Protein 4YE6 (pdb70)

InterPro domains:
  IPR000924 Glutamyl/glutaminyl-tRNA synthetase [PR00987] (267-279)
  IPR000924 Glutamyl/glutaminyl-tRNA synthetase [PR00987] (281-292)
  IPR000924 Glutamyl/glutaminyl-tRNA synthetase [PR00987] (296-309)
  IPR000924 Glutamyl/glutaminyl-tRNA synthetase [PR00987] (436-446)
  IPR001412 Aminoacyl-tRNA synthetase, class I, conserved site [PS00178] (270-281)
  IPR004514 Glutamine-tRNA synthetase [TIGR00440] (264-771)
  IPR007638 Glutaminyl-tRNA synthetase, class Ib, non-specific RNA-binding domain 2 [PF04557] (165-254)
  IPR007639 Glutaminyl-tRNA synthetase, class Ib, non-specific RNA-binding domain, N-terminal [PF04558] (7-162)
  IPR011035 Large ribosomal subunit protein bL25/Gln-tRNA synthetase, anti-codon-binding domain superfamily [SSF50715] (565-771)
  IPR014729 Rossmann-like alpha/beta/alpha sandwich fold [G3DSA:3.40.50.620] (222-568)
  IPR020056 Large ribosomal subunit protein bL25/Gln-tRNA synthetase, N-terminal [G3DSA:2.40.240.10] (569-682)
  IPR020056 Large ribosomal subunit protein bL25/Gln-tRNA synthetase, N-terminal [G3DSA:2.40.240.10] (683-770)
  IPR020058 Glutamyl/glutaminyl-tRNA synthetase, class Ib, catalytic domain [PF00749] (263-562)
  IPR020059 Glutamyl/glutaminyl-tRNA synthetase, class Ib, anti-codon binding domain [PF03950] (565-665)
  IPR042558 Glutaminyl-tRNA synthetase, class Ib, non-specific RNA-binding domain, N-terminal, subdomain 1 [G3DSA:1.10.8.1290] (4-115)
  IPR042559 Glutaminyl-tRNA synthetase, class Ib, non-specific RNA-binding domain, N-terminal, subdomain 2 [G3DSA:1.10.10.2420] (117-185)
  IPR049437 tRNA synthetases class I (E and Q), anti-codon binding domain [PF20974] (677-752)
  IPR050132 Glutamine/Glutamate--tRNA Ligase [PTHR43097] (12-771)

Organism: Homo sapiens (NCBI:txid9606)

Radius of gyration: 33.96 Å; Cα contacts (8 Å, |Δi|>4): 1258; chains: 1; bounding box: 98×57×87 Å

Sequence (709 aa):
HMAALDSSLSLFTSLGLSEQKARETLKNSALSAQLRREAATQAQQTLGSTIDKATGILLYGLASRLRDTRRLSFLVSYIASKKIHTEPQLSAALEYVRSHPLDPIDTVDFERECGVGVIVTPEQIEEAVEAAINRHRPQQLLVERYHFNMGLLMGEARAVLKWADGKMIKNEVDMQVLHLLGPKLETLSLMEQLRGEALKFHKPGENYKTPGYVVTPHTMNNLLKQHLEITGGQVRTRFPPEPNGILHIGHAKAINFNFGYAKANNGICFLRFDDTNPEKEEAKFFTAICDMVAWLGYTPYKVTYASDYFDQLYAWAVELLIRRGLAYVCHQRGTLPSPWRDRPMEEESLLLFEAMRKGKFSEGEATLRMKLVMEDGKMDPVAYRRVKYTPHHRTGDKWCIYPTYDYTHCLCDSIEHITHSLCTKARRSSYFWLCNALDVYCPVQWEYGRLNLHYAVVSKRKILQLVATGAVRDWDDDPRLFTLTALRRRGFPPEAINNFCARVGVTVAQTTMEPHLLEACVRDVLNDTAPRAMAVLESLRVIITNFPADIQVPNFPADETKGFHQVPFAPIVFIERTDFKEEPEPGFKRRHTGYVIELQHVVKGPSGCVESLEVTCRRPKAFIHWVSQPLMCEVRLYERLFQHKNPEDPTEVPGGFLSDLNLASLHVVDAALVDCSVALAKPFDKFQFERLGYFSVDPDSHQGKLVFNRTVTLKED

B-factor: mean 76.74, std 33.5, range [20.89, 165.97]

GO terms:
  GO:0004819 glutamine-tRNA ligase activity (F, IDA)
  GO:0005737 cytoplasm (C, IDA)
  GO:0005829 cytosol (C, IDA)
  GO:0017101 aminoacyl-tRNA synthetase multienzyme complex (C, IDA)
  GO:0006425 glutaminyl-tRNA aminoacylation (P, IDA)
  GO:0004819 glutamine-tRNA ligase activity (F, EXP)
  GO:0007420 brain development (P, IMP)
  GO:0005515 protein binding (F, IPI)
  GO:0004819 glutamine-tRNA ligase activity (F, TAS)
  GO:0005759 mitochondrial matrix (C, TAS)
  GO:0005829 cytosol (C, TAS)
  GO:0006418 tRNA aminoacylation for protein translation (P, TAS)
  GO:0045892 negative regulation of DNA-templated transcription (P, IDA)
  GO:2001234 negative regulation of apoptotic signaling pathway (P, IDA)
  GO:0032873 negative regulation of stress-activated MAPK cascade (P, IDA)
  GO:0004860 protein kinase inhibitor activity (F, IMP)
  GO:0032991 protein-containing complex (C, IMP)
  GO:0019901 protein kinase binding (F, IPI)

CATH classification: 1.10.8.1290 (+1 more: 1.10.10.2420)

Secondary structure (DSSP, 8-state):
-GGGS-HHHHHHHTT--HHHHHHHHH-HHHHHHHHHHHHHHHHTTTSPPPHHHHHHHHHHHHH---GGGHHHHHHHHHTTSS-SHHHHHHHHHHHTT-TTSS--HHHHHHHTTSS----HHHHHHHHHHHHHHHHHHHHHHGGGS-THHHHHHHHTT-TTS-HHHHHHHHHHHHHHHH--------HHHHT-HHHHTPPPTT-GGGSTT----TTHHHHHHHHHHHHTT--EEEE---TT---BHHHHHHHHHHHHHHHHTT-EEEEEE---S-----HHHHHHHHHHHHHTT---SEEEEGGGGHHHHHHHHHHHHHTTSEEEE-----PPPTTTTS-HHHHHHHHHHHHTT-S-TTS-EEEE--B-TTS-BS-EEEEE--SPBTTTBTS-SEEE-HHHHHHHHHHHTT-SEEEEE---HHHHHHHHHHTT---PEEEEE--EEETT----HHHHHHHHHTTSSSSTT-TTS-BHHHHHHTT--HHHHHHHHHHH-SS---EEE-THHHHHHHHHHHHHH--EE-EESSEEE-EESS------EES-TT-GGG-EE-----TT-EEETTT---S--SS-----SS----EEEE---SSS----EEE-----------BSSPEEEEEEEE--SBSSSS-TTTTS--S-TTTTB-TT-EEE--SEEE-TTSSSPPTT-EEEETTTEEEEE-TT--SSS-EEEEEE-S---

Nearest PDB structures (foldseek):
  4ye6-assembly1_A  TM=1.001E+00  e=0.000E+00  Homo sapiens
  4ye9-assembly1_A  TM=9.940E-01  e=0.000E+00  Homo sapiens
  4ye8-assembly1_A  TM=9.908E-01  e=0.000E+00  Homo sapiens
  1gsg-assembly1_P  TM=9.080E-01  e=2.624E-49  Escherichia coli
  4p2b-assembly1_A  TM=8.593E-01  e=2.571E-47  Toxoplasma gondii

Solvent-accessible surface area: 34770 Å² total; per-residue (Å²): 107,17,43,86,66,87,31,37,41,0,0,44,33,0,22,16,66,104,134,89,0,124,90,6,73,174,72,88,80,20,14,66,29,0,61,73,0,1,46,52,0,29,136,104,58,76,55,105,5,76,119,72,3,0,82,15,0,41,10,0,6,46,108,12,103,32,92,138,19,10,64,58,0,2,53,18,1,3,61,79,100,0,102,13,90,19,2,0,44,19,0,23,62,12,9,149,63,64,101,74,62,109,37,86,68,111,61,0,46,79,103,0,1,17,68,73,141,37,51,82,100,81,8,83,116,6,0,90,42,0,7,77,130,27,94,82,84,0,86,125,79,84,53,168,15,89,44,41,70,0,60,40,48,0,77,90,96,12,71,58,1,63,27,81,97,3,89,92,39,1,62,44,29,5,20,55,39,16,23,33,121,137,140,135,72,56,36,71,97,35,5,109,11,101,56,35,175,28,20,97,31,7,48,0,80,133,22,96,56,27,74,82,23,129,84,5,100,90,31,6,127,100,0,67,69,55,0,38,35,22,9,22,0,13,5,24,10,92,22,8,16,14,10,35,1,10,51,0,12,12,0,4,8,2,5,0,4,3,119,10,24,133,18,17,5,10,1,0,0,13,10,12,58,6,59,104,92,55,55,126,5,47,68,14,1,40,75,4,0,63,46,5,49,22,121,30,74,103,67,8,34,0,7,73,35,6,92,71,0,24,49,41,0,29,58,0,1,138,103,40,50,6,4,0,0,41,44,164,123,136,138,93,10,99,76,53,108,45,80,80,111,69,1,27,118,30,1,68,14,0,82,116,33,152,38,62,92,29,63,1,9,0,27,12,57,22,95,42,144,122,46,56,60,1,34,36,0,2,96,2,60,100,64,91,8,106,120,30,28,133,144,21,17,1,3,5,32,108,109,3,0,9,6,0,0,1,4,48,7,24,0,0,4,0,3,25,61,111,75,54,64,61,24,16,7,58,4,0,31,14,11,44,20,7,5,0,10,22,65,32,10,1,79,6,60,6,48,10,19,33,32,49,59,190,65,0,76,87,41,46,81,100,62,39,5,76,53,26,29,1,3,17,5,18,0,0,12,0,0,61,33,34,7,6,20,29,95,0,0,24,68,4,7,7,146,38,22,19,76,56,61,89,31,62,60,35,23,111,49,1,49,49,8,0,21,97,26,3,92,121,59,2,37,5,5,17,8,26,49,99,56,36,59,30,56,31,80,82,59,131,141,100,35,134,24,74,38,44,85,113,83,78,97,53,33,57,36,70,21,27,77,64,45,79,27,25,38,9,52,100,39,78,76,111,93,103,95,117,66,93,49,100,48,67,62,64,31,57,46,59,82,75,56,118,74,76,20,156,94,63,62,81,63,41,37,18,13,40,28,75,134,156,100,61,88,42,28,52,9,12,73,65,42,86,5,47,23,48,23,41,40,57,29,14,58,35,73,51,51,4,50,93,94,87,70,51,78,26,42,81,82,13,57,58,103,70,35,63,56,79,40,102,55,16,17,2,14,62,36,5,61,110,17,55,60,74,60,21,18,49,4,83,72,67,6,12,13,0,1,2,54,66,11,120,138,66,57,16,6,0,0,84,3,11,92,78,81,96,154

Foldseek 3Di:
DLLPDDQLVSLVQLPDDSVVSVVQVVVVQLSVQLSVLLVLLCVVLVDRHHNQLSVLSSVCSVPQPPPLCSSVVSVCSSVVLPRAVLLSVQLSVVCVVPVPPVDDPVVSSVSRCRPPDDDLVLLLVQLVVQCVVCVVVCQVCPVVDDLVSSLVSSCVVPVGDHSVSNVVSSVQVSCVSRFFPPCLDDLLVCLECVNVVHDFQLVLVVDPPFDDDVCANVQSVSLCRRRVRAAEEEDEEALQFFFFLLVLLVLCNGQSNNVSGVHFYEHEYEQLDADDDPPVSNVVVVVLSVQLPGDHPYYHYLVVCVVVLLVLLLVCLVLLFKFKFQDQDPDDTPTSPPDSVVRNVVVVVLFVVVDDWSRIFMWTQDQAPVRDGTDTFKTFAQRAHPPCGRNGRMGGDDLSRVLVVCLVVSHQEYEEADDRQNVSSVSCVSSVTHGHHYDHAAGEAEFLADRPPVVLVVCCVVVLAVHSLDCLHRTSSVLLLLQAHSQLSSVLSSVVHNHDHHDYYFCVSSLVSSLVVCLVAAFAWAFDLQKAWEAEPEDDAWQWAARHDVDSVPDIGTFDDDGGKMDHPVQDDDDDDDDHFQADTWARWHWDDWDAPPHRRGHYTYTYGGDDTDHDYIHDPWDWAKEKEADRQFQGSGHLPVPVDPVDSVVRRDPVGMDIRHTGTITCVCQPAAFSRKHAHPPFGIKTWRNVADSRHTYIHHNHHNDDD

Structure (mmCIF, N/CA/C/O backbone):
data_4YE6
#
_entry.id   4YE6
#
_cell.length_a   333.679
_cell.length_b   57.983
_cell.length_c   86.123
_cell.angle_alpha   90.00
_cell.angle_beta   90.00
_cell.angle_gamma   90.00
#
_symmetry.space_group_name_H-M   'P 21 21 2'
#
loop_
_entity.id
_entity.type
_entity.pdbx_description
1 polymer 'Glutamine--tRNA ligase'
2 water water
#
loop_
_atom_site.group_PDB
_atom_site.id
_atom_site.type_symbol
_atom_site.label_atom_id
_atom_site.label_alt_id
_atom_site.label_comp_id
_atom_site.label_asym_id
_atom_site.label_entity_id
_atom_site.label_seq_id
_atom_site.pdbx_PDB_ins_code
_atom_site.Cartn_x
_atom_site.Cartn_y
_atom_site.Cartn_z
_atom_site.occupancy
_atom_site.B_iso_or_equiv
_atom_site.auth_seq_id
_atom_site.auth_comp_id
_atom_site.auth_asym_id
_atom_site.auth_atom_id
_atom_site.pdbx_PDB_model_num
ATOM 1 N N . HIS A 1 1 ? 99.909 -102.959 -149.627 1.00 94.02 0 HIS A N 1
ATOM 2 C CA . HIS A 1 1 ? 100.077 -101.521 -149.808 1.00 84.07 0 HIS A CA 1
ATOM 3 C C . HIS A 1 1 ? 98.826 -100.769 -149.355 1.00 83.27 0 HIS A C 1
ATOM 4 O O . HIS A 1 1 ? 97.702 -101.121 -149.733 1.00 82.99 0 HIS A O 1
ATOM 6 N N . MET A 1 2 ? 99.017 -99.738 -148.539 1.00 82.66 1 MET A N 1
ATOM 7 C CA . MET A 1 2 ? 97.915 -98.851 -148.207 1.00 75.30 1 MET A CA 1
ATOM 8 C C . MET A 1 2 ? 97.633 -97.989 -149.428 1.00 69.95 1 MET A C 1
ATOM 9 O O . MET A 1 2 ? 96.578 -97.369 -149.535 1.00 70.22 1 MET A O 1
ATOM 14 N N . ALA A 1 3 ? 98.597 -97.948 -150.343 1.00 65.89 2 ALA A N 1
ATOM 15 C CA . ALA A 1 3 ? 98.464 -97.195 -151.583 1.00 69.31 2 ALA A CA 1
ATOM 16 C C . ALA A 1 3 ? 97.384 -97.751 -152.533 1.00 73.31 2 ALA A C 1
ATOM 17 O O . ALA A 1 3 ? 97.096 -97.128 -153.569 1.00 70.50 2 ALA A O 1
ATOM 19 N N . ALA A 1 4 ? 96.803 -98.907 -152.187 1.00 55.01 3 ALA A N 1
ATOM 20 C CA . ALA A 1 4 ? 95.850 -99.589 -153.046 1.00 48.08 3 ALA A CA 1
ATOM 21 C C . ALA A 1 4 ? 94.443 -99.524 -152.462 1.00 52.26 3 ALA A C 1
ATOM 22 O O . ALA A 1 4 ? 93.470 -99.977 -153.074 1.00 53.06 3 ALA A O 1
ATOM 24 N N . LEU A 1 5 ? 94.338 -98.974 -151.263 1.00 47.99 4 LEU A N 1
ATOM 25 C CA . LEU A 1 5 ? 93.041 -98.715 -150.663 1.00 48.66 4 LEU A CA 1
ATOM 26 C C . LEU A 1 5 ? 92.327 -97.528 -151.300 1.00 50.25 4 LEU A C 1
ATOM 27 O O . LEU A 1 5 ? 92.965 -96.596 -151.792 1.00 49.54 4 LEU A O 1
ATOM 32 N N . ASP A 1 6 ? 90.999 -97.561 -151.283 1.00 48.98 5 ASP A N 1
ATOM 33 C CA . ASP A 1 6 ? 90.221 -96.371 -151.614 1.00 48.16 5 ASP A CA 1
ATOM 34 C C . ASP A 1 6 ? 90.504 -95.296 -150.551 1.00 51.18 5 ASP A C 1
ATOM 35 O O . ASP A 1 6 ? 90.828 -95.618 -149.410 1.00 50.20 5 ASP A O 1
ATOM 40 N N . SER A 1 7 ? 90.363 -94.030 -150.917 1.00 48.44 6 SER A N 1
ATOM 41 C CA A SER A 1 7 ? 90.780 -92.947 -150.035 0.81 53.54 6 SER A CA 1
ATOM 42 C CA B SER A 1 7 ? 90.777 -92.933 -150.042 0.19 53.24 6 SER A CA 1
ATOM 43 C C . SER A 1 7 ? 90.071 -92.982 -148.687 1.00 50.01 6 SER A C 1
ATOM 44 O O . SER A 1 7 ? 90.704 -92.795 -147.643 1.00 42.92 6 SER A O 1
ATOM 49 N N . LEU A 1 8 ? 88.771 -93.242 -148.709 1.00 45.76 7 LEU A N 1
ATOM 50 C CA . LEU A 1 8 ? 88.031 -93.395 -147.470 1.00 47.22 7 LEU A CA 1
ATOM 51 C C . LEU A 1 8 ? 88.682 -94.430 -146.533 1.00 51.03 7 LEU A C 1
ATOM 52 O O . LEU A 1 8 ? 88.897 -94.149 -145.354 1.00 55.52 7 LEU A O 1
ATOM 57 N N . SER A 1 9 ? 89.039 -95.599 -147.060 1.00 44.32 8 SER A N 1
ATOM 58 C CA . SER A 1 9 ? 89.643 -96.647 -146.237 1.00 52.17 8 SER A CA 1
ATOM 59 C C . SER A 1 9 ? 91.048 -96.277 -145.801 1.00 53.70 8 SER A C 1
ATOM 60 O O . SER A 1 9 ? 91.395 -96.459 -144.646 1.00 52.06 8 SER A O 1
ATOM 63 N N . LEU A 1 10 ? 91.853 -95.784 -146.737 1.00 50.03 9 LEU A N 1
ATOM 64 C CA . LEU A 1 10 ? 93.194 -95.308 -146.419 1.00 54.08 9 LEU A CA 1
ATOM 65 C C . LEU A 1 10 ? 93.150 -94.297 -145.270 1.00 55.03 9 LEU A C 1
ATOM 66 O O . LEU A 1 10 ? 93.919 -94.408 -144.323 1.00 59.39 9 LEU A O 1
ATOM 71 N N . PHE A 1 11 ? 92.237 -93.333 -145.325 1.00 48.64 10 PHE A N 1
ATOM 72 C CA . PHE A 1 11 ? 92.275 -92.254 -144.328 1.00 61.92 10 PHE A CA 1
ATOM 73 C C . PHE A 1 11 ? 91.846 -92.733 -142.936 1.00 59.96 10 PHE A C 1
ATOM 74 O O . PHE A 1 11 ? 92.391 -92.289 -141.916 1.00 54.26 10 PHE A O 1
ATOM 82 N N . THR A 1 12 ? 90.899 -93.661 -142.886 1.00 56.52 11 THR A N 1
ATOM 83 C CA . THR A 1 12 ? 90.513 -94.208 -141.601 1.00 56.42 11 THR A CA 1
ATOM 84 C C . THR A 1 12 ? 91.645 -95.118 -141.087 1.00 56.45 11 THR A C 1
ATOM 85 O O . THR A 1 12 ? 91.828 -95.249 -139.876 1.00 62.21 11 THR A O 1
ATOM 89 N N . SER A 1 13 ? 92.444 -95.688 -141.991 1.00 47.62 12 SER A N 1
ATOM 90 C CA . SER A 1 13 ? 93.595 -96.510 -141.573 1.00 56.21 12 SER A CA 1
ATOM 91 C C . SER A 1 13 ? 94.725 -95.696 -140.979 1.00 66.16 12 SER A C 1
ATOM 92 O O . SER A 1 13 ? 95.516 -96.212 -140.190 1.00 73.53 12 SER A O 1
ATOM 95 N N . LEU A 1 14 ? 94.834 -94.443 -141.414 1.00 68.43 13 LEU A N 1
ATOM 96 C CA . LEU A 1 14 ? 95.840 -93.535 -140.903 1.00 58.18 13 LEU A CA 1
ATOM 97 C C . LEU A 1 14 ? 95.383 -92.978 -139.568 1.00 67.27 13 LEU A C 1
ATOM 98 O O . LEU A 1 14 ? 96.135 -92.282 -138.893 1.00 66.34 13 LEU A O 1
ATOM 103 N N . GLY A 1 15 ? 94.140 -93.277 -139.196 1.00 54.91 14 GLY A N 1
ATOM 104 C CA . GLY A 1 15 ? 93.638 -92.886 -137.897 1.00 54.91 14 GLY A CA 1
ATOM 105 C C . GLY A 1 15 ? 92.713 -91.688 -137.913 1.00 65.67 14 GLY A C 1
ATOM 106 O O . GLY A 1 15 ? 92.491 -91.060 -136.878 1.00 75.34 14 GLY A O 1
ATOM 107 N N . LEU A 1 16 ? 92.174 -91.341 -139.076 1.00 63.41 15 LEU A N 1
ATOM 108 C CA . LEU A 1 16 ? 91.141 -90.318 -139.087 1.00 61.48 15 LEU A CA 1
ATOM 109 C C . LEU A 1 16 ? 89.835 -91.016 -138.758 1.00 61.79 15 LEU A C 1
ATOM 110 O O . LEU A 1 16 ? 89.670 -92.201 -139.063 1.00 60.98 15 LEU A O 1
ATOM 115 N N . SER A 1 17 ? 88.919 -90.293 -138.122 1.00 63.38 16 SER A N 1
ATOM 116 C CA . SER A 1 17 ? 87.554 -90.771 -137.953 1.00 60.34 16 SER A CA 1
ATOM 117 C C . SER A 1 17 ? 86.852 -90.930 -139.296 1.00 61.25 16 SER A C 1
ATOM 118 O O . SER A 1 17 ? 87.335 -90.450 -140.314 1.00 63.70 16 SER A O 1
ATOM 121 N N . GLU A 1 18 ? 85.696 -91.573 -139.304 1.00 63.94 17 GLU A N 1
ATOM 122 C CA . GLU A 1 18 ? 84.979 -91.723 -140.552 1.00 66.67 17 GLU A CA 1
ATOM 123 C C . GLU A 1 18 ? 84.536 -90.344 -141.029 1.00 65.69 17 GLU A C 1
ATOM 124 O O . GLU A 1 18 ? 84.605 -90.029 -142.210 1.00 67.81 17 GLU A O 1
ATOM 130 N N . GLN A 1 19 ? 84.115 -89.511 -140.093 1.00 66.80 18 GLN A N 1
ATOM 131 C CA . GLN A 1 19 ? 83.623 -88.187 -140.428 1.00 65.71 18 GLN A CA 1
ATOM 132 C C . GLN A 1 19 ? 84.734 -87.297 -140.995 1.00 68.72 18 GLN A C 1
ATOM 133 O O . GLN A 1 19 ? 84.539 -86.624 -142.001 1.00 69.11 18 GLN A O 1
ATOM 139 N N . LYS A 1 20 ? 85.898 -87.293 -140.359 1.00 61.96 19 LYS A N 1
ATOM 140 C CA . LYS A 1 20 ? 87.024 -86.512 -140.856 1.00 62.45 19 LYS A CA 1
ATOM 141 C C . LYS A 1 20 ? 87.516 -87.044 -142.211 1.00 66.37 19 LYS A C 1
ATOM 142 O O . LYS A 1 20 ? 87.931 -86.266 -143.079 1.00 67.50 19 LYS A O 1
ATOM 148 N N . ALA A 1 21 ? 87.458 -88.362 -142.394 1.00 57.48 20 ALA A N 1
ATOM 149 C CA . ALA A 1 21 ? 87.873 -88.970 -143.643 1.00 56.46 20 ALA A CA 1
ATOM 150 C C . ALA A 1 21 ? 86.937 -88.614 -144.811 1.00 61.09 20 ALA A C 1
ATOM 151 O O . ALA A 1 21 ? 87.410 -88.349 -145.922 1.00 57.24 20 ALA A O 1
ATOM 153 N N . ARG A 1 22 ? 85.626 -88.617 -144.589 1.00 49.94 21 ARG A N 1
ATOM 154 C CA . ARG A 1 22 ? 84.716 -88.261 -145.675 1.00 57.97 21 ARG A CA 1
ATOM 155 C C . ARG A 1 22 ? 84.859 -86.798 -146.062 1.00 57.42 21 ARG A C 1
ATOM 156 O O . ARG A 1 22 ? 84.588 -86.446 -147.204 1.00 61.96 21 ARG A O 1
ATOM 164 N N . GLU A 1 23 ? 85.284 -85.953 -145.123 1.00 52.81 22 GLU A N 1
ATOM 165 C CA . GLU A 1 23 ? 85.546 -84.547 -145.423 1.00 57.21 22 GLU A CA 1
ATOM 166 C C . GLU A 1 23 ? 86.809 -84.433 -146.240 1.00 57.88 22 GLU A C 1
ATOM 167 O O . GLU A 1 23 ? 86.836 -83.794 -147.293 1.00 58.89 22 GLU A O 1
ATOM 173 N N . THR A 1 24 ? 87.865 -85.031 -145.708 1.00 53.13 23 THR A N 1
ATOM 174 C CA . THR A 1 24 ? 89.173 -84.986 -146.322 1.00 51.37 23 THR A CA 1
ATOM 175 C C . THR A 1 24 ? 89.122 -85.408 -147.779 1.00 54.34 23 THR A C 1
ATOM 176 O O . THR A 1 24 ? 89.811 -84.879 -148.643 1.00 54.95 23 THR A O 1
ATOM 180 N N . LEU A 1 25 ? 88.262 -86.362 -148.046 1.00 49.45 24 LEU A N 1
ATOM 181 C CA . LEU A 1 25 ? 88.196 -86.957 -149.346 1.00 56.73 24 LEU A CA 1
ATOM 182 C C . LEU A 1 25 ? 87.630 -85.981 -150.401 1.00 51.61 24 LEU A C 1
ATOM 183 O O . LEU A 1 25 ? 87.955 -86.080 -151.572 1.00 45.45 24 LEU A O 1
ATOM 188 N N . LYS A 1 26 ? 86.825 -85.019 -149.974 1.00 44.34 25 LYS A N 1
ATOM 189 C CA . LYS A 1 26 ? 86.278 -84.020 -150.893 1.00 49.42 25 LYS A CA 1
ATOM 190 C C . LYS A 1 26 ? 87.345 -83.048 -151.368 1.00 45.77 25 LYS A C 1
ATOM 191 O O . LYS A 1 26 ? 87.263 -82.487 -152.456 1.00 47.13 25 LYS A O 1
ATOM 197 N N . ASN A 1 27 ? 88.344 -82.866 -150.518 1.00 45.49 26 ASN A N 1
ATOM 198 C CA . ASN A 1 27 ? 89.538 -82.081 -150.792 1.00 40.98 26 ASN A CA 1
ATOM 199 C C . ASN A 1 27 ? 90.534 -82.852 -151.675 1.00 50.20 26 ASN A C 1
ATOM 200 O O . ASN A 1 27 ? 91.374 -83.614 -151.174 1.00 52.52 26 ASN A O 1
ATOM 205 N N . SER A 1 28 ? 90.451 -82.642 -152.985 1.00 52.69 27 SER A N 1
ATOM 206 C CA . SER A 1 28 ? 91.324 -83.347 -153.931 1.00 53.03 27 SER A CA 1
ATOM 207 C C . SER A 1 28 ? 92.806 -83.178 -153.639 1.00 54.26 27 SER A C 1
ATOM 208 O O . SER A 1 28 ? 93.570 -84.140 -153.700 1.00 54.12 27 SER A O 1
ATOM 211 N N . ALA A 1 29 ? 93.231 -81.954 -153.362 1.00 48.91 28 ALA A N 1
ATOM 212 C CA . ALA A 1 29 ? 94.659 -81.732 -153.277 1.00 50.08 28 ALA A CA 1
ATOM 213 C C . ALA A 1 29 ? 95.178 -82.387 -152.018 1.00 50.40 28 ALA A C 1
ATOM 214 O O . ALA A 1 29 ? 96.261 -82.976 -152.024 1.00 55.89 28 ALA A O 1
ATOM 216 N N . LEU A 1 30 ? 94.391 -82.306 -150.951 1.00 45.05 29 LEU A N 1
ATOM 217 C CA . LEU A 1 30 ? 94.765 -82.940 -149.696 1.00 49.66 29 LEU A CA 1
ATOM 218 C C . LEU A 1 30 ? 94.738 -84.458 -149.841 1.00 47.57 29 LEU A C 1
ATOM 219 O O . LEU A 1 30 ? 95.610 -85.134 -149.338 1.00 49.37 29 LEU A O 1
ATOM 224 N N . SER A 1 31 ? 93.757 -84.996 -150.550 1.00 44.05 30 SER A N 1
ATOM 225 C CA . SER A 1 31 ? 93.690 -86.441 -150.694 1.00 49.98 30 SER A CA 1
ATOM 226 C C . SER A 1 31 ? 94.865 -86.966 -151.487 1.00 49.12 30 SER A C 1
ATOM 227 O O . SER A 1 31 ? 95.434 -87.980 -151.137 1.00 46.80 30 SER A O 1
ATOM 230 N N . ALA A 1 32 ? 95.241 -86.274 -152.546 1.00 38.99 31 ALA A N 1
ATOM 231 C CA . ALA A 1 32 ? 96.317 -86.764 -153.367 1.00 46.41 31 ALA A CA 1
ATOM 232 C C . ALA A 1 32 ? 97.610 -86.709 -152.575 1.00 52.12 31 ALA A C 1
ATOM 233 O O . ALA A 1 32 ? 98.407 -87.648 -152.595 1.00 55.42 31 ALA A O 1
ATOM 235 N N . GLN A 1 33 ? 97.792 -85.617 -151.852 1.00 45.25 32 GLN A N 1
ATOM 236 C CA . GLN A 1 33 ? 98.990 -85.422 -151.074 1.00 46.18 32 GLN A CA 1
ATOM 237 C C . GLN A 1 33 ? 99.050 -86.354 -149.870 1.00 48.14 32 GLN A C 1
ATOM 238 O O . GLN A 1 33 ? 100.117 -86.854 -149.529 1.00 45.77 32 GLN A O 1
ATOM 244 N N . LEU A 1 34 ? 97.915 -86.572 -149.212 1.00 47.17 33 LEU A N 1
ATOM 245 C CA . LEU A 1 34 ? 97.887 -87.452 -148.060 1.00 44.67 33 LEU A CA 1
ATOM 246 C C . LEU A 1 34 ? 98.190 -88.860 -148.537 1.00 50.70 33 LEU A C 1
ATOM 247 O O . LEU A 1 34 ? 98.970 -89.569 -147.922 1.00 55.37 33 LEU A O 1
ATOM 252 N N . ARG A 1 35 ? 97.599 -89.238 -149.664 1.00 50.10 34 ARG A N 1
ATOM 253 C CA A ARG A 1 35 ? 97.843 -90.544 -150.247 0.17 50.17 34 ARG A CA 1
ATOM 254 C CA B ARG A 1 35 ? 97.842 -90.546 -150.247 0.83 50.10 34 ARG A CA 1
ATOM 255 C C . ARG A 1 35 ? 99.313 -90.691 -150.622 1.00 55.83 34 ARG A C 1
ATOM 256 O O . ARG A 1 35 ? 99.920 -91.732 -150.388 1.00 56.39 34 ARG A O 1
ATOM 271 N N . GLU A 1 36 ? 99.880 -89.635 -151.195 1.00 53.73 35 GLU A N 1
ATOM 272 C CA . GLU A 1 36 ? 101.289 -89.617 -151.580 1.00 53.13 35 GLU A CA 1
ATOM 273 C C . GLU A 1 36 ? 102.221 -89.777 -150.375 1.00 60.97 35 GLU A C 1
ATOM 274 O O . GLU A 1 36 ? 103.155 -90.575 -150.395 1.00 57.87 35 GLU A O 1
ATOM 280 N N . ALA A 1 37 ? 101.957 -89.000 -149.333 1.00 58.19 36 ALA A N 1
ATOM 281 C CA . ALA A 1 37 ? 102.677 -89.116 -148.082 1.00 58.28 36 ALA A CA 1
ATOM 282 C C . ALA A 1 37 ? 102.661 -90.539 -147.550 1.00 64.58 36 ALA A C 1
ATOM 283 O O . ALA A 1 37 ? 103.691 -91.056 -147.134 1.00 63.16 36 ALA A O 1
ATOM 285 N N . ALA A 1 38 ? 101.484 -91.157 -147.550 1.00 57.73 37 ALA A N 1
ATOM 286 C CA . ALA A 1 38 ? 101.307 -92.472 -146.946 1.00 56.09 37 ALA A CA 1
ATOM 287 C C . ALA A 1 38 ? 102.016 -93.550 -147.766 1.00 63.37 37 ALA A C 1
ATOM 288 O O . ALA A 1 38 ? 102.604 -94.468 -147.220 1.00 72.34 37 ALA A O 1
ATOM 290 N N . THR A 1 39 ? 101.978 -93.408 -149.083 1.00 67.91 38 THR A N 1
ATOM 291 C CA . THR A 1 39 ? 102.694 -94.296 -149.987 1.00 67.08 38 THR A CA 1
ATOM 292 C C . THR A 1 39 ? 104.205 -94.266 -149.720 1.00 75.20 38 THR A C 1
ATOM 293 O O . THR A 1 39 ? 104.818 -95.322 -149.555 1.00 79.43 38 THR A O 1
ATOM 297 N N . GLN A 1 40 ? 104.797 -93.070 -149.663 1.00 68.89 39 GLN A N 1
ATOM 298 C CA . GLN A 1 40 ? 106.219 -92.935 -149.356 1.00 69.03 39 GLN A CA 1
ATOM 299 C C . GLN A 1 40 ? 106.552 -93.440 -147.954 1.00 76.95 39 GLN A C 1
ATOM 300 O O . GLN A 1 40 ? 107.633 -93.989 -147.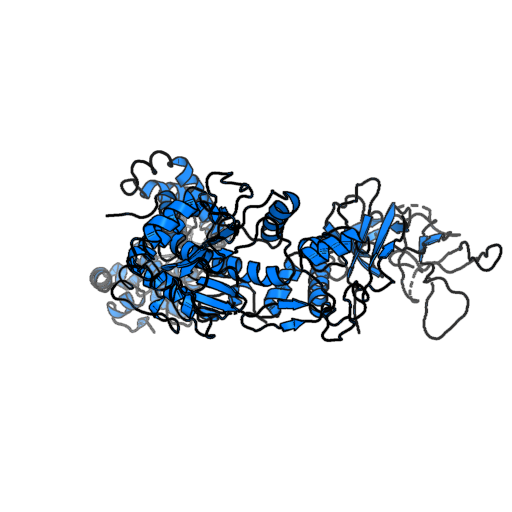740 1.00 80.40 39 GLN A O 1
ATOM 306 N N . ALA A 1 41 ? 105.640 -93.252 -147.001 1.00 67.21 40 ALA A N 1
ATOM 307 C CA . ALA A 1 41 ? 105.920 -93.614 -145.615 1.00 67.23 40 ALA A CA 1
ATOM 308 C C . ALA A 1 41 ? 105.989 -95.118 -145.449 1.00 81.95 40 ALA A C 1
ATOM 309 O O . ALA A 1 41 ? 106.930 -95.625 -144.854 1.00 93.25 40 ALA A O 1
ATOM 311 N N . GLN A 1 42 ? 104.987 -95.817 -145.978 1.00 87.05 41 GLN A N 1
ATOM 312 C CA . GLN A 1 42 ? 104.922 -97.280 -145.964 1.00 89.00 41 GLN A CA 1
ATOM 313 C C . GLN A 1 42 ? 106.088 -97.899 -146.745 1.00 91.02 41 GLN A C 1
ATOM 314 O O . GLN A 1 42 ? 106.511 -99.017 -146.468 1.00 87.85 41 GLN A O 1
ATOM 317 N N . GLN A 1 43 ? 106.606 -97.149 -147.713 1.00 90.67 42 GLN A N 1
ATOM 318 C CA . GLN A 1 43 ? 107.721 -97.589 -148.547 1.00 91.15 42 GLN A CA 1
ATOM 319 C C . GLN A 1 43 ? 109.021 -97.756 -147.760 1.00 99.55 42 GLN A C 1
ATOM 320 O O . GLN A 1 43 ? 109.712 -98.768 -147.878 1.00 108.87 42 GLN A O 1
ATOM 326 N N . THR A 1 44 ? 109.358 -96.744 -146.970 1.00 104.72 43 THR A N 1
ATOM 327 C CA . THR A 1 44 ? 110.588 -96.755 -146.192 1.00 106.69 43 THR A CA 1
ATOM 328 C C . THR A 1 44 ? 110.311 -97.125 -144.734 1.00 101.19 43 THR A C 1
ATOM 329 O O . THR A 1 44 ? 111.127 -96.869 -143.858 1.00 105.59 43 THR A O 1
ATOM 333 N N . LEU A 1 45 ? 109.151 -97.716 -144.476 1.00 98.54 44 LEU A N 1
ATOM 334 C CA . LEU A 1 45 ? 108.863 -98.278 -143.163 1.00 101.92 44 LEU A CA 1
ATOM 335 C C . LEU A 1 45 ? 108.873 -99.794 -143.239 1.00 114.74 44 LEU A C 1
ATOM 336 O O . LEU A 1 45 ? 109.067 -100.467 -142.227 1.00 124.37 44 LEU A O 1
ATOM 341 N N . GLY A 1 46 ? 108.659 -100.318 -144.446 1.00 115.25 45 GLY A N 1
ATOM 342 C CA . GLY A 1 46 ? 108.516 -101.748 -144.663 1.00 113.99 45 GLY A CA 1
ATOM 343 C C . GLY A 1 46 ? 107.413 -102.342 -143.801 1.00 117.28 45 GLY A C 1
ATOM 344 O O . GLY A 1 46 ? 107.488 -103.502 -143.385 1.00 118.84 45 GLY A O 1
ATOM 345 N N . SER A 1 47 ? 106.384 -101.543 -143.532 1.00 110.02 46 SER A N 1
ATOM 346 C CA . SER A 1 47 ? 105.365 -101.926 -142.562 1.00 116.96 46 SER A CA 1
ATOM 347 C C . SER A 1 47 ? 104.005 -101.279 -142.843 1.00 115.96 46 SER A C 1
ATOM 348 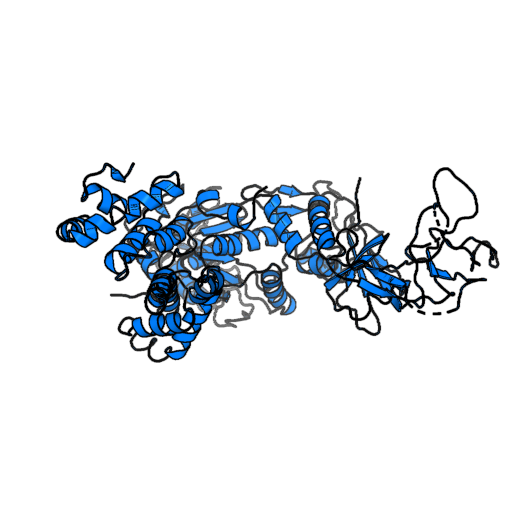O O . SER A 1 47 ? 103.863 -100.474 -143.769 1.00 112.10 46 SER A O 1
ATOM 351 N N . THR A 1 48 ? 103.004 -101.659 -142.054 1.00 112.58 47 THR A N 1
ATOM 352 C CA . THR A 1 48 ? 101.756 -100.918 -142.030 1.00 109.30 47 THR A CA 1
ATOM 353 C C . THR A 1 48 ? 101.963 -99.730 -141.101 1.00 112.05 47 THR A C 1
ATOM 354 O O . THR A 1 48 ? 102.712 -99.808 -140.120 1.00 108.81 47 THR A O 1
ATOM 358 N N . ILE A 1 49 ? 101.309 -98.625 -141.433 1.00 100.42 48 ILE A N 1
ATOM 359 C CA . ILE A 1 49 ? 101.508 -97.367 -140.735 1.00 92.80 48 ILE A CA 1
ATOM 360 C C . ILE A 1 49 ? 100.565 -97.242 -139.549 1.00 88.77 48 ILE A C 1
ATOM 361 O O . ILE A 1 49 ? 99.349 -97.298 -139.700 1.00 102.70 48 ILE A O 1
ATOM 366 N N . ASP A 1 50 ? 101.130 -97.084 -138.363 1.00 81.54 49 ASP A N 1
ATOM 367 C CA . ASP A 1 50 ? 100.321 -97.025 -137.159 1.00 88.81 49 ASP A CA 1
ATOM 368 C C . ASP A 1 50 ? 99.548 -95.723 -137.118 1.00 79.97 49 ASP A C 1
ATOM 369 O O . ASP A 1 50 ? 99.790 -94.825 -137.918 1.00 83.46 49 ASP A O 1
ATOM 374 N N . LYS A 1 51 ? 98.617 -95.629 -136.180 1.00 83.51 50 LYS A N 1
ATOM 375 C CA . LYS A 1 51 ? 97.765 -94.451 -136.045 1.00 82.68 50 LYS A CA 1
ATOM 376 C C . LYS A 1 51 ? 98.529 -93.144 -135.755 1.00 83.13 50 LYS A C 1
ATOM 377 O O . LYS A 1 51 ? 98.248 -92.105 -136.363 1.00 78.12 50 LYS A O 1
ATOM 383 N N . ALA A 1 52 ? 99.482 -93.190 -134.828 1.00 84.58 51 ALA A N 1
ATOM 384 C CA . ALA A 1 52 ? 100.207 -91.983 -134.416 1.00 80.27 51 ALA A CA 1
ATOM 385 C C . ALA A 1 52 ? 101.001 -91.365 -135.560 1.00 73.55 51 ALA A C 1
ATOM 386 O O . ALA A 1 52 ? 101.037 -90.142 -135.707 1.00 67.19 51 ALA A O 1
ATOM 388 N N . THR A 1 53 ? 101.650 -92.213 -136.353 1.00 64.56 52 THR A N 1
ATOM 389 C CA . THR A 1 53 ? 102.397 -91.743 -137.501 1.00 68.90 52 THR A CA 1
ATOM 390 C C . THR A 1 53 ? 101.428 -91.204 -138.548 1.00 75.43 52 THR A C 1
ATOM 391 O O . THR A 1 53 ? 101.708 -90.207 -139.221 1.00 72.02 52 THR A O 1
ATOM 395 N N . GLY A 1 54 ? 100.272 -91.853 -138.649 1.00 77.39 53 GLY A N 1
ATOM 396 C CA . GLY A 1 54 ? 99.229 -91.460 -139.583 1.00 66.33 53 GLY A CA 1
ATOM 397 C C . GLY A 1 54 ? 98.676 -90.076 -139.315 1.00 66.67 53 GLY A C 1
ATOM 398 O O . GLY A 1 54 ? 98.528 -89.280 -140.239 1.00 66.41 53 GLY A O 1
ATOM 399 N N . ILE A 1 55 ? 98.377 -89.775 -138.057 1.00 57.63 54 ILE A N 1
ATOM 400 C CA . ILE A 1 55 ? 97.820 -88.478 -137.730 1.00 51.74 54 ILE A CA 1
ATOM 401 C C . ILE A 1 55 ? 98.814 -87.370 -138.104 1.00 64.12 54 ILE A C 1
ATOM 402 O O . ILE A 1 55 ? 98.417 -86.273 -138.523 1.00 61.69 54 ILE A O 1
ATOM 407 N N . LEU A 1 56 ? 100.105 -87.669 -137.988 1.00 60.81 55 LEU A N 1
ATOM 408 C CA . LEU A 1 56 ? 101.132 -86.672 -138.253 1.00 64.96 55 LEU A CA 1
ATOM 409 C C . LEU A 1 56 ? 101.262 -86.429 -139.744 1.00 63.29 55 LEU A C 1
ATOM 410 O O . LEU A 1 56 ? 101.363 -85.279 -140.186 1.00 56.53 55 LEU A O 1
ATOM 415 N N . LEU A 1 57 ? 101.245 -87.519 -140.511 1.00 59.36 56 LEU A N 1
ATOM 416 C CA . LEU A 1 57 ? 101.197 -87.441 -141.964 1.00 50.66 56 LEU A CA 1
ATOM 417 C C . LEU A 1 57 ? 99.963 -86.656 -142.415 1.00 56.13 56 LEU A C 1
ATOM 418 O O . LEU A 1 57 ? 100.026 -85.930 -143.399 1.00 47.00 56 LEU A O 1
ATOM 423 N N . TYR A 1 58 ? 98.850 -86.802 -141.693 1.00 51.77 57 TYR A N 1
ATOM 424 C CA . TYR A 1 58 ? 97.667 -86.037 -142.015 1.00 55.15 57 TYR A CA 1
ATOM 425 C C . TYR A 1 58 ? 97.995 -84.569 -141.835 1.00 54.75 57 TYR A C 1
ATOM 426 O O . TYR A 1 58 ? 97.724 -83.752 -142.722 1.00 56.29 57 TYR A O 1
ATOM 435 N N . GLY A 1 59 ? 98.563 -84.236 -140.681 1.00 52.72 58 GLY A N 1
ATOM 436 C CA . GLY A 1 59 ? 98.907 -82.861 -140.389 1.00 50.40 58 GLY A CA 1
ATOM 437 C C . GLY A 1 59 ? 99.820 -82.295 -141.458 1.00 54.90 58 GLY A C 1
ATOM 438 O O . GLY A 1 59 ? 99.567 -81.223 -141.999 1.00 60.92 58 GLY A O 1
ATOM 439 N N . LEU A 1 60 ? 100.866 -83.052 -141.774 1.00 55.72 59 LEU A N 1
ATOM 440 C CA . LEU A 1 60 ? 101.807 -82.708 -142.823 1.00 52.93 59 LEU A CA 1
ATOM 441 C C . LEU A 1 60 ? 101.096 -82.437 -144.132 1.00 57.61 59 LEU A C 1
ATOM 442 O O . LEU A 1 60 ? 101.269 -81.380 -144.733 1.00 56.54 59 LEU A O 1
ATOM 447 N N . ALA A 1 61 ? 100.283 -83.390 -144.564 1.00 49.24 60 ALA A N 1
ATOM 448 C CA . ALA A 1 61 ? 99.579 -83.253 -145.827 1.00 53.81 60 ALA A CA 1
ATOM 449 C C . ALA A 1 61 ? 98.686 -82.017 -145.828 1.00 57.59 60 ALA A C 1
ATOM 450 O O . ALA A 1 61 ? 98.599 -81.321 -146.827 1.00 62.95 60 ALA A O 1
ATOM 452 N N . SER A 1 62 ? 98.033 -81.742 -144.707 1.00 52.97 61 SER A N 1
ATOM 453 C CA . SER A 1 62 ? 97.016 -80.711 -144.684 1.00 53.22 61 SER A CA 1
ATOM 454 C C . SER A 1 62 ? 97.599 -79.328 -144.520 1.00 59.27 61 SER A C 1
ATOM 455 O O . SER A 1 62 ? 96.898 -78.350 -144.741 1.00 68.19 61 SER A O 1
ATOM 458 N N . ARG A 1 63 ? 98.876 -79.235 -144.161 1.00 52.61 62 ARG A N 1
ATOM 459 C CA . ARG A 1 63 ? 99.460 -77.923 -143.843 1.00 66.49 62 ARG A CA 1
ATOM 460 C C . ARG A 1 63 ? 100.678 -77.530 -144.656 1.00 63.60 62 ARG A C 1
ATOM 461 O O . ARG A 1 63 ? 100.960 -76.351 -144.798 1.00 74.62 62 ARG A O 1
ATOM 469 N N . LEU A 1 64 ? 101.400 -78.509 -145.183 1.00 62.59 63 LEU A N 1
ATOM 470 C CA . LEU A 1 64 ? 102.568 -78.228 -146.001 1.00 60.98 63 LEU A CA 1
ATOM 471 C C . LEU A 1 64 ? 102.158 -77.461 -147.242 1.00 71.50 63 LEU A C 1
ATOM 472 O O . LEU A 1 64 ? 101.585 -78.026 -148.182 1.00 68.40 63 LEU A O 1
ATOM 477 N N . ARG A 1 65 ? 102.450 -76.167 -147.226 1.00 74.74 64 ARG A N 1
ATOM 478 C CA . ARG A 1 65 ? 102.297 -75.321 -148.400 1.00 85.18 64 ARG A CA 1
ATOM 479 C C . ARG A 1 65 ? 103.320 -75.697 -149.488 1.00 83.58 64 ARG A C 1
ATOM 480 O O . ARG A 1 65 ? 102.953 -75.841 -150.659 1.00 82.38 64 ARG A O 1
ATOM 482 N N . ASP A 1 66 ? 104.584 -75.885 -149.095 1.00 74.45 65 ASP A N 1
ATOM 483 C CA . ASP A 1 66 ? 105.668 -76.126 -150.052 1.00 68.07 65 ASP A CA 1
ATOM 484 C C . ASP A 1 66 ? 105.850 -77.600 -150.439 1.00 71.80 65 ASP A C 1
ATOM 485 O O . ASP A 1 66 ? 106.742 -78.285 -149.921 1.00 73.82 65 ASP A O 1
ATOM 490 N N . THR A 1 67 ? 105.034 -78.069 -151.382 1.00 71.07 66 THR A N 1
ATOM 491 C CA . THR A 1 67 ? 105.054 -79.468 -151.839 1.00 70.06 66 THR A CA 1
ATOM 492 C C . THR A 1 67 ? 106.460 -80.019 -152.083 1.00 70.77 66 THR A C 1
ATOM 493 O O . THR A 1 67 ? 106.709 -81.229 -151.971 1.00 71.54 66 THR A O 1
ATOM 497 N N . ARG A 1 68 ? 107.382 -79.118 -152.395 1.00 72.38 67 ARG A N 1
ATOM 498 C CA . ARG A 1 68 ? 108.724 -79.509 -152.776 1.00 77.66 67 ARG A CA 1
ATOM 499 C C . ARG A 1 68 ? 109.387 -80.366 -151.701 1.00 79.67 67 ARG A C 1
ATOM 500 O O . ARG A 1 68 ? 110.107 -81.322 -152.010 1.00 71.47 67 ARG A O 1
ATOM 508 N N . ARG A 1 69 ? 109.103 -80.043 -150.439 1.00 79.74 68 ARG A N 1
ATOM 509 C CA . ARG A 1 69 ? 109.754 -80.712 -149.313 1.00 76.15 68 ARG A CA 1
ATOM 510 C C . ARG A 1 69 ? 108.985 -81.905 -148.757 1.00 74.44 68 ARG A C 1
ATOM 511 O O . ARG A 1 69 ? 109.280 -82.348 -147.649 1.00 75.06 68 ARG A O 1
ATOM 519 N N . LEU A 1 70 ? 108.011 -82.434 -149.494 1.00 71.62 69 LEU A N 1
ATOM 520 C CA . LEU A 1 70 ? 107.137 -83.434 -148.900 1.00 64.22 69 LEU A CA 1
ATOM 521 C C . LEU A 1 70 ? 107.891 -84.713 -148.584 1.00 68.39 69 LEU A C 1
ATOM 522 O O . LEU A 1 70 ? 107.712 -85.300 -147.521 1.00 69.97 69 LEU A O 1
ATOM 527 N N . SER A 1 71 ? 108.742 -85.150 -149.501 1.00 79.35 70 SER A N 1
ATOM 528 C CA . SER A 1 71 ? 109.452 -86.414 -149.309 1.00 79.19 70 SER A CA 1
ATOM 529 C C . SER A 1 71 ? 110.460 -86.253 -148.186 1.00 72.71 70 SER A C 1
ATOM 530 O O . SER A 1 71 ? 110.731 -87.184 -147.431 1.00 71.12 70 SER A O 1
ATOM 533 N N . PHE A 1 72 ? 110.995 -85.046 -148.074 1.00 72.85 71 PHE A N 1
ATOM 534 C CA . PHE A 1 72 ? 111.853 -84.693 -146.961 1.00 70.31 71 PHE A CA 1
ATOM 535 C C . PHE A 1 72 ? 111.146 -84.883 -145.602 1.00 68.06 71 PHE A C 1
ATOM 536 O O . PHE A 1 72 ? 111.569 -85.711 -144.794 1.00 61.20 71 PHE A O 1
ATOM 544 N N . LEU A 1 73 ? 110.074 -84.129 -145.356 1.00 60.88 72 LEU A N 1
ATOM 545 C CA . LEU A 1 73 ? 109.361 -84.214 -144.078 1.00 56.11 72 LEU A CA 1
ATOM 546 C C . LEU A 1 73 ? 108.764 -85.606 -143.805 1.00 58.77 72 LEU A C 1
ATOM 547 O O . LEU A 1 73 ? 108.666 -86.030 -142.656 1.00 61.64 72 LEU A O 1
ATOM 552 N N . VAL A 1 74 ? 108.384 -86.322 -144.856 1.00 62.07 73 VAL A N 1
ATOM 553 C CA . VAL A 1 74 ? 107.764 -87.627 -144.685 1.00 61.77 73 VAL A CA 1
ATOM 554 C C . VAL A 1 74 ? 108.788 -88.602 -144.129 1.00 65.14 73 VAL A C 1
ATOM 555 O O . VAL A 1 74 ? 108.481 -89.405 -143.245 1.00 63.09 73 VAL A O 1
ATOM 559 N N . SER A 1 75 ? 110.015 -88.510 -144.628 1.00 66.74 74 SER A N 1
ATOM 560 C CA . SER A 1 75 ? 111.092 -89.395 -144.173 1.00 76.71 74 SER A CA 1
ATOM 561 C C . SER A 1 75 ? 111.363 -89.244 -142.682 1.00 73.26 74 SER A C 1
ATOM 562 O O . SER A 1 75 ? 111.707 -90.205 -142.004 1.00 77.19 74 SER A O 1
ATOM 565 N N . TYR A 1 76 ? 111.207 -88.029 -142.183 1.00 67.15 75 TYR A N 1
ATOM 566 C CA . TYR A 1 76 ? 111.406 -87.773 -140.775 1.00 68.78 75 TYR A CA 1
ATOM 567 C C . TYR A 1 76 ? 110.266 -88.320 -139.955 1.00 75.09 75 TYR A C 1
ATOM 568 O O . TYR A 1 76 ? 110.474 -88.830 -138.859 1.00 82.02 75 TYR A O 1
ATOM 577 N N . ILE A 1 77 ? 109.052 -88.193 -140.476 1.00 75.73 76 ILE A N 1
ATOM 578 C CA . ILE A 1 77 ? 107.876 -88.656 -139.756 1.00 75.48 76 ILE A CA 1
ATOM 579 C C . ILE A 1 77 ? 107.877 -90.173 -139.718 1.00 73.16 76 ILE A C 1
ATOM 580 O O . ILE A 1 77 ? 107.450 -90.798 -138.742 1.00 77.11 76 ILE A O 1
ATOM 585 N N . ALA A 1 78 ? 108.398 -90.758 -140.787 1.00 72.45 77 ALA A N 1
ATOM 586 C CA . ALA A 1 78 ? 108.428 -92.201 -140.936 1.00 77.73 77 ALA A CA 1
ATOM 587 C C . ALA A 1 78 ? 109.432 -92.799 -139.964 1.00 91.75 77 ALA A C 1
ATOM 588 O O . ALA A 1 78 ? 109.087 -93.662 -139.146 1.00 96.88 77 ALA A O 1
ATOM 590 N N . SER A 1 79 ? 110.671 -92.315 -140.040 1.00 87.63 78 SER A N 1
ATOM 591 C CA . SER A 1 79 ? 111.733 -92.746 -139.133 1.00 86.06 78 SER A CA 1
ATOM 592 C C . SER A 1 79 ? 111.523 -92.205 -137.714 1.00 77.69 78 SER A C 1
ATOM 593 O O . SER A 1 79 ? 112.436 -92.208 -136.897 1.00 95.01 78 SER A O 1
ATOM 596 N N . LYS A 1 80 ? 110.316 -91.725 -137.441 1.00 80.42 79 LYS A N 1
ATOM 597 C CA . LYS A 1 80 ? 109.888 -91.330 -136.101 1.00 83.96 79 LYS A CA 1
ATOM 598 C C . LYS A 1 80 ? 110.744 -90.231 -135.441 1.00 83.91 79 LYS A C 1
ATOM 599 O O . LYS A 1 80 ? 110.545 -89.919 -134.267 1.00 83.37 79 LYS A O 1
ATOM 603 N N . LYS A 1 81 ? 111.665 -89.633 -136.202 1.00 77.60 80 LYS A N 1
ATOM 604 C CA . LYS A 1 81 ? 112.467 -88.505 -135.730 1.00 68.73 80 LYS A CA 1
ATOM 605 C C . LYS A 1 81 ? 111.592 -87.285 -135.445 1.00 76.00 80 LYS A C 1
ATOM 606 O O . LYS A 1 81 ? 111.766 -86.608 -134.433 1.00 79.06 80 LYS A O 1
ATOM 612 N N . ILE A 1 82 ? 110.653 -87.005 -136.343 1.00 76.38 81 ILE A N 1
ATOM 613 C CA . ILE A 1 82 ? 109.530 -86.134 -136.018 1.00 73.57 81 ILE A CA 1
ATOM 614 C C . ILE A 1 82 ? 108.347 -87.052 -135.671 1.00 75.49 81 ILE A C 1
ATOM 615 O O . ILE A 1 82 ? 107.811 -87.766 -136.521 1.00 79.67 81 ILE A O 1
ATOM 620 N N . HIS A 1 83 ? 107.997 -87.089 -134.387 1.00 76.88 82 HIS A N 1
ATOM 621 C CA . HIS A 1 83 ? 106.915 -87.966 -133.854 1.00 76.13 82 HIS A CA 1
ATOM 622 C C . HIS A 1 83 ? 106.078 -87.194 -132.844 1.00 64.25 82 HIS A C 1
ATOM 623 O O . HIS A 1 83 ? 105.418 -87.782 -131.990 1.00 81.49 82 HIS A O 1
ATOM 630 N N . THR A 1 84 ? 106.095 -85.876 -132.945 1.00 63.41 83 THR A N 1
ATOM 631 C CA . THR A 1 84 ? 105.406 -85.057 -131.975 1.00 70.19 83 THR A CA 1
ATOM 632 C C . THR A 1 84 ? 104.783 -83.889 -132.694 1.00 77.98 83 THR A C 1
ATOM 633 O O . THR A 1 84 ? 105.322 -83.403 -133.690 1.00 75.38 83 THR A O 1
ATOM 637 N N . GLU A 1 85 ? 103.655 -83.417 -132.192 1.00 75.70 84 GLU A N 1
ATOM 638 C CA . GLU A 1 85 ? 102.976 -82.350 -132.890 1.00 72.05 84 GLU A CA 1
ATOM 639 C C . GLU A 1 85 ? 103.813 -81.079 -132.968 1.00 72.63 84 GLU A C 1
ATOM 640 O O . GLU A 1 85 ? 103.917 -80.481 -134.034 1.00 81.92 84 GLU A O 1
ATOM 646 N N . PRO A 1 86 ? 104.426 -80.652 -131.857 1.00 83.09 85 PRO A N 1
ATOM 647 C CA . PRO A 1 86 ? 105.203 -79.411 -132.007 1.00 84.08 85 PRO A CA 1
ATOM 648 C C . PRO A 1 86 ? 106.496 -79.596 -132.810 1.00 67.94 85 PRO A C 1
ATOM 649 O O . PRO A 1 86 ? 107.009 -78.622 -133.346 1.00 70.67 85 PRO A O 1
ATOM 653 N N . GLN A 1 87 ? 107.009 -80.820 -132.891 1.00 70.79 86 GLN A N 1
ATOM 654 C CA . GLN A 1 87 ? 108.086 -81.128 -133.829 1.00 66.22 86 GLN A CA 1
ATOM 655 C C . GLN A 1 87 ? 107.651 -80.900 -135.291 1.00 73.40 86 GLN A C 1
ATOM 656 O O . GLN A 1 87 ? 108.350 -80.228 -136.049 1.00 69.99 86 GLN A O 1
ATOM 662 N N . LEU A 1 88 ? 106.497 -81.449 -135.678 1.00 72.53 87 LEU A N 1
ATOM 663 C CA . LEU A 1 88 ? 105.943 -81.217 -137.008 1.00 64.52 87 LEU A CA 1
ATOM 664 C C . LEU A 1 88 ? 105.645 -79.750 -137.218 1.00 66.21 87 LEU A C 1
ATOM 665 O O . LEU A 1 88 ? 105.774 -79.219 -138.317 1.00 71.44 87 LEU A O 1
ATOM 670 N N . SER A 1 89 ? 105.229 -79.090 -136.154 1.00 70.92 88 SER A N 1
ATOM 671 C CA . SER A 1 89 ? 104.854 -77.693 -136.255 1.00 71.47 88 SER A CA 1
ATOM 672 C C . SER A 1 89 ? 106.092 -76.831 -136.472 1.00 72.61 88 SER A C 1
ATOM 673 O O . SER A 1 89 ? 106.032 -75.794 -137.126 1.00 71.08 88 SER A O 1
ATOM 676 N N . ALA A 1 90 ? 107.218 -77.287 -135.927 1.00 76.31 89 ALA A N 1
ATOM 677 C CA . ALA A 1 90 ? 108.490 -76.571 -136.020 1.00 75.05 89 ALA A CA 1
ATOM 678 C C . ALA A 1 90 ? 109.194 -76.857 -137.343 1.00 76.80 89 ALA A C 1
ATOM 679 O O . ALA A 1 90 ? 109.876 -75.995 -137.896 1.00 74.50 89 ALA A O 1
ATOM 681 N N . ALA A 1 91 ? 109.024 -78.079 -137.841 1.00 72.27 90 ALA A N 1
ATOM 682 C CA . ALA A 1 91 ? 109.563 -78.456 -139.136 1.00 63.13 90 ALA A CA 1
ATOM 683 C C . ALA A 1 91 ? 108.837 -77.721 -140.239 1.00 70.97 90 ALA A C 1
ATOM 684 O O . ALA A 1 91 ? 109.420 -77.421 -141.270 1.00 81.92 90 ALA A O 1
ATOM 686 N N . LEU A 1 92 ? 107.563 -77.421 -140.022 1.00 69.87 91 LEU A N 1
ATOM 687 C CA . LEU A 1 92 ? 106.797 -76.706 -141.025 1.00 69.46 91 LEU A CA 1
ATOM 688 C C . LEU A 1 92 ? 107.170 -75.238 -140.990 1.00 75.50 91 LEU A C 1
ATOM 689 O O . LEU A 1 92 ? 107.250 -74.580 -142.028 1.00 76.56 91 LEU A O 1
ATOM 694 N N . GLU A 1 93 ? 107.389 -74.728 -139.784 1.00 87.44 92 GLU A N 1
ATOM 695 C CA . GLU A 1 93 ? 107.891 -73.373 -139.615 1.00 93.62 92 GLU A CA 1
ATOM 696 C C . GLU A 1 93 ? 109.245 -73.248 -140.302 1.00 90.27 92 GLU A C 1
ATOM 697 O O . GLU A 1 93 ? 109.545 -72.219 -140.890 1.00 93.01 92 GLU A O 1
ATOM 700 N N . TYR A 1 94 ? 110.042 -74.314 -140.243 1.00 83.78 93 TYR A N 1
ATOM 701 C CA . TYR A 1 94 ? 111.392 -74.308 -140.793 1.00 76.88 93 TYR A CA 1
ATOM 702 C C . TYR A 1 94 ? 111.386 -74.406 -142.311 1.00 85.99 93 TYR A C 1
ATOM 703 O O . TYR A 1 94 ? 112.291 -73.898 -142.955 1.00 91.19 93 TYR A O 1
ATOM 712 N N . VAL A 1 95 ? 110.367 -75.044 -142.883 1.00 89.39 94 VAL A N 1
ATOM 713 C CA . VAL A 1 95 ? 110.318 -75.302 -144.328 1.00 87.96 94 VAL A CA 1
ATOM 714 C C . VAL A 1 95 ? 109.876 -74.044 -145.081 1.00 91.90 94 VAL A C 1
ATOM 715 O O . VAL A 1 95 ? 110.465 -73.662 -146.104 1.00 92.29 94 VAL A O 1
ATOM 719 N N . ARG A 1 96 ? 108.823 -73.410 -144.572 1.00 85.44 95 ARG A N 1
ATOM 720 C CA . ARG A 1 96 ? 108.618 -71.994 -144.831 1.00 95.89 95 ARG A CA 1
ATOM 721 C C . ARG A 1 96 ? 109.862 -71.349 -144.227 1.00 103.78 95 ARG A C 1
ATOM 722 O O . ARG A 1 96 ? 110.443 -71.910 -143.303 1.00 107.43 95 ARG A O 1
ATOM 730 N N . SER A 1 97 ? 110.350 -70.276 -144.807 1.00 99.20 96 SER A N 1
ATOM 731 C CA . SER A 1 97 ? 111.536 -69.666 -144.257 1.00 95.82 96 SER A CA 1
ATOM 732 C C . SER A 1 97 ? 112.794 -70.483 -144.501 1.00 98.23 96 SER A C 1
ATOM 733 O O . SER A 1 97 ? 113.771 -70.302 -143.808 1.00 107.13 96 SER A O 1
ATOM 736 N N . HIS A 1 98 ? 112.749 -71.426 -145.424 1.00 95.33 97 HIS A N 1
ATOM 737 C CA . HIS A 1 98 ? 113.962 -72.059 -145.905 1.00 93.11 97 HIS A CA 1
ATOM 738 C C . HIS A 1 98 ? 113.786 -72.622 -147.291 1.00 98.66 97 HIS A C 1
ATOM 739 O O . HIS A 1 98 ? 113.754 -73.831 -147.495 1.00 96.47 97 HIS A O 1
ATOM 746 N N . PRO A 1 99 ? 113.706 -71.667 -148.283 1.00 103.31 98 PRO A N 1
ATOM 747 C CA . PRO A 1 99 ? 113.410 -72.202 -149.609 1.00 97.70 98 PRO A CA 1
ATOM 748 C C . PRO A 1 99 ? 114.652 -72.715 -150.276 1.00 96.52 98 PRO A C 1
ATOM 749 O O . PRO A 1 99 ? 114.594 -73.132 -151.409 1.00 105.91 98 PRO A O 1
ATOM 753 N N . LEU A 1 100 ? 115.763 -72.721 -149.569 1.00 97.49 99 LEU A N 1
ATOM 754 C CA . LEU A 1 100 ? 117.052 -72.954 -150.194 1.00 107.34 99 LEU A CA 1
ATOM 755 C C . LEU A 1 100 ? 117.160 -74.268 -150.934 1.00 104.77 99 LEU A C 1
ATOM 756 O O . LEU A 1 100 ? 117.701 -74.314 -152.012 1.00 116.06 99 LEU A O 1
ATOM 758 N N . ASP A 1 101 ? 116.663 -75.339 -150.363 1.00 108.52 100 ASP A N 1
ATOM 759 C CA . ASP A 1 101 ? 116.484 -76.594 -151.086 1.00 113.95 100 ASP A CA 1
ATOM 760 C C . ASP A 1 101 ? 117.717 -77.459 -151.189 1.00 116.70 100 ASP A C 1
ATOM 761 O O . ASP A 1 101 ? 117.662 -78.560 -151.717 1.00 113.37 100 ASP A O 1
ATOM 763 N N . PRO A 1 102 ? 118.875 -76.930 -150.653 1.00 110.64 101 PRO A N 1
ATOM 764 C CA . PRO A 1 102 ? 119.727 -77.894 -149.986 1.00 109.51 101 PRO A CA 1
ATOM 765 C C . PRO A 1 102 ? 119.624 -77.502 -148.525 1.00 108.94 101 PRO A C 1
ATOM 766 O O . PRO A 1 102 ? 120.107 -76.451 -148.163 1.00 113.26 101 PRO A O 1
ATOM 770 N N . ILE A 1 103 ? 119.015 -78.323 -147.687 1.00 108.83 102 ILE A N 1
ATOM 771 C CA . ILE A 1 103 ? 118.666 -77.878 -146.345 1.00 96.56 102 ILE A CA 1
ATOM 772 C C . ILE A 1 103 ? 119.592 -78.514 -145.347 1.00 88.77 102 ILE A C 1
ATOM 773 O O . ILE A 1 103 ? 119.905 -79.683 -145.449 1.00 77.91 102 ILE A O 1
ATOM 775 N N . ASP A 1 104 ? 120.049 -77.733 -144.390 1.00 76.07 103 ASP A N 1
ATOM 776 C CA . ASP A 1 104 ? 121.065 -78.222 -143.490 1.00 91.22 103 ASP A CA 1
ATOM 777 C C . ASP A 1 104 ? 120.431 -79.099 -142.438 1.00 80.06 103 ASP A C 1
ATOM 778 O O . ASP A 1 104 ? 119.687 -78.644 -141.605 1.00 77.95 103 ASP A O 1
ATOM 783 N N . THR A 1 105 ? 120.798 -80.363 -142.464 1.00 82.38 104 THR A N 1
ATOM 784 C CA . THR A 1 105 ? 120.175 -81.380 -141.666 1.00 79.15 104 THR A CA 1
ATOM 785 C C . THR A 1 105 ? 120.356 -81.029 -140.218 1.00 88.60 104 THR A C 1
ATOM 786 O O . THR A 1 105 ? 119.453 -81.154 -139.416 1.00 87.75 104 THR A O 1
ATOM 790 N N . VAL A 1 106 ? 121.540 -80.584 -139.887 1.00 90.08 105 VAL A N 1
ATOM 791 C CA . VAL A 1 106 ? 121.840 -80.259 -138.501 1.00 87.96 105 VAL A CA 1
ATOM 792 C C . VAL A 1 106 ? 121.064 -79.039 -138.022 1.00 84.71 105 VAL A C 1
ATOM 793 O O . VAL A 1 106 ? 120.517 -79.059 -136.920 1.00 86.90 105 VAL A O 1
ATOM 797 N N . ASP A 1 107 ? 121.007 -77.990 -138.841 1.00 76.72 106 ASP A N 1
ATOM 798 C CA . ASP A 1 107 ? 120.257 -76.799 -138.461 1.00 78.85 106 ASP A CA 1
ATOM 799 C C . ASP A 1 107 ? 118.807 -77.174 -138.205 1.00 91.28 106 ASP A C 1
ATOM 800 O O . ASP A 1 107 ? 118.269 -76.905 -137.131 1.00 91.47 106 ASP A O 1
ATOM 805 N N . PHE A 1 108 ? 118.197 -77.817 -139.200 1.00 88.21 107 PHE A N 1
ATOM 806 C CA . PHE A 1 108 ? 116.800 -78.256 -139.161 1.00 81.67 107 PHE A CA 1
ATOM 807 C C . PHE A 1 108 ? 116.483 -79.141 -137.952 1.00 79.09 107 PHE A C 1
ATOM 808 O O . PHE A 1 108 ? 115.553 -78.860 -137.202 1.00 70.58 107 PHE A O 1
ATOM 816 N N . GLU A 1 109 ? 117.265 -80.200 -137.767 1.00 71.28 108 GLU A N 1
ATOM 817 C CA . GLU A 1 109 ? 117.044 -81.135 -136.673 1.00 71.78 108 GLU A CA 1
ATOM 818 C C . GLU A 1 109 ? 117.063 -80.457 -135.301 1.00 84.44 108 GLU A C 1
ATOM 819 O O . GLU A 1 109 ? 116.233 -80.764 -134.437 1.00 83.45 108 GLU A O 1
ATOM 825 N N . ARG A 1 110 ? 118.011 -79.547 -135.092 1.00 87.17 109 ARG A N 1
ATOM 826 C CA . ARG A 1 110 ? 118.115 -78.870 -133.806 1.00 83.94 109 ARG A CA 1
ATOM 827 C C . ARG A 1 110 ? 116.939 -77.910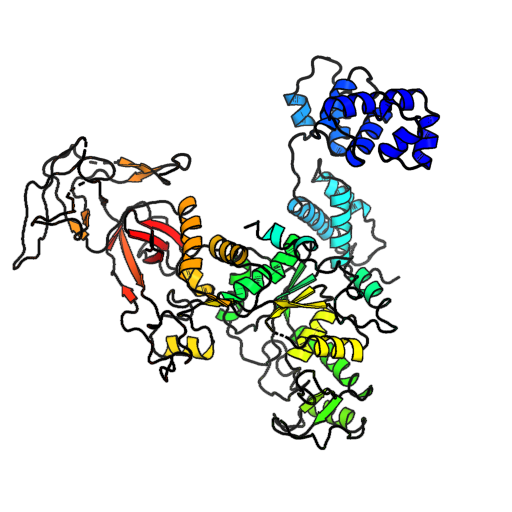 -133.652 1.00 80.50 109 ARG A C 1
ATOM 828 O O . ARG A 1 110 ? 116.355 -77.776 -132.576 1.00 83.35 109 ARG A O 1
ATOM 830 N N . GLU A 1 111 ? 116.575 -77.269 -134.751 1.00 73.54 110 GLU A N 1
ATOM 831 C CA . GLU A 1 111 ? 115.509 -76.286 -134.743 1.00 79.04 110 GLU A CA 1
ATOM 832 C C . GLU A 1 111 ? 114.133 -76.937 -134.583 1.00 79.68 110 GLU A C 1
ATOM 833 O O . GLU A 1 111 ? 113.128 -76.253 -134.400 1.00 75.93 110 GLU A O 1
ATOM 839 N N . CYS A 1 112 ? 114.089 -78.261 -134.651 1.00 73.42 111 CYS A N 1
ATOM 840 C CA . CYS A 1 112 ? 112.817 -78.972 -134.597 1.00 83.16 111 CYS A CA 1
ATOM 841 C C . CYS A 1 112 ? 112.756 -79.978 -133.483 1.00 77.40 111 CYS A C 1
ATOM 842 O O . CYS A 1 112 ? 111.896 -80.843 -133.492 1.00 79.50 111 CYS A O 1
ATOM 845 N N . GLY A 1 113 ? 113.679 -79.867 -132.538 1.00 72.71 112 GLY A N 1
ATOM 846 C CA . GLY A 1 113 ? 113.698 -80.717 -131.366 1.00 62.57 112 GLY A CA 1
ATOM 847 C C . GLY A 1 113 ? 113.831 -82.187 -131.682 1.00 66.86 112 GLY A C 1
ATOM 848 O O . GLY A 1 113 ? 113.344 -83.036 -130.937 1.00 71.34 112 GLY A O 1
ATOM 849 N N . VAL A 1 114 ? 114.508 -82.499 -132.774 1.00 72.11 113 VAL A N 1
ATOM 850 C CA . VAL A 1 114 ? 114.465 -83.857 -133.290 1.00 75.00 113 VAL A CA 1
ATOM 851 C C . VAL A 1 114 ? 114.895 -84.909 -132.268 1.00 70.99 113 VAL A C 1
ATOM 852 O O . VAL A 1 114 ? 114.185 -85.892 -132.068 1.00 89.84 113 VAL A O 1
ATOM 856 N N . GLY A 1 115 ? 116.011 -84.716 -131.587 1.00 67.59 114 GLY A N 1
ATOM 857 C CA . GLY A 1 115 ? 116.432 -85.746 -130.646 1.00 71.45 114 GLY A CA 1
ATOM 858 C C . GLY A 1 115 ? 115.871 -85.600 -129.235 1.00 73.47 114 GLY A C 1
ATOM 859 O O . GLY A 1 115 ? 115.966 -86.522 -128.423 1.00 74.25 114 GLY A O 1
ATOM 860 N N . VAL A 1 116 ? 115.281 -84.439 -128.955 1.00 67.92 115 VAL A N 1
ATOM 861 C CA . VAL A 1 116 ? 114.882 -84.049 -127.606 1.00 66.24 115 VAL A CA 1
ATOM 862 C C . VAL A 1 116 ? 113.912 -85.000 -126.923 1.00 74.25 115 VAL A C 1
ATOM 863 O O . VAL A 1 116 ? 112.854 -85.325 -127.465 1.00 75.49 115 VAL A O 1
ATOM 867 N N . ILE A 1 117 ? 114.276 -85.442 -125.725 1.00 75.65 116 ILE A N 1
ATOM 868 C CA . ILE A 1 117 ? 113.350 -86.208 -124.903 1.00 80.08 116 ILE A CA 1
ATOM 869 C C . ILE A 1 117 ? 112.841 -85.336 -123.752 1.00 80.02 116 ILE A C 1
ATOM 870 O O . ILE A 1 117 ? 113.612 -84.604 -123.113 1.00 71.65 116 ILE A O 1
ATOM 875 N N . VAL A 1 118 ? 111.527 -85.374 -123.536 1.00 79.42 117 VAL A N 1
ATOM 876 C CA . VAL A 1 118 ? 110.919 -84.717 -122.390 1.00 68.75 117 VAL A CA 1
ATOM 877 C C . VAL A 1 118 ? 110.426 -85.784 -121.427 1.00 68.09 117 VAL A C 1
ATOM 878 O O . VAL A 1 118 ? 109.611 -86.636 -121.779 1.00 71.26 117 VAL A O 1
ATOM 882 N N . THR A 1 119 ? 110.953 -85.742 -120.213 1.00 63.57 118 THR A N 1
ATOM 883 C CA . THR A 1 119 ? 110.613 -86.716 -119.189 1.00 66.87 118 THR A CA 1
ATOM 884 C C . THR A 1 119 ? 109.333 -86.353 -118.451 1.00 63.13 118 THR A C 1
ATOM 885 O O . THR A 1 119 ? 108.958 -85.182 -118.384 1.00 65.25 118 THR A O 1
ATOM 889 N N . PRO A 1 120 ? 108.658 -87.368 -117.897 1.00 60.71 119 PRO A N 1
ATOM 890 C CA . PRO A 1 120 ? 107.506 -87.145 -117.023 1.00 59.36 119 PRO A CA 1
ATOM 891 C C . PRO A 1 120 ? 107.821 -86.153 -115.902 1.00 69.65 119 PRO A C 1
ATOM 892 O O . PRO A 1 120 ? 107.013 -85.248 -115.684 1.00 71.56 119 PRO A O 1
ATOM 896 N N . GLU A 1 121 ? 108.969 -86.301 -115.237 1.00 60.38 120 GLU A N 1
ATOM 897 C CA . GLU A 1 121 ? 109.355 -85.409 -114.146 1.00 59.18 120 GLU A CA 1
ATOM 898 C C . GLU A 1 121 ? 109.321 -83.970 -114.606 1.00 61.48 120 GLU A C 1
ATOM 899 O O . GLU A 1 121 ? 108.833 -83.088 -113.888 1.00 68.25 120 GLU A O 1
ATOM 905 N N . GLN A 1 122 ? 109.829 -83.730 -115.811 1.00 57.05 121 GLN A N 1
ATOM 906 C CA . GLN A 1 122 ? 109.809 -82.389 -116.371 1.00 60.19 121 GLN A CA 1
ATOM 907 C C . GLN A 1 122 ? 108.391 -81.846 -116.517 1.00 61.04 121 GLN A C 1
ATOM 908 O O . GLN A 1 122 ? 108.140 -80.667 -116.240 1.00 62.30 121 GLN A O 1
ATOM 914 N N . ILE A 1 123 ? 107.465 -82.702 -116.949 1.00 61.28 122 ILE A N 1
ATOM 915 C CA . ILE A 1 123 ? 106.100 -82.253 -117.193 1.00 62.88 122 ILE A CA 1
ATOM 916 C C . ILE A 1 123 ? 105.432 -82.038 -115.849 1.00 57.39 122 ILE A C 1
ATOM 917 O O . ILE A 1 123 ? 104.775 -81.024 -115.609 1.00 52.83 122 ILE A O 1
ATOM 922 N N . GLU A 1 124 ? 105.654 -83.004 -114.973 1.00 58.50 123 GLU A N 1
ATOM 923 C CA . GLU A 1 124 ? 105.280 -82.919 -113.575 1.00 58.01 123 GLU A CA 1
ATOM 924 C C . GLU A 1 124 ? 105.673 -81.577 -112.960 1.00 60.45 123 GLU A C 1
ATOM 925 O O . GLU A 1 124 ? 104.849 -80.886 -112.356 1.00 62.30 123 GLU A O 1
ATOM 931 N N . GLU A 1 125 ? 106.928 -81.188 -113.145 1.00 62.68 124 GLU A N 1
ATOM 932 C CA . GLU A 1 125 ? 107.405 -79.945 -112.552 1.00 60.96 124 GLU A CA 1
ATOM 933 C C . GLU A 1 125 ? 106.842 -78.694 -113.229 1.00 61.92 124 GLU A C 1
ATOM 934 O O . GLU A 1 125 ? 106.471 -77.735 -112.544 1.00 64.93 124 GLU A O 1
ATOM 940 N N . ALA A 1 126 ? 106.747 -78.689 -114.556 1.00 59.59 125 ALA A N 1
ATOM 941 C CA . ALA A 1 126 ? 106.118 -77.548 -115.231 1.00 57.58 125 ALA A CA 1
ATOM 942 C C . ALA A 1 126 ? 104.661 -77.394 -114.795 1.00 56.30 125 ALA A C 1
ATOM 943 O O . ALA A 1 126 ? 104.178 -76.288 -114.574 1.00 60.18 125 ALA A O 1
ATOM 945 N N . VAL A 1 127 ? 103.962 -78.511 -114.662 1.00 58.04 126 VAL A N 1
ATOM 946 C CA . VAL A 1 127 ? 102.567 -78.453 -114.276 1.00 58.03 126 VAL A CA 1
ATOM 947 C C . VAL A 1 127 ? 102.429 -77.986 -112.823 1.00 57.85 126 VAL A C 1
ATOM 948 O O . VAL A 1 127 ? 101.653 -77.069 -112.523 1.00 53.01 126 VAL A O 1
ATOM 952 N N . GLU A 1 128 ? 103.202 -78.597 -111.933 1.00 56.16 127 GLU A N 1
ATOM 953 C CA . GLU A 1 128 ? 103.228 -78.178 -110.534 1.00 60.71 127 GLU A CA 1
ATOM 954 C C . GLU A 1 128 ? 103.509 -76.687 -110.417 1.00 60.86 127 GLU A C 1
ATOM 955 O O . GLU A 1 128 ? 102.871 -75.977 -109.644 1.00 64.87 127 GLU A O 1
ATOM 961 N N . ALA A 1 129 ? 104.452 -76.212 -111.216 1.00 60.30 128 ALA A N 1
ATOM 962 C CA . ALA A 1 129 ? 104.797 -74.803 -111.201 1.00 62.90 128 ALA A CA 1
ATOM 963 C C . ALA A 1 129 ? 103.582 -73.958 -111.542 1.00 59.48 128 ALA A C 1
ATOM 964 O O . ALA A 1 129 ? 103.287 -72.998 -110.842 1.00 68.97 128 ALA A O 1
ATOM 966 N N . ALA A 1 130 ? 102.862 -74.326 -112.594 1.00 55.29 129 ALA A N 1
ATOM 967 C CA . ALA A 1 130 ? 101.677 -73.565 -113.000 1.00 58.23 129 ALA A CA 1
ATOM 968 C C . ALA A 1 130 ? 100.573 -73.615 -111.949 1.00 60.96 129 ALA A C 1
ATOM 969 O O . ALA A 1 130 ? 99.850 -72.639 -111.769 1.00 63.84 129 ALA A O 1
ATOM 971 N N . ILE A 1 131 ? 100.434 -74.752 -111.263 1.00 55.45 130 ILE A N 1
ATOM 972 C CA . ILE A 1 131 ? 99.374 -74.903 -110.275 1.00 58.08 130 ILE A CA 1
ATOM 973 C C . ILE A 1 131 ? 99.629 -73.982 -109.096 1.00 56.67 130 ILE A C 1
ATOM 974 O O . ILE A 1 131 ? 98.755 -73.202 -108.713 1.00 51.50 130 ILE A O 1
ATOM 979 N N . ASN A 1 132 ? 100.834 -74.050 -108.544 1.00 51.10 131 ASN A N 1
ATOM 980 C CA . ASN A 1 132 ? 101.235 -73.098 -107.511 1.00 60.27 131 ASN A CA 1
ATOM 981 C C . ASN A 1 132 ? 100.985 -71.669 -107.919 1.00 56.41 131 ASN A C 1
ATOM 982 O O . ASN A 1 132 ? 100.488 -70.879 -107.136 1.00 69.61 131 ASN A O 1
ATOM 987 N N . ARG A 1 133 ? 101.271 -71.359 -109.168 1.00 62.16 132 ARG A N 1
ATOM 988 C CA . ARG A 1 133 ? 101.069 -70.014 -109.687 1.00 67.05 132 ARG A CA 1
ATOM 989 C C . ARG A 1 133 ? 99.616 -69.565 -109.574 1.00 64.55 132 ARG A C 1
ATOM 990 O O . ARG A 1 133 ? 99.342 -68.363 -109.500 1.00 62.76 132 ARG A O 1
ATOM 998 N N . HIS A 1 134 ? 98.691 -70.526 -109.557 1.00 54.92 133 HIS A N 1
ATOM 999 C CA . HIS A 1 134 ? 97.260 -70.200 -109.578 1.00 53.76 133 HIS A CA 1
ATOM 1000 C C . HIS A 1 134 ? 96.465 -70.780 -108.404 1.00 53.46 133 HIS A C 1
ATOM 1001 O O . HIS A 1 134 ? 95.220 -70.733 -108.382 1.00 55.37 133 HIS A O 1
ATOM 1008 N N . ARG A 1 135 ? 97.188 -71.322 -107.436 1.00 52.41 134 ARG A N 1
ATOM 1009 C CA . ARG A 1 135 ? 96.572 -72.140 -106.409 1.00 52.63 134 ARG A CA 1
ATOM 1010 C C . ARG A 1 135 ? 95.376 -71.451 -105.722 1.00 51.54 134 ARG A C 1
ATOM 1011 O O . ARG A 1 135 ? 94.280 -72.016 -105.713 1.00 51.16 134 ARG A O 1
ATOM 1019 N N . PRO A 1 136 ? 95.555 -70.225 -105.195 1.00 52.48 135 PRO A N 1
ATOM 1020 C CA . PRO A 1 136 ? 94.382 -69.564 -104.602 1.00 40.97 135 PRO A CA 1
ATOM 1021 C C . PRO A 1 136 ? 93.164 -69.535 -105.481 1.00 48.77 135 PRO A C 1
ATOM 1022 O O . PRO A 1 136 ? 92.063 -69.765 -104.980 1.00 62.25 135 PRO A O 1
ATOM 1026 N N . GLN A 1 137 ? 93.331 -69.254 -106.768 1.00 52.85 136 GLN A N 1
ATOM 1027 C CA A GLN A 1 137 ? 92.186 -69.127 -107.663 0.42 51.87 136 GLN A CA 1
ATOM 1028 C CA B GLN A 1 137 ? 92.173 -69.119 -107.653 0.58 51.85 136 GLN A CA 1
ATOM 1029 C C . GLN A 1 137 ? 91.653 -70.514 -108.024 1.00 54.55 136 GLN A C 1
ATOM 1030 O O . GLN A 1 137 ? 90.443 -70.706 -108.233 1.00 46.77 136 GLN A O 1
ATOM 1041 N N . LEU A 1 138 ? 92.566 -71.486 -108.086 1.00 46.80 137 LEU A N 1
ATOM 1042 C CA . LEU A 1 138 ? 92.173 -72.868 -108.327 1.00 50.45 137 LEU A CA 1
ATOM 1043 C C . LEU A 1 138 ? 91.280 -73.371 -107.190 1.00 48.60 137 LEU A C 1
ATOM 1044 O O . LEU A 1 138 ? 90.194 -73.877 -107.434 1.00 47.19 137 LEU A O 1
ATOM 1049 N N . LEU A 1 139 ? 91.720 -73.175 -105.953 1.00 47.11 138 LEU A N 1
ATOM 1050 C CA . LEU A 1 139 ? 90.984 -73.657 -104.788 1.00 48.63 138 LEU A CA 1
ATOM 1051 C C . LEU A 1 139 ? 89.578 -73.080 -104.681 1.00 50.50 138 LEU A C 1
ATOM 1052 O O . LEU A 1 139 ? 88.661 -73.760 -104.214 1.00 45.86 138 LEU A O 1
ATOM 1057 N N . VAL A 1 140 ? 89.390 -71.842 -105.135 1.00 46.56 139 VAL A N 1
ATOM 1058 C CA . VAL A 1 140 ? 88.071 -71.217 -105.026 1.00 50.93 139 VAL A CA 1
ATOM 1059 C C . VAL A 1 140 ? 87.172 -71.553 -106.218 1.00 45.74 139 VAL A C 1
ATOM 1060 O O . VAL A 1 140 ? 86.005 -71.913 -106.051 1.00 52.70 139 VAL A O 1
ATOM 1064 N N . GLU A 1 141 ? 87.720 -71.434 -107.421 1.00 46.18 140 GLU A N 1
ATOM 1065 C CA . GLU A 1 141 ? 86.949 -71.677 -108.638 1.00 52.84 140 GLU A CA 1
ATOM 1066 C C . GLU A 1 141 ? 86.752 -73.171 -108.883 1.00 60.54 140 GLU A C 1
ATOM 1067 O O . GLU A 1 141 ? 85.793 -73.580 -109.546 1.00 55.64 140 GLU A O 1
ATOM 1073 N N . ARG A 1 142 ? 87.663 -73.972 -108.321 1.00 53.18 141 ARG A N 1
ATOM 1074 C CA . ARG A 1 142 ? 87.585 -75.422 -108.391 1.00 53.12 141 ARG A CA 1
ATOM 1075 C C . ARG A 1 142 ? 87.466 -75.780 -109.868 1.00 58.20 141 ARG A C 1
ATOM 1076 O O . ARG A 1 142 ? 88.263 -75.303 -110.667 1.00 58.52 141 ARG A O 1
ATOM 1084 N N . TYR A 1 143 ? 86.474 -76.571 -110.260 1.00 55.25 142 TYR A N 1
ATOM 1085 C CA . TYR A 1 143 ? 86.457 -77.036 -111.644 1.00 56.61 142 TYR A CA 1
ATOM 1086 C C . TYR A 1 143 ? 85.903 -75.993 -112.610 1.00 59.17 142 TYR A C 1
ATOM 1087 O O . TYR A 1 143 ? 85.700 -76.276 -113.781 1.00 65.15 142 TYR A O 1
ATOM 1096 N N . HIS A 1 144 ? 85.704 -74.769 -112.131 1.00 66.69 143 HIS A N 1
ATOM 1097 C CA . HIS A 1 144 ? 85.265 -73.686 -113.003 1.00 55.27 143 HIS A CA 1
ATOM 1098 C C . HIS A 1 144 ? 86.464 -72.916 -113.541 1.00 58.44 143 HIS A C 1
ATOM 1099 O O . HIS A 1 144 ? 86.368 -72.175 -114.518 1.00 70.02 143 HIS A O 1
ATOM 1106 N N . PHE A 1 145 ? 87.604 -73.122 -112.904 1.00 59.14 144 PHE A N 1
ATOM 1107 C CA . PHE A 1 145 ? 88.854 -72.495 -113.308 1.00 57.87 144 PHE A CA 1
ATOM 1108 C C . PHE A 1 145 ? 89.198 -72.858 -114.742 1.00 63.20 144 PHE A C 1
ATOM 1109 O O . PHE A 1 145 ? 88.891 -73.953 -115.227 1.00 62.84 144 PHE A O 1
ATOM 1117 N N . ASN A 1 146 ? 89.831 -71.918 -115.421 1.00 68.52 145 ASN A N 1
ATOM 1118 C CA . ASN A 1 146 ? 90.286 -72.141 -116.778 1.00 70.67 145 ASN A CA 1
ATOM 1119 C C . ASN A 1 146 ? 91.507 -73.060 -116.778 1.00 60.03 145 ASN A C 1
ATOM 1120 O O . ASN A 1 146 ? 92.624 -72.616 -116.525 1.00 56.33 145 ASN A O 1
ATOM 1125 N N . MET A 1 147 ? 91.303 -74.337 -117.084 1.00 60.95 146 MET A N 1
ATOM 1126 C CA . MET A 1 147 ? 92.424 -75.276 -117.060 1.00 47.90 146 MET A CA 1
ATOM 1127 C C . MET A 1 147 ? 93.357 -74.992 -118.225 1.00 62.11 146 MET A C 1
ATOM 1128 O O . MET A 1 147 ? 94.505 -75.439 -118.238 1.00 61.49 146 MET A O 1
ATOM 1133 N N . GLY A 1 148 ? 92.868 -74.212 -119.186 1.00 53.94 147 GLY A N 1
ATOM 1134 C CA . GLY A 1 148 ? 93.708 -73.738 -120.263 1.00 51.26 147 GLY A CA 1
ATOM 1135 C C . GLY A 1 148 ? 94.978 -73.045 -119.788 1.00 60.36 147 GLY A C 1
ATOM 1136 O O . GLY A 1 148 ? 96.055 -73.261 -120.350 1.00 58.27 147 GLY A O 1
ATOM 1137 N N . LEU A 1 149 ? 94.873 -72.215 -118.755 1.00 54.01 148 LEU A N 1
ATOM 1138 C CA . LEU A 1 149 ? 96.055 -71.502 -118.308 1.00 53.97 148 LEU A CA 1
ATOM 1139 C C . LEU A 1 149 ? 97.138 -72.480 -117.888 1.00 62.95 148 LEU A C 1
ATOM 1140 O O . LEU A 1 149 ? 98.318 -72.188 -118.044 1.00 60.89 148 LEU A O 1
ATOM 1145 N N . LEU A 1 150 ? 96.753 -73.650 -117.371 1.00 53.50 149 LEU A N 1
ATOM 1146 C CA . LEU A 1 150 ? 97.770 -74.519 -116.807 1.00 47.85 149 LEU A CA 1
ATOM 1147 C C . LEU A 1 150 ? 98.468 -75.193 -117.954 1.00 55.22 149 LEU A C 1
ATOM 1148 O O . LEU A 1 150 ? 99.691 -75.307 -117.962 1.00 52.52 149 LEU A O 1
ATOM 1153 N N . MET A 1 151 ? 97.700 -75.612 -118.954 1.00 61.77 150 MET A N 1
ATOM 1154 C CA . MET A 1 151 ? 98.320 -76.274 -120.085 1.00 61.45 150 MET A CA 1
ATOM 1155 C C . MET A 1 151 ? 99.148 -75.268 -120.850 1.00 60.05 150 MET A C 1
ATOM 1156 O O . MET A 1 151 ? 100.293 -75.550 -121.205 1.00 61.06 150 MET A O 1
ATOM 1161 N N . GLY A 1 152 ? 98.585 -74.076 -121.018 1.00 51.89 151 GLY A N 1
ATOM 1162 C CA . GLY A 1 152 ? 99.301 -72.948 -121.565 1.00 54.32 151 GLY A CA 1
ATOM 1163 C C . GLY A 1 152 ? 100.672 -72.762 -120.960 1.00 64.17 151 GLY A C 1
ATOM 1164 O O . GLY A 1 152 ? 101.681 -72.887 -121.653 1.00 69.16 151 GLY A O 1
ATOM 1165 N N . GLU A 1 153 ? 100.717 -72.480 -119.663 1.00 65.13 152 GLU A N 1
ATOM 1166 C CA . GLU A 1 153 ? 101.979 -72.179 -119.008 1.00 52.09 152 GLU A CA 1
ATOM 1167 C C . GLU A 1 153 ? 102.876 -73.393 -119.040 1.00 64.74 152 GLU A C 1
ATOM 1168 O O . GLU A 1 153 ? 104.098 -73.270 -119.104 1.00 66.35 152 GLU A O 1
ATOM 1174 N N . ALA A 1 154 ? 102.277 -74.576 -119.024 1.00 60.44 153 ALA A N 1
ATOM 1175 C CA . ALA A 1 154 ? 103.076 -75.793 -119.091 1.00 67.65 153 ALA A CA 1
ATOM 1176 C C . ALA A 1 154 ? 103.715 -75.931 -120.475 1.00 71.09 153 ALA A C 1
ATOM 1177 O O . ALA A 1 154 ? 104.913 -76.240 -120.599 1.00 64.32 153 ALA A O 1
ATOM 1179 N N . ARG A 1 155 ? 102.901 -75.700 -121.507 1.00 63.13 154 ARG A N 1
ATOM 1180 C CA . ARG A 1 155 ? 103.374 -75.718 -122.889 1.00 69.23 154 ARG A CA 1
ATOM 1181 C C . ARG A 1 155 ? 104.575 -74.785 -123.069 1.00 66.35 154 ARG A C 1
ATOM 1182 O O . ARG A 1 155 ? 105.612 -75.190 -123.581 1.00 73.45 154 ARG A O 1
ATOM 1190 N N . ALA A 1 156 ? 104.435 -73.551 -122.604 1.00 60.78 155 ALA A N 1
ATOM 1191 C CA . ALA A 1 156 ? 105.478 -72.540 -122.712 1.00 69.55 155 ALA A CA 1
ATOM 1192 C C . ALA A 1 156 ? 106.793 -72.898 -122.025 1.00 70.71 155 ALA A C 1
ATOM 1193 O O . ALA A 1 156 ? 107.777 -72.187 -122.173 1.00 88.23 155 ALA A O 1
ATOM 1195 N N . VAL A 1 157 ? 106.826 -73.985 -121.272 1.00 68.25 156 VAL A N 1
ATOM 1196 C CA . VAL A 1 157 ? 108.055 -74.361 -120.586 1.00 71.02 156 VAL A CA 1
ATOM 1197 C C . VAL A 1 157 ? 108.651 -75.564 -121.291 1.00 75.90 156 VAL A C 1
ATOM 1198 O O . VAL A 1 157 ? 109.870 -75.761 -121.330 1.00 79.25 156 VAL A O 1
ATOM 1202 N N . LEU A 1 158 ? 107.758 -76.370 -121.847 1.00 73.31 157 LEU A N 1
ATOM 1203 C CA . LEU A 1 158 ? 108.127 -77.589 -122.544 1.00 75.61 157 LEU A CA 1
ATOM 1204 C C . LEU A 1 158 ? 107.700 -77.446 -124.001 1.00 77.13 157 LEU A C 1
ATOM 1205 O O . LEU A 1 158 ? 106.560 -77.759 -124.360 1.00 82.10 157 LEU A O 1
ATOM 1210 N N . LYS A 1 159 ? 108.607 -76.938 -124.829 1.00 81.15 158 LYS A N 1
ATOM 1211 C CA . LYS A 1 159 ? 108.299 -76.644 -126.222 1.00 77.18 158 LYS A CA 1
ATOM 1212 C C . LYS A 1 159 ? 107.944 -77.920 -126.980 1.00 75.94 158 LYS A C 1
ATOM 1213 O O . LYS A 1 159 ? 107.006 -77.929 -127.773 1.00 76.62 158 LYS A O 1
ATOM 1216 N N . TRP A 1 160 ? 108.676 -78.996 -126.694 1.00 69.93 159 TRP A N 1
ATOM 1217 C CA . TRP A 1 160 ? 108.596 -80.239 -127.456 1.00 70.82 159 TRP A CA 1
ATOM 1218 C C . TRP A 1 160 ? 107.849 -81.352 -126.755 1.00 71.31 159 TRP A C 1
ATOM 1219 O O . TRP A 1 160 ? 107.953 -82.509 -127.159 1.00 71.77 159 TRP A O 1
ATOM 1230 N N . ALA A 1 161 ? 107.118 -81.030 -125.699 1.00 66.18 160 ALA A N 1
ATOM 1231 C CA . ALA A 1 161 ? 106.374 -82.075 -125.013 1.00 64.64 160 ALA A CA 1
ATOM 1232 C C . ALA A 1 161 ? 105.122 -82.426 -125.786 1.00 61.46 160 ALA A C 1
ATOM 1233 O O . ALA A 1 161 ? 104.513 -81.576 -126.428 1.00 61.92 160 ALA A O 1
ATOM 1235 N N . ASP A 1 162 ? 104.750 -83.691 -125.718 1.00 62.07 161 ASP A N 1
ATOM 1236 C CA . ASP A 1 162 ? 103.458 -84.137 -126.204 1.00 64.88 161 ASP A CA 1
ATOM 1237 C C . ASP A 1 162 ? 102.310 -83.469 -125.418 1.00 65.54 161 ASP A C 1
ATOM 1238 O O . ASP A 1 162 ? 102.254 -83.551 -124.189 1.00 63.22 161 ASP A O 1
ATOM 1243 N N . GLY A 1 163 ? 101.397 -82.809 -126.127 1.00 64.12 162 GLY A N 1
ATOM 1244 C CA . GLY A 1 163 ? 100.269 -82.138 -125.497 1.00 52.26 162 GLY A CA 1
ATOM 1245 C C . GLY A 1 163 ? 99.368 -82.994 -124.614 1.00 60.11 162 GLY A C 1
ATOM 1246 O O . GLY A 1 163 ? 98.831 -82.506 -123.616 1.00 62.96 162 GLY A O 1
ATOM 1247 N N A LYS A 1 164 ? 99.199 -84.264 -124.968 0.55 60.57 163 LYS A N 1
ATOM 1248 N N B LYS A 1 164 ? 99.197 -84.263 -124.970 0.45 60.59 163 LYS A N 1
ATOM 1249 C CA . LYS A 1 164 ? 98.332 -85.150 -124.199 1.00 61.71 163 LYS A CA 1
ATOM 1250 C C A LYS A 1 164 ? 98.969 -85.520 -122.865 0.55 61.87 163 LYS A C 1
ATOM 1251 C C B LYS A 1 164 ? 98.969 -85.519 -122.865 0.45 61.86 163 LYS A C 1
ATOM 1252 O O A LYS A 1 164 ? 98.278 -85.709 -121.869 0.55 59.19 163 LYS A O 1
ATOM 1253 O O B LYS A 1 164 ? 98.277 -85.703 -121.868 0.45 59.21 163 LYS A O 1
ATOM 1256 N N . MET A 1 165 ? 100.291 -85.632 -122.851 1.00 65.71 164 MET A N 1
ATOM 1257 C CA . MET A 1 165 ? 101.016 -85.887 -121.610 1.00 64.01 164 MET A CA 1
ATOM 1258 C C . MET A 1 165 ? 100.887 -84.688 -120.672 1.00 54.53 164 MET A C 1
ATOM 1259 O O . MET A 1 165 ? 100.785 -84.852 -119.465 1.00 57.15 164 MET A O 1
ATOM 1264 N N . ILE A 1 166 ? 100.891 -83.487 -121.236 1.00 44.68 165 ILE A N 1
ATOM 1265 C CA . ILE A 1 166 ? 100.683 -82.300 -120.430 1.00 55.12 165 ILE A CA 1
ATOM 1266 C C . ILE A 1 166 ? 99.267 -82.305 -119.894 1.00 55.81 165 ILE A C 1
ATOM 1267 O O . ILE A 1 166 ? 99.056 -82.104 -118.699 1.00 55.53 165 ILE A O 1
ATOM 1272 N N . LYS A 1 167 ? 98.300 -82.541 -120.777 1.00 55.12 166 LYS A N 1
ATOM 1273 C CA . LYS A 1 167 ? 96.890 -82.548 -120.398 1.00 55.41 166 LYS A CA 1
ATOM 1274 C C . LYS A 1 167 ? 96.631 -83.566 -119.299 1.00 55.54 166 LYS A C 1
ATOM 1275 O O . LYS A 1 167 ? 95.947 -83.290 -118.312 1.00 55.17 166 LYS A O 1
ATOM 1281 N N . ASN A 1 168 ? 97.199 -84.748 -119.461 1.00 58.32 167 ASN A N 1
ATOM 1282 C CA . ASN A 1 168 ? 97.019 -85.781 -118.456 1.00 63.92 167 ASN A CA 1
ATOM 1283 C C . ASN A 1 168 ? 97.629 -85.367 -117.123 1.00 57.69 167 ASN A C 1
ATOM 1284 O O . ASN A 1 168 ? 97.015 -85.555 -116.080 1.00 58.80 167 ASN A O 1
ATOM 1289 N N . GLU A 1 169 ? 98.809 -84.761 -117.150 1.00 55.11 168 GLU A N 1
ATOM 1290 C CA . GLU A 1 169 ? 99.429 -84.368 -115.900 1.00 49.75 168 GLU A CA 1
ATOM 1291 C C . GLU A 1 169 ? 98.626 -83.269 -115.215 1.00 49.05 168 GLU A C 1
ATOM 1292 O O . GLU A 1 169 ? 98.402 -83.333 -114.012 1.00 52.53 168 GLU A O 1
ATOM 1298 N N . VAL A 1 170 ? 98.176 -82.278 -115.979 1.00 49.60 169 VAL A N 1
ATOM 1299 C CA . VAL A 1 170 ? 97.317 -81.240 -115.439 1.00 47.75 169 VAL A CA 1
ATOM 1300 C C . VAL A 1 170 ? 96.043 -81.823 -114.819 1.00 52.32 169 VAL A C 1
ATOM 1301 O O . VAL A 1 170 ? 95.710 -81.511 -113.673 1.00 50.85 169 VAL A O 1
ATOM 1305 N N . ASP A 1 171 ? 95.336 -82.659 -115.573 1.00 47.48 170 ASP A N 1
ATOM 1306 C CA . ASP A 1 171 ? 94.145 -83.332 -115.061 1.00 50.02 170 ASP A CA 1
ATOM 1307 C C . ASP A 1 171 ? 94.385 -84.001 -113.710 1.00 55.30 170 ASP A C 1
ATOM 1308 O O . ASP A 1 171 ? 93.606 -83.820 -112.776 1.00 51.33 170 ASP A O 1
ATOM 1313 N N . MET A 1 172 ? 95.484 -84.745 -113.609 1.00 49.22 171 MET A N 1
ATOM 1314 C CA . MET A 1 172 ? 95.798 -85.482 -112.404 1.00 51.48 171 MET A CA 1
ATOM 1315 C C . MET A 1 172 ? 96.214 -84.569 -111.256 1.00 50.70 171 MET A C 1
ATOM 1316 O O . MET A 1 172 ? 95.738 -84.722 -110.137 1.00 52.49 171 MET A O 1
ATOM 1321 N N . GLN A 1 173 ? 97.100 -83.620 -111.511 1.00 45.89 172 GLN A N 1
ATOM 1322 C CA . GLN A 1 173 ? 97.509 -82.747 -110.419 1.00 53.26 172 GLN A CA 1
ATOM 1323 C C . GLN A 1 173 ? 96.338 -81.869 -109.977 1.00 49.28 172 GLN A C 1
ATOM 1324 O O . GLN A 1 173 ? 96.248 -81.514 -108.808 1.00 53.47 172 GLN A O 1
ATOM 1330 N N . VAL A 1 174 ? 95.427 -81.543 -110.883 1.00 43.96 173 VAL A N 1
ATOM 1331 C CA . VAL A 1 174 ? 94.295 -80.719 -110.487 1.00 46.26 173 VAL A CA 1
ATOM 1332 C C . VAL A 1 174 ? 93.371 -81.555 -109.600 1.00 50.37 173 VAL A C 1
ATOM 1333 O O . VAL A 1 174 ? 92.871 -81.069 -108.580 1.00 47.96 173 VAL A O 1
ATOM 1337 N N . LEU A 1 175 ? 93.191 -82.817 -109.966 1.00 50.03 174 LEU A N 1
ATOM 1338 C CA . LEU A 1 175 ? 92.435 -83.756 -109.145 1.00 58.18 174 LEU A CA 1
ATOM 1339 C C . LEU A 1 175 ? 92.995 -83.867 -107.729 1.00 51.57 174 LEU A C 1
ATOM 1340 O O . LEU A 1 175 ? 92.259 -83.783 -106.750 1.00 60.07 174 LEU A O 1
ATOM 1345 N N . HIS A 1 176 ? 94.298 -84.028 -107.603 1.00 49.63 175 HIS A N 1
ATOM 1346 C CA . HIS A 1 176 ? 94.866 -84.176 -106.267 1.00 60.68 175 HIS A CA 1
ATOM 1347 C C . HIS A 1 176 ? 94.709 -82.917 -105.430 1.00 55.84 175 HIS A C 1
ATOM 1348 O O . HIS A 1 176 ? 94.685 -82.981 -104.193 1.00 62.46 175 HIS A O 1
ATOM 1355 N N . LEU A 1 177 ? 94.616 -81.774 -106.099 1.00 59.03 176 LEU A N 1
ATOM 1356 C CA . LEU A 1 177 ? 94.523 -80.497 -105.398 1.00 53.86 176 LEU A CA 1
ATOM 1357 C C . LEU A 1 177 ? 93.103 -80.223 -104.974 1.00 49.06 176 LEU A C 1
ATOM 1358 O O . LEU A 1 177 ? 92.847 -79.863 -103.832 1.00 55.71 176 LEU A O 1
ATOM 1363 N N . LEU A 1 178 ? 92.187 -80.429 -105.912 1.00 52.15 177 LEU A N 1
ATOM 1364 C CA . LEU A 1 178 ? 90.780 -80.100 -105.744 1.00 48.20 177 LEU A CA 1
ATOM 1365 C C . LEU A 1 178 ? 89.945 -81.158 -105.066 1.00 56.11 177 LEU A C 1
ATOM 1366 O O . LEU A 1 178 ? 88.826 -80.884 -104.620 1.00 51.57 177 LEU A O 1
ATOM 1371 N N . GLY A 1 179 ? 90.449 -82.387 -105.049 1.00 52.87 178 GLY A N 1
ATOM 1372 C CA . GLY A 1 179 ? 89.578 -83.509 -104.782 1.00 46.03 178 GLY A CA 1
ATOM 1373 C C . GLY A 1 179 ? 88.544 -83.659 -105.893 1.00 59.56 178 GLY A C 1
ATOM 1374 O O . GLY A 1 179 ? 88.571 -82.947 -106.901 1.00 54.47 178 GLY A O 1
ATOM 1375 N N . PRO A 1 180 ? 87.599 -84.583 -105.700 1.00 58.80 179 PRO A N 1
ATOM 1376 C CA . PRO A 1 180 ? 86.607 -85.001 -106.699 1.00 51.35 179 PRO A CA 1
ATOM 1377 C C . PRO A 1 180 ? 85.811 -83.835 -107.266 1.00 61.32 179 PRO A C 1
ATOM 1378 O O . PRO A 1 180 ? 85.479 -82.919 -106.503 1.00 60.09 179 PRO A O 1
ATOM 1382 N N . LYS A 1 181 ? 85.480 -83.878 -108.555 1.00 52.60 180 LYS A N 1
ATOM 1383 C CA . LYS A 1 181 ? 84.409 -83.043 -109.057 1.00 54.96 180 LYS A CA 1
ATOM 1384 C C . LYS A 1 181 ? 83.141 -83.763 -108.602 1.00 69.35 180 LYS A C 1
ATOM 1385 O O . LYS A 1 181 ? 82.707 -84.735 -109.230 1.00 87.60 180 LYS A O 1
ATOM 1391 N N . LEU A 1 182 ? 82.551 -83.293 -107.511 1.00 75.01 181 LEU A N 1
ATOM 1392 C CA . LEU A 1 182 ? 81.264 -83.812 -107.067 1.00 79.39 181 LEU A CA 1
ATOM 1393 C C . LEU A 1 182 ? 80.182 -82.992 -107.756 1.00 92.54 181 LEU A C 1
ATOM 1394 O O . LEU A 1 182 ? 79.871 -81.877 -107.329 1.00 88.16 181 LEU A O 1
ATOM 1399 N N . GLU A 1 183 ? 79.625 -83.542 -108.833 1.00 97.34 182 GLU A N 1
ATOM 1400 C CA . GLU A 1 183 ? 78.626 -82.832 -109.628 1.00 106.82 182 GLU A CA 1
ATOM 1401 C C . GLU A 1 183 ? 77.209 -83.116 -109.127 1.00 111.73 182 GLU A C 1
ATOM 1402 O O . GLU A 1 183 ? 76.689 -82.411 -108.255 1.00 101.21 182 GLU A O 1
ATOM 1404 N N . THR A 1 218 ? 117.202 -112.487 -115.526 1.00 126.48 217 THR A N 1
ATOM 1405 C CA . THR A 1 218 ? 116.037 -111.860 -114.909 1.00 130.43 217 THR A CA 1
ATOM 1406 C C . THR A 1 218 ? 115.788 -110.482 -115.527 1.00 127.66 217 THR A C 1
ATOM 1407 O O . THR A 1 218 ? 116.699 -109.875 -116.095 1.00 129.18 217 THR A O 1
ATOM 1411 N N . LEU A 1 219 ? 114.552 -109.997 -115.423 1.00 120.66 218 LEU A N 1
ATOM 1412 C CA . LEU A 1 219 ? 114.167 -108.738 -116.059 1.00 117.25 218 LEU A CA 1
ATOM 1413 C C . LEU A 1 219 ? 114.181 -107.580 -115.057 1.00 112.38 218 LEU A C 1
ATOM 1414 O O . LEU A 1 219 ? 114.198 -107.802 -113.843 1.00 108.67 218 LEU A O 1
ATOM 1417 N N . SER A 1 220 ? 114.182 -106.353 -115.578 1.00 103.77 219 SER A N 1
ATOM 1418 C CA . SER A 1 220 ? 114.247 -105.132 -114.769 1.00 101.75 219 SER A CA 1
ATOM 1419 C C . SER A 1 220 ? 113.190 -105.064 -113.670 1.00 101.21 219 SER A C 1
ATOM 1420 O O . SER A 1 220 ? 112.071 -105.555 -113.844 1.00 102.04 219 SER A O 1
ATOM 1423 N N . LEU A 1 221 ? 113.541 -104.444 -112.546 1.00 96.87 220 LEU A N 1
ATOM 1424 C CA . LEU A 1 221 ? 112.624 -104.344 -111.411 1.00 99.25 220 LEU A CA 1
ATOM 1425 C C . LEU A 1 221 ? 111.325 -103.640 -111.800 1.00 94.03 220 LEU A C 1
ATOM 1426 O O . LEU A 1 221 ? 110.246 -103.993 -111.315 1.00 91.08 220 LEU A O 1
ATOM 1431 N N . MET A 1 222 ? 111.443 -102.666 -112.697 1.00 87.67 221 MET A N 1
ATOM 1432 C CA . MET A 1 222 ? 110.313 -101.860 -113.140 1.00 81.39 221 MET A CA 1
ATOM 1433 C C . MET A 1 222 ? 109.498 -102.487 -114.253 1.00 87.15 221 MET A C 1
ATOM 1434 O O . MET A 1 222 ? 108.367 -102.079 -114.499 1.00 88.80 221 MET A O 1
ATOM 1439 N N . GLU A 1 223 ? 110.076 -103.455 -114.949 1.00 96.57 222 GLU A N 1
ATOM 1440 C CA . GLU A 1 223 ? 109.353 -104.148 -116.005 1.00 92.39 222 GLU A CA 1
ATOM 1441 C C . GLU A 1 223 ? 108.631 -105.295 -115.355 1.00 86.01 222 GLU A C 1
ATOM 1442 O O . GLU A 1 223 ? 107.564 -105.722 -115.795 1.00 78.71 222 GLU A O 1
ATOM 1448 N N . GLN A 1 224 ? 109.251 -105.774 -114.285 1.00 83.62 223 GLN A N 1
ATOM 1449 C CA . GLN A 1 224 ? 108.733 -106.852 -113.468 1.00 85.23 223 GLN A CA 1
ATOM 1450 C C . GLN A 1 224 ? 107.465 -106.415 -112.714 1.00 82.86 223 GLN A C 1
ATOM 1451 O O . GLN A 1 224 ? 106.597 -107.237 -112.403 1.00 79.49 223 GLN A O 1
ATOM 1457 N N . LEU A 1 225 ? 107.363 -105.118 -112.427 1.00 78.96 224 LEU A N 1
ATOM 1458 C CA . LEU A 1 225 ? 106.246 -104.587 -111.653 1.00 70.54 224 LEU A CA 1
ATOM 1459 C C . LEU A 1 225 ? 105.204 -103.927 -112.533 1.00 72.61 224 LEU A C 1
ATOM 1460 O O . LEU A 1 225 ? 104.345 -103.197 -112.046 1.00 72.26 224 LEU A O 1
ATOM 1465 N N . ARG A 1 226 ? 105.278 -104.170 -113.832 1.00 76.35 225 ARG A N 1
ATOM 1466 C CA . ARG A 1 226 ? 104.184 -103.763 -114.691 1.00 77.93 225 ARG A CA 1
ATOM 1467 C C . ARG A 1 226 ? 102.946 -104.526 -114.245 1.00 76.74 225 ARG A C 1
ATOM 1468 O O . ARG A 1 226 ? 103.020 -105.709 -113.884 1.00 70.84 225 ARG A O 1
ATOM 1476 N N . GLY A 1 227 ? 101.817 -103.827 -114.235 1.00 76.28 226 GLY A N 1
ATOM 1477 C CA . GLY A 1 227 ? 100.559 -104.423 -113.845 1.00 68.10 226 GLY A CA 1
ATOM 1478 C C . GLY A 1 227 ? 100.253 -105.605 -114.733 1.00 77.40 226 GLY A C 1
ATOM 1479 O O . GLY A 1 227 ? 99.773 -106.632 -114.256 1.00 78.38 226 GLY A O 1
ATOM 1480 N N . GLU A 1 228 ? 100.549 -105.460 -116.024 1.00 81.38 227 GLU A N 1
ATOM 1481 C CA . GLU A 1 228 ? 100.303 -106.517 -117.003 1.00 79.72 227 GLU A CA 1
ATOM 1482 C C . GLU A 1 228 ? 101.209 -107.719 -116.749 1.00 79.03 227 GLU A C 1
ATOM 1483 O O . GLU A 1 228 ? 100.792 -108.867 -116.931 1.00 77.41 227 GLU A O 1
ATOM 1486 N N . ALA A 1 229 ? 102.440 -107.446 -116.315 1.00 75.29 228 ALA A N 1
ATOM 1487 C CA . ALA A 1 229 ? 103.407 -108.495 -115.992 1.00 75.03 228 ALA A CA 1
ATOM 1488 C C . ALA A 1 229 ? 102.939 -109.371 -114.834 1.00 77.61 228 ALA A C 1
ATOM 1489 O O . ALA A 1 229 ? 103.115 -110.591 -114.857 1.00 76.73 228 ALA A O 1
ATOM 1491 N N . LEU A 1 230 ? 102.342 -108.746 -113.822 1.00 76.52 229 LEU A N 1
ATOM 1492 C CA . LEU A 1 230 ? 101.975 -109.453 -112.596 1.00 74.20 229 LEU A CA 1
ATOM 1493 C C . LEU A 1 230 ? 100.562 -110.016 -112.653 1.00 69.03 229 LEU A C 1
ATOM 1494 O O . LEU A 1 230 ? 100.160 -110.794 -111.784 1.00 67.01 229 LEU A O 1
ATOM 1499 N N . LYS A 1 231 ? 99.827 -109.608 -113.686 1.00 67.50 230 LYS A N 1
ATOM 1500 C CA . LYS A 1 231 ? 98.414 -109.945 -113.869 1.00 82.53 230 LYS A CA 1
ATOM 1501 C C . LYS A 1 231 ? 97.525 -109.357 -112.758 1.00 73.56 230 LYS A C 1
ATOM 1502 O O . LYS A 1 231 ? 96.531 -109.964 -112.361 1.00 73.50 230 LYS A O 1
ATOM 1508 N N . PHE A 1 232 ? 97.882 -108.175 -112.265 1.00 66.33 231 PHE A N 1
ATOM 1509 C CA . PHE A 1 232 ? 97.036 -107.456 -111.317 1.00 60.04 231 PHE A CA 1
ATOM 1510 C C . PHE A 1 232 ? 95.930 -106.705 -112.048 1.00 57.56 231 PHE A C 1
ATOM 1511 O O . PHE A 1 232 ? 96.098 -106.321 -113.208 1.00 64.31 231 PHE A O 1
ATOM 1519 N N . HIS A 1 233 ? 94.806 -106.503 -111.365 1.00 53.72 232 HIS A N 1
ATOM 1520 C CA . HIS A 1 233 ? 93.670 -105.756 -111.910 1.00 49.06 232 HIS A CA 1
ATOM 1521 C C . HIS A 1 233 ? 94.009 -104.311 -112.251 1.00 48.05 232 HIS A C 1
ATOM 1522 O O . HIS A 1 233 ? 94.882 -103.687 -111.639 1.00 48.47 232 HIS A O 1
ATOM 1529 N N . LYS A 1 234 ? 93.305 -103.777 -113.234 1.00 49.76 233 LYS A N 1
ATOM 1530 C CA . LYS A 1 234 ? 93.394 -102.356 -113.529 1.00 56.96 233 LYS A CA 1
ATOM 1531 C C . LYS A 1 234 ? 92.588 -101.595 -112.485 1.00 56.04 233 LYS A C 1
ATOM 1532 O O . LYS A 1 234 ? 91.575 -102.118 -111.986 1.00 53.44 233 LYS A O 1
ATOM 1536 N N . PRO A 1 235 ? 93.020 -100.365 -112.149 1.00 50.81 234 PRO A N 1
ATOM 1537 C CA . PRO A 1 235 ? 92.230 -99.530 -111.241 1.00 45.43 234 PRO A CA 1
ATOM 1538 C C . PRO A 1 235 ? 90.748 -99.467 -111.622 1.00 54.68 234 PRO A C 1
ATOM 1539 O O . PRO A 1 235 ? 90.393 -99.293 -112.795 1.00 52.53 234 PRO A O 1
ATOM 1543 N N . GLY A 1 236 ? 89.894 -99.631 -110.617 1.00 48.22 235 GLY A N 1
ATOM 1544 C CA . GLY A 1 236 ? 88.465 -99.631 -110.827 1.00 50.51 235 GLY A CA 1
ATOM 1545 C C . GLY A 1 236 ? 87.855 -100.964 -111.237 1.00 46.95 235 GLY A C 1
ATOM 1546 O O . GLY A 1 236 ? 86.634 -101.074 -111.344 1.00 44.36 235 GLY A O 1
ATOM 1547 N N . GLU A 1 237 ? 88.686 -101.968 -111.489 1.00 41.57 236 GLU A N 1
ATOM 1548 C CA . GLU A 1 237 ? 88.174 -103.272 -111.913 1.00 49.35 236 GLU A CA 1
ATOM 1549 C C . GLU A 1 237 ? 88.411 -104.352 -110.858 1.00 48.47 236 GLU A C 1
ATOM 1550 O O . GLU A 1 237 ? 88.651 -105.511 -111.196 1.00 47.54 236 GLU A O 1
ATOM 1556 N N . ASN A 1 238 ? 88.334 -103.962 -109.588 1.00 44.96 237 ASN A N 1
ATOM 1557 C CA . ASN A 1 238 ? 88.539 -104.868 -108.456 1.00 47.49 237 ASN A CA 1
ATOM 1558 C C . ASN A 1 238 ? 87.707 -106.139 -108.560 1.00 48.65 237 ASN A C 1
ATOM 1559 O O . ASN A 1 238 ? 88.132 -107.211 -108.120 1.00 53.32 237 ASN A O 1
ATOM 1564 N N . TYR A 1 239 ? 86.522 -105.991 -109.148 1.00 39.49 238 TYR A N 1
ATOM 1565 C CA . TYR A 1 239 ? 85.536 -107.043 -109.230 1.00 48.86 238 TYR A CA 1
ATOM 1566 C C . TYR A 1 239 ? 85.975 -108.268 -110.073 1.00 49.74 238 TYR A C 1
ATOM 1567 O O . TYR A 1 239 ? 85.301 -109.302 -110.068 1.00 56.66 238 TYR A O 1
ATOM 1576 N N . LYS A 1 240 ? 87.099 -108.148 -110.773 1.00 50.78 239 LYS A N 1
ATOM 1577 C CA . LYS A 1 240 ? 87.623 -109.225 -111.599 1.00 50.43 239 LYS A CA 1
ATOM 1578 C C . LYS A 1 240 ? 88.562 -110.138 -110.825 1.00 55.06 239 LYS A C 1
ATOM 1579 O O . LYS A 1 240 ? 88.847 -111.258 -111.266 1.00 62.38 239 LYS A O 1
ATOM 1585 N N . THR A 1 241 ? 89.044 -109.667 -109.680 1.00 48.58 240 THR A N 1
ATOM 1586 C CA . THR A 1 241 ? 90.032 -110.418 -108.899 1.00 53.48 240 THR A CA 1
ATOM 1587 C C . THR A 1 241 ? 89.371 -111.564 -108.126 1.00 56.27 240 THR A C 1
ATOM 1588 O O . THR A 1 241 ? 88.155 -111.565 -107.931 1.00 53.38 240 THR A O 1
ATOM 1592 N N . PRO A 1 242 ? 90.166 -112.561 -107.698 1.00 50.92 241 PRO A N 1
ATOM 1593 C CA . PRO A 1 242 ? 89.514 -113.727 -107.105 1.00 51.57 241 PRO A CA 1
ATOM 1594 C C . PRO A 1 242 ? 88.923 -113.485 -105.730 1.00 54.09 241 PRO A C 1
ATOM 1595 O O . PRO A 1 242 ? 89.533 -112.847 -104.869 1.00 56.75 241 PRO A O 1
ATOM 1599 N N . GLY A 1 243 ? 87.727 -114.019 -105.524 1.00 55.00 242 GLY A N 1
ATOM 1600 C CA . GLY A 1 243 ? 87.110 -113.996 -104.216 1.00 46.55 242 GLY A CA 1
ATOM 1601 C C . GLY A 1 243 ? 86.450 -112.674 -103.898 1.00 47.91 242 GLY A C 1
ATOM 1602 O O . GLY A 1 243 ? 85.839 -112.543 -102.838 1.00 56.39 242 GLY A O 1
ATOM 1603 N N . TYR A 1 244 ? 86.604 -111.694 -104.795 1.00 47.59 243 TYR A N 1
ATOM 1604 C CA . TYR A 1 244 ? 85.966 -110.388 -104.638 1.00 47.34 243 TYR A CA 1
ATOM 1605 C C . TYR A 1 244 ? 84.471 -110.600 -104.639 1.00 42.63 243 TYR A C 1
ATOM 1606 O O . TYR A 1 244 ? 83.963 -111.457 -105.339 1.00 45.13 243 TYR A O 1
ATOM 1615 N N . VAL A 1 245 ? 83.772 -109.818 -103.843 1.00 41.54 244 VAL A N 1
ATOM 1616 C CA . VAL A 1 245 ? 82.346 -109.933 -103.740 1.00 39.25 244 VAL A CA 1
ATOM 1617 C C . VAL A 1 245 ? 81.697 -108.722 -104.336 1.00 46.25 244 VAL A C 1
ATOM 1618 O O . VAL A 1 245 ? 82.011 -107.597 -103.963 1.00 49.32 244 VAL A O 1
ATOM 1622 N N . VAL A 1 246 ? 80.795 -108.948 -105.278 1.00 46.73 245 VAL A N 1
ATOM 1623 C CA . VAL A 1 246 ? 80.075 -107.859 -105.904 1.00 40.46 245 VAL A CA 1
ATOM 1624 C C . VAL A 1 246 ? 78.738 -107.685 -105.207 1.00 43.40 245 VAL A C 1
ATOM 1625 O O . VAL A 1 246 ? 77.803 -108.445 -105.427 1.00 45.77 245 VAL A O 1
ATOM 1629 N N . THR A 1 247 ? 78.674 -106.690 -104.334 1.00 43.00 246 THR A N 1
ATOM 1630 C CA . THR A 1 247 ? 77.445 -106.317 -103.615 1.00 44.44 246 THR A CA 1
ATOM 1631 C C . THR A 1 247 ? 76.534 -105.486 -104.498 1.00 41.52 246 THR A C 1
ATOM 1632 O O . THR A 1 247 ? 76.892 -105.139 -105.616 1.00 42.16 246 THR A O 1
ATOM 1636 N N . PRO A 1 248 ? 75.340 -105.163 -104.011 1.00 42.22 247 PRO A N 1
ATOM 1637 C CA . PRO A 1 248 ? 74.578 -104.247 -104.864 1.00 41.39 247 PRO A CA 1
ATOM 1638 C C . PRO A 1 248 ? 75.160 -102.834 -104.936 1.00 44.42 247 PRO A C 1
ATOM 1639 O O . PRO A 1 248 ? 74.669 -102.051 -105.739 1.00 47.22 247 PRO A O 1
ATOM 1643 N N . HIS A 1 249 ? 76.158 -102.493 -104.125 1.00 47.70 248 HIS A N 1
ATOM 1644 C CA . HIS A 1 249 ? 76.740 -101.137 -104.181 1.00 44.87 248 HIS A CA 1
ATOM 1645 C C . HIS A 1 249 ? 78.072 -101.059 -104.884 1.00 45.36 248 HIS A C 1
ATOM 1646 O O . HIS A 1 249 ? 78.550 -99.974 -105.174 1.00 47.18 248 HIS A O 1
ATOM 1653 N N . THR A 1 250 ? 78.651 -102.220 -105.164 1.00 43.74 249 THR A N 1
ATOM 1654 C CA . THR A 1 250 ? 80.031 -102.322 -105.586 1.00 45.21 249 THR A CA 1
ATOM 1655 C C . THR A 1 250 ? 80.353 -101.502 -106.815 1.00 49.37 249 THR A C 1
ATOM 1656 O O . THR A 1 250 ? 81.367 -100.799 -106.865 1.00 50.50 249 THR A O 1
ATOM 1660 N N . MET A 1 251 ? 79.494 -101.591 -107.811 1.00 41.24 250 MET A N 1
ATOM 1661 C CA . MET A 1 251 ? 79.757 -100.863 -109.019 1.00 42.19 250 MET A CA 1
ATOM 1662 C C . MET A 1 251 ? 79.663 -99.347 -108.774 1.00 51.98 250 MET A C 1
ATOM 1663 O O . MET A 1 251 ? 80.489 -98.579 -109.276 1.00 48.44 250 MET A O 1
ATOM 1668 N N . ASN A 1 252 ? 78.698 -98.890 -107.989 1.00 44.33 251 ASN A N 1
ATOM 1669 C CA A ASN A 1 252 ? 78.624 -97.475 -107.689 0.52 51.90 251 ASN A CA 1
ATOM 1670 C CA B ASN A 1 252 ? 78.647 -97.467 -107.723 0.48 52.26 251 ASN A CA 1
ATOM 1671 C C . ASN A 1 252 ? 79.859 -97.066 -106.890 1.00 54.41 251 ASN A C 1
ATOM 1672 O O . ASN A 1 252 ? 80.446 -96.002 -107.121 1.00 47.53 251 ASN A O 1
ATOM 1681 N N . LEU A 1 253 ? 80.247 -97.931 -105.951 1.00 48.68 252 LEU A N 1
ATOM 1682 C CA . LEU A 1 253 ? 81.394 -97.673 -105.099 1.00 44.93 252 LEU A CA 1
ATOM 1683 C C . LEU A 1 253 ? 82.639 -97.499 -105.953 1.00 45.92 252 LEU A C 1
ATOM 1684 O O . LEU A 1 253 ? 83.455 -96.618 -105.674 1.00 45.25 252 LEU A O 1
ATOM 1689 N N . LEU A 1 254 ? 82.765 -98.289 -107.017 1.00 41.11 253 LEU A N 1
ATOM 1690 C CA . LEU A 1 254 ? 83.971 -98.212 -107.847 1.00 47.35 253 LEU A CA 1
ATOM 1691 C C . LEU A 1 254 ? 83.911 -96.972 -108.744 1.00 51.66 253 LEU A C 1
ATOM 1692 O O . LEU A 1 254 ? 84.940 -96.350 -109.082 1.00 46.81 253 LEU A O 1
ATOM 1697 N N . LYS A 1 255 ? 82.694 -96.599 -109.106 1.00 47.05 254 LYS A N 1
ATOM 1698 C CA . LYS A 1 255 ? 82.474 -95.359 -109.821 1.00 43.24 254 LYS A CA 1
ATOM 1699 C C . LYS A 1 255 ? 82.969 -94.161 -108.999 1.00 50.66 254 LYS A C 1
ATOM 1700 O O . LYS A 1 255 ? 83.750 -93.339 -109.486 1.00 51.94 254 LYS A O 1
ATOM 1706 N N . GLN A 1 256 ? 82.533 -94.071 -107.748 1.00 51.95 255 GLN A N 1
ATOM 1707 C CA . GLN A 1 256 ? 83.026 -93.039 -106.852 1.00 50.90 255 GLN A CA 1
ATOM 1708 C C . GLN A 1 256 ? 84.536 -93.132 -106.680 1.00 54.70 255 GLN A C 1
ATOM 1709 O O . GLN A 1 256 ? 85.235 -92.112 -106.674 1.00 48.62 255 GLN A O 1
ATOM 1715 N N . HIS A 1 257 ? 85.031 -94.360 -106.550 1.00 46.00 256 HIS A N 1
ATOM 1716 C CA . HIS A 1 257 ? 86.460 -94.593 -106.416 1.00 47.09 256 HIS A CA 1
ATOM 1717 C C . HIS A 1 257 ? 87.204 -93.948 -107.561 1.00 44.74 256 HIS A C 1
ATOM 1718 O O . HIS A 1 257 ? 88.214 -93.289 -107.344 1.00 52.64 256 HIS A O 1
ATOM 1725 N N . LEU A 1 258 ? 86.703 -94.124 -108.777 1.00 47.28 257 LEU A N 1
ATOM 1726 C CA . LEU A 1 258 ? 87.410 -93.622 -109.948 1.00 46.97 257 LEU A CA 1
ATOM 1727 C C . LEU A 1 258 ? 87.351 -92.090 -110.072 1.00 54.90 257 LEU A C 1
ATOM 1728 O O . LEU A 1 258 ? 88.310 -91.467 -110.560 1.00 60.73 257 LEU A O 1
ATOM 1733 N N . GLU A 1 259 ? 86.251 -91.482 -109.624 1.00 51.50 258 GLU A N 1
ATOM 1734 C CA . GLU A 1 259 ? 86.168 -90.019 -109.573 1.00 52.62 258 GLU A CA 1
ATOM 1735 C C . GLU A 1 259 ? 87.178 -89.434 -108.588 1.00 57.13 258 GLU A C 1
ATOM 1736 O O . GLU A 1 259 ? 87.775 -88.396 -108.841 1.00 66.00 258 GLU A O 1
ATOM 1742 N N . ILE A 1 260 ? 87.380 -90.097 -107.459 1.00 54.77 259 ILE A N 1
ATOM 1743 C CA . ILE A 1 260 ? 88.343 -89.606 -106.484 1.00 52.76 259 ILE A CA 1
ATOM 1744 C C . ILE A 1 260 ? 89.794 -89.767 -106.962 1.00 56.09 259 ILE A C 1
ATOM 1745 O O . ILE A 1 260 ? 90.628 -88.894 -106.706 1.00 53.30 259 ILE A O 1
ATOM 1750 N N . THR A 1 261 ? 90.079 -90.883 -107.645 1.00 48.20 260 THR A N 1
ATOM 1751 C CA . THR A 1 261 ? 91.450 -91.285 -107.955 1.00 49.67 260 THR A CA 1
ATOM 1752 C C . THR A 1 261 ? 91.836 -90.952 -109.382 1.00 51.03 260 THR A C 1
ATOM 1753 O O . THR A 1 261 ? 93.010 -90.867 -109.693 1.00 54.03 260 THR A O 1
ATOM 1757 N N . GLY A 1 262 ? 90.855 -90.808 -110.259 1.00 42.73 261 GLY A N 1
ATOM 1758 C CA . GLY A 1 262 ? 91.148 -90.615 -111.657 1.00 48.59 261 GLY A CA 1
ATOM 1759 C C . GLY A 1 262 ? 91.748 -91.839 -112.312 1.00 55.21 261 GLY A C 1
ATOM 1760 O O . GLY A 1 262 ? 92.471 -91.714 -113.302 1.00 63.83 261 GLY A O 1
ATOM 1761 N N . GLY A 1 263 ? 91.452 -93.019 -111.763 1.00 49.33 262 GLY A N 1
ATOM 1762 C CA . GLY A 1 263 ? 91.915 -94.280 -112.322 1.00 42.24 262 GLY A CA 1
ATOM 1763 C C . GLY A 1 263 ? 93.388 -94.565 -112.076 1.00 52.76 262 GLY A C 1
ATOM 1764 O O . GLY A 1 263 ? 94.014 -95.346 -112.784 1.00 52.30 262 GLY A O 1
ATOM 1765 N N . GLN A 1 264 ? 93.949 -93.914 -111.071 1.00 49.02 263 GLN A N 1
ATOM 1766 C CA . GLN A 1 264 ? 95.367 -94.010 -110.801 1.00 52.41 263 GLN A CA 1
ATOM 1767 C C . GLN A 1 264 ? 95.643 -95.148 -109.838 1.00 50.17 263 GLN A C 1
ATOM 1768 O O . GLN A 1 264 ? 94.836 -95.401 -108.965 1.00 41.35 263 GLN A O 1
ATOM 1774 N N . VAL A 1 265 ? 96.790 -95.810 -109.982 1.00 50.05 264 VAL A N 1
ATOM 1775 C CA . VAL A 1 265 ? 97.184 -96.876 -109.074 1.00 38.79 264 VAL A CA 1
ATOM 1776 C C . VAL A 1 265 ? 97.599 -96.290 -107.745 1.00 44.23 264 VAL A C 1
ATOM 1777 O O . VAL A 1 265 ? 98.410 -95.385 -107.695 1.00 47.97 264 VAL A O 1
ATOM 1781 N N . ARG A 1 266 ? 97.030 -96.796 -106.659 1.00 43.10 265 ARG A N 1
ATOM 1782 C CA . ARG A 1 266 ? 97.386 -96.318 -105.331 1.00 38.72 265 ARG A CA 1
ATOM 1783 C C . ARG A 1 266 ? 97.795 -97.459 -104.409 1.00 46.17 265 ARG A C 1
ATOM 1784 O O . ARG A 1 266 ? 97.055 -98.427 -104.241 1.00 46.73 265 ARG A O 1
ATOM 1792 N N . THR A 1 267 ? 98.974 -97.346 -103.813 1.00 45.77 266 THR A N 1
ATOM 1793 C CA . THR A 1 267 ? 99.445 -98.354 -102.883 1.00 39.50 266 THR A CA 1
ATOM 1794 C C . THR A 1 267 ? 99.885 -97.702 -101.582 1.00 44.65 266 THR A C 1
ATOM 1795 O O . THR A 1 267 ? 99.905 -96.470 -101.455 1.00 43.92 266 THR A O 1
ATOM 1799 N N . ARG A 1 268 ? 100.294 -98.534 -100.638 1.00 40.65 267 ARG A N 1
ATOM 1800 C CA . ARG A 1 268 ? 100.689 -98.079 -99.322 1.00 43.52 267 ARG A CA 1
ATOM 1801 C C . ARG A 1 268 ? 101.818 -98.924 -98.762 1.00 49.43 267 ARG A C 1
ATOM 1802 O O . ARG A 1 268 ? 101.924 -100.109 -99.065 1.00 47.36 267 ARG A O 1
ATOM 1810 N N . PHE A 1 269 ? 102.612 -98.316 -97.891 1.00 45.17 268 PHE A N 1
ATOM 1811 C CA . PHE A 1 269 ? 103.553 -99.025 -97.057 1.00 46.70 268 PHE A CA 1
ATOM 1812 C C . PHE A 1 269 ? 103.244 -98.628 -95.630 1.00 48.17 268 PHE A C 1
ATOM 1813 O O . PHE A 1 269 ? 103.144 -97.436 -95.352 1.00 51.16 268 PHE A O 1
ATOM 1821 N N . PRO A 1 270 ? 103.012 -99.597 -94.740 1.00 49.44 269 PRO A N 1
ATOM 1822 C CA . PRO A 1 270 ? 102.527 -99.221 -93.416 1.00 53.58 269 PRO A CA 1
ATOM 1823 C C . PRO A 1 270 ? 103.373 -99.632 -92.209 1.00 52.51 269 PRO A C 1
ATOM 1824 O O . PRO A 1 270 ? 102.948 -100.448 -91.403 1.00 56.37 269 PRO A O 1
ATOM 1828 N N . PRO A 1 271 ? 104.552 -99.052 -92.044 1.00 54.08 270 PRO A N 1
ATOM 1829 C CA . PRO A 1 271 ? 105.348 -99.499 -90.893 1.00 53.56 270 PRO A CA 1
ATOM 1830 C C . PRO A 1 271 ? 104.958 -98.836 -89.581 1.00 52.98 270 PRO A C 1
ATOM 1831 O O . PRO A 1 271 ? 104.403 -97.736 -89.588 1.00 54.58 270 PRO A O 1
ATOM 1835 N N . GLU A 1 272 ? 105.252 -99.496 -88.464 1.00 54.59 271 GLU A N 1
ATOM 1836 C CA . GLU A 1 272 ? 105.183 -98.841 -87.162 1.00 59.82 271 GLU A CA 1
ATOM 1837 C C . GLU A 1 272 ? 106.186 -97.699 -87.109 1.00 57.32 271 GLU A C 1
ATOM 1838 O O . GLU A 1 272 ? 107.307 -97.855 -87.556 1.00 58.46 271 GLU A O 1
ATOM 1844 N N . PRO A 1 273 ? 105.791 -96.557 -86.545 1.00 57.97 272 PRO A N 1
ATOM 1845 C CA . PRO A 1 273 ? 106.725 -95.422 -86.484 1.00 59.51 272 PRO A CA 1
ATOM 1846 C C . PRO A 1 273 ? 107.894 -95.662 -85.524 1.00 68.65 272 PRO A C 1
ATOM 1847 O O . PRO A 1 273 ? 108.855 -94.900 -85.538 1.00 69.36 272 PRO A O 1
ATOM 1851 N N . ASN A 1 274 ? 107.820 -96.708 -84.708 1.00 67.15 273 ASN A N 1
ATOM 1852 C CA . ASN A 1 274 ? 108.885 -96.984 -83.754 1.00 64.51 273 ASN A CA 1
ATOM 1853 C C . ASN A 1 274 ? 109.559 -98.301 -84.064 1.00 63.57 273 ASN A C 1
ATOM 1854 O O . ASN A 1 274 ? 110.225 -98.882 -83.214 1.00 70.37 273 ASN A O 1
ATOM 1859 N N . GLY A 1 275 ? 109.383 -98.781 -85.284 1.00 55.70 274 GLY A N 1
ATOM 1860 C CA . GLY A 1 275 ? 109.929 -100.068 -85.650 1.00 59.62 274 GLY A CA 1
ATOM 1861 C C . GLY A 1 275 ? 111.299 -99.949 -86.286 1.00 69.95 274 GLY A C 1
ATOM 1862 O O . GLY A 1 275 ? 111.790 -98.841 -86.535 1.00 71.82 274 GLY A O 1
ATOM 1863 N N . ILE A 1 276 ? 111.917 -101.097 -86.550 1.00 65.61 275 ILE A N 1
ATOM 1864 C CA . ILE A 1 276 ? 113.203 -101.133 -87.230 1.00 69.84 275 ILE A CA 1
ATOM 1865 C C . ILE A 1 276 ? 113.086 -101.914 -88.518 1.00 63.92 275 ILE A C 1
ATOM 1866 O O . ILE A 1 276 ? 112.667 -103.062 -88.503 1.00 62.65 275 ILE A O 1
ATOM 1871 N N . LEU A 1 277 ? 113.459 -101.301 -89.633 1.00 63.74 276 LEU A N 1
ATOM 1872 C CA . LEU A 1 277 ? 113.344 -101.984 -90.916 1.00 66.73 276 LEU A CA 1
ATOM 1873 C C . LEU A 1 277 ? 114.508 -102.924 -91.186 1.00 70.34 276 LEU A C 1
ATOM 1874 O O . LEU A 1 277 ? 115.658 -102.610 -90.885 1.00 71.79 276 LEU A O 1
ATOM 1879 N N . HIS A 1 278 ? 114.189 -104.068 -91.776 1.00 71.32 277 HIS A N 1
ATOM 1880 C CA . HIS A 1 278 ? 115.178 -105.057 -92.157 1.00 72.87 277 HIS A CA 1
ATOM 1881 C C . HIS A 1 278 ? 115.039 -105.412 -93.633 1.00 75.68 277 HIS A C 1
ATOM 1882 O O . HIS A 1 278 ? 114.269 -104.785 -94.360 1.00 75.23 277 HIS A O 1
ATOM 1889 N N . ILE A 1 279 ? 115.769 -106.434 -94.067 1.00 74.19 278 ILE A N 1
ATOM 1890 C CA . ILE A 1 279 ? 115.896 -106.717 -95.491 1.00 78.61 278 ILE A CA 1
ATOM 1891 C C . ILE A 1 279 ? 114.561 -107.151 -96.082 1.00 77.48 278 ILE A C 1
ATOM 1892 O O . ILE A 1 279 ? 114.277 -106.862 -97.237 1.00 76.10 278 ILE A O 1
ATOM 1897 N N . GLY A 1 280 ? 113.734 -107.821 -95.284 1.00 74.16 279 GLY A N 1
ATOM 1898 C CA . GLY A 1 280 ? 112.395 -108.176 -95.717 1.00 68.16 279 GLY A CA 1
ATOM 1899 C C . GLY A 1 280 ? 111.590 -106.937 -96.080 1.00 75.55 279 GLY A C 1
ATOM 1900 O O . GLY A 1 280 ? 110.842 -106.923 -97.065 1.00 72.10 279 GLY A O 1
ATOM 1901 N N . HIS A 1 281 ? 111.764 -105.875 -95.297 1.00 74.34 280 HIS A N 1
ATOM 1902 C CA . HIS A 1 281 ? 111.076 -104.628 -95.581 1.00 69.63 280 HIS A CA 1
ATOM 1903 C C . HIS A 1 281 ? 111.510 -104.038 -96.912 1.00 62.95 280 HIS A C 1
ATOM 1904 O O . HIS A 1 281 ? 110.810 -103.211 -97.474 1.00 64.69 280 HIS A O 1
ATOM 1911 N N . ALA A 1 282 ? 112.647 -104.473 -97.433 1.00 63.10 281 ALA A N 1
ATOM 1912 C CA . ALA A 1 282 ? 113.081 -103.975 -98.724 1.00 68.52 281 ALA A CA 1
ATOM 1913 C C . ALA A 1 282 ? 112.219 -104.578 -99.818 1.00 64.27 281 ALA A C 1
ATOM 1914 O O . ALA A 1 282 ? 111.996 -103.948 -100.856 1.00 60.75 281 ALA A O 1
ATOM 1916 N N . LYS A 1 283 ? 111.750 -105.805 -99.606 1.00 57.93 282 LYS A N 1
ATOM 1917 C CA . LYS A 1 283 ? 110.844 -106.393 -100.572 1.00 59.63 282 LYS A CA 1
ATOM 1918 C C . LYS A 1 283 ? 109.517 -105.623 -100.511 1.00 62.90 282 LYS A C 1
ATOM 1919 O O . LYS A 1 283 ? 108.916 -105.308 -101.537 1.00 56.43 282 LYS A O 1
ATOM 1925 N N . ALA A 1 284 ? 109.085 -105.296 -99.299 1.00 61.20 283 ALA A N 1
ATOM 1926 C CA . ALA A 1 284 ? 107.875 -104.506 -99.107 1.00 62.90 283 ALA A CA 1
ATOM 1927 C C . ALA A 1 284 ? 107.991 -103.116 -99.757 1.00 62.37 283 ALA A C 1
ATOM 1928 O O . ALA A 1 284 ? 107.117 -102.701 -100.537 1.00 57.15 283 ALA A O 1
ATOM 1930 N N . ILE A 1 285 ? 109.066 -102.401 -99.443 1.00 57.88 284 ILE A N 1
ATOM 1931 C CA . ILE A 1 285 ? 109.241 -101.060 -99.987 1.00 51.86 284 ILE A CA 1
ATOM 1932 C C . ILE A 1 285 ? 109.270 -101.077 -101.514 1.00 59.29 284 ILE A C 1
ATOM 1933 O O . ILE A 1 285 ? 108.545 -100.313 -102.161 1.00 59.68 284 ILE A O 1
ATOM 1938 N N . ASN A 1 286 ? 110.067 -101.971 -102.089 1.00 53.99 285 ASN A N 1
ATOM 1939 C CA . ASN A 1 286 ? 110.122 -102.092 -103.540 1.00 57.90 285 ASN A CA 1
ATOM 1940 C C . ASN A 1 286 ? 108.807 -102.561 -104.140 1.00 63.16 285 ASN A C 1
ATOM 1941 O O . ASN A 1 286 ? 108.453 -102.160 -105.243 1.00 59.28 285 ASN A O 1
ATOM 1946 N N . PHE A 1 287 ? 108.072 -103.416 -103.441 1.00 52.66 286 PHE A N 1
ATOM 1947 C CA . PHE A 1 287 ? 106.831 -103.874 -104.037 1.00 59.39 286 PHE A CA 1
ATOM 1948 C C . PHE A 1 287 ? 105.785 -102.734 -104.059 1.00 66.64 286 PHE A C 1
ATOM 1949 O O . PHE A 1 287 ? 105.191 -102.449 -105.115 1.00 59.09 286 PHE A O 1
ATOM 1957 N N . ASN A 1 288 ? 105.591 -102.061 -102.923 1.00 46.37 287 ASN A N 1
ATOM 1958 C CA . ASN A 1 288 ? 104.539 -101.061 -102.836 1.00 53.47 287 ASN A CA 1
ATOM 1959 C C . ASN A 1 288 ? 104.891 -99.766 -103.580 1.00 53.42 287 ASN A C 1
ATOM 1960 O O . ASN A 1 288 ? 104.149 -99.331 -104.462 1.00 48.24 287 ASN A O 1
ATOM 1965 N N . PHE A 1 289 ? 106.036 -99.170 -103.271 1.00 54.26 288 PHE A N 1
ATOM 1966 C CA . PHE A 1 289 ? 106.451 -97.984 -104.015 1.00 56.94 288 PHE A CA 1
ATOM 1967 C C . PHE A 1 289 ? 106.803 -98.311 -105.459 1.00 55.72 288 PHE A C 1
ATOM 1968 O O . PHE A 1 289 ? 106.567 -97.512 -106.373 1.00 55.41 288 PHE A O 1
ATOM 1976 N N . GLY A 1 290 ? 107.352 -99.498 -105.669 1.00 51.28 289 GLY A N 1
ATOM 1977 C CA . GLY A 1 290 ? 107.742 -99.889 -107.004 1.00 53.69 289 GLY A CA 1
ATOM 1978 C C . GLY A 1 290 ? 106.550 -100.130 -107.898 1.00 54.41 289 GLY A C 1
ATOM 1979 O O . GLY A 1 290 ? 106.536 -99.674 -109.042 1.00 56.29 289 GLY A O 1
ATOM 1980 N N . TYR A 1 291 ? 105.546 -100.842 -107.393 1.00 52.16 290 TYR A N 1
ATOM 1981 C CA . TYR A 1 291 ? 104.352 -101.062 -108.198 1.00 55.78 290 TYR A CA 1
ATOM 1982 C C . TYR A 1 291 ? 103.698 -99.729 -108.522 1.00 53.49 290 TYR A C 1
ATOM 1983 O O . TYR A 1 291 ? 103.241 -99.513 -109.633 1.00 57.46 290 TYR A O 1
ATOM 1992 N N . ALA A 1 292 ? 103.656 -98.830 -107.551 1.00 55.57 291 ALA A N 1
ATOM 1993 C CA . ALA A 1 292 ? 103.126 -97.505 -107.820 1.00 54.51 291 ALA A CA 1
ATOM 1994 C C . ALA A 1 292 ? 103.936 -96.875 -108.942 1.00 59.96 291 ALA A C 1
ATOM 1995 O O . ALA A 1 292 ? 103.380 -96.438 -109.947 1.00 61.04 291 ALA A O 1
ATOM 1997 N N . LYS A 1 293 ? 105.257 -96.875 -108.777 1.00 58.05 292 LYS A N 1
ATOM 1998 C CA . LYS A 1 293 ? 106.166 -96.223 -109.728 1.00 71.10 292 LYS A CA 1
ATOM 1999 C C . LYS A 1 293 ? 106.092 -96.803 -111.140 1.00 61.97 292 LYS A C 1
ATOM 2000 O O . LYS A 1 293 ? 106.138 -96.076 -112.136 1.00 63.80 292 LYS A O 1
ATOM 2006 N N . ALA A 1 294 ? 105.984 -98.123 -111.210 1.00 61.44 293 ALA A N 1
ATOM 2007 C CA . ALA A 1 294 ? 105.975 -98.833 -112.477 1.00 62.22 293 ALA A CA 1
ATOM 2008 C C . ALA A 1 294 ? 104.653 -98.674 -113.223 1.00 68.57 293 ALA A C 1
ATOM 2009 O O . ALA A 1 294 ? 104.541 -99.072 -114.377 1.00 71.64 293 ALA A O 1
ATOM 2011 N N . ASN A 1 295 ? 103.654 -98.099 -112.560 1.00 61.24 294 ASN A N 1
ATOM 2012 C CA . ASN A 1 295 ? 102.305 -98.081 -113.104 1.00 60.06 294 ASN A CA 1
ATOM 2013 C C . ASN A 1 295 ? 101.665 -96.695 -113.043 1.00 61.04 294 ASN A C 1
ATOM 2014 O O . ASN A 1 295 ? 100.445 -96.567 -113.018 1.00 61.56 294 ASN A O 1
ATOM 2019 N N . ASN A 1 296 ? 102.504 -95.664 -113.030 1.00 65.09 295 ASN A N 1
ATOM 2020 C CA . ASN A 1 296 ? 102.059 -94.269 -112.999 1.00 61.82 295 ASN A CA 1
ATOM 2021 C C . ASN A 1 296 ? 101.199 -93.960 -111.806 1.00 63.91 295 ASN A C 1
ATOM 2022 O O . ASN A 1 296 ? 100.228 -93.219 -111.917 1.00 63.02 295 ASN A O 1
ATOM 2027 N N . GLY A 1 297 ? 101.551 -94.531 -110.666 1.00 57.08 296 GLY A N 1
ATOM 2028 C CA . GLY A 1 297 ? 100.714 -94.402 -109.509 1.00 52.05 296 GLY A CA 1
ATOM 2029 C C . GLY A 1 297 ? 101.411 -93.770 -108.344 1.00 50.47 296 GLY A C 1
ATOM 2030 O O . GLY A 1 297 ? 102.555 -93.348 -108.429 1.00 60.61 296 GLY A O 1
ATOM 2031 N N . ILE A 1 298 ? 100.704 -93.731 -107.231 1.00 49.08 297 ILE A N 1
ATOM 2032 C CA . ILE A 1 298 ? 101.225 -93.153 -106.014 1.00 46.54 297 ILE A CA 1
ATOM 2033 C C . ILE A 1 298 ? 101.189 -94.162 -104.880 1.00 48.13 297 ILE A C 1
ATOM 2034 O O . ILE A 1 298 ? 100.349 -95.091 -104.861 1.00 47.29 297 ILE A O 1
ATOM 2039 N N . CYS A 1 299 ? 102.122 -93.992 -103.952 1.00 41.78 298 CYS A N 1
ATOM 2040 C CA . CYS A 1 299 ? 102.200 -94.840 -102.789 1.00 44.59 298 CYS A CA 1
ATOM 2041 C C . CYS A 1 299 ? 102.219 -94.002 -101.503 1.00 50.93 298 CYS A C 1
ATOM 2042 O O . CYS A 1 299 ? 103.006 -93.068 -101.372 1.00 48.09 298 CYS A O 1
ATOM 2045 N N . PHE A 1 300 ? 101.333 -94.343 -100.569 1.00 46.50 299 PHE A N 1
ATOM 2046 C CA . PHE A 1 300 ? 101.241 -93.678 -99.278 1.00 39.35 299 PHE A CA 1
ATOM 2047 C C . PHE A 1 300 ? 102.193 -94.265 -98.251 1.00 44.65 299 PHE A C 1
ATOM 2048 O O . PHE A 1 300 ? 102.257 -95.469 -98.067 1.00 52.88 299 PHE A O 1
ATOM 2056 N N . LEU A 1 301 ? 102.923 -93.425 -97.550 1.00 47.04 300 LEU A N 1
ATOM 2057 C CA . LEU A 1 301 ? 103.634 -93.907 -96.383 1.00 47.64 300 LEU A CA 1
ATOM 2058 C C . LEU A 1 301 ? 102.710 -93.678 -95.211 1.00 46.02 300 LEU A C 1
ATOM 2059 O O . LEU A 1 301 ? 102.560 -92.546 -94.726 1.00 50.62 300 LEU A O 1
ATOM 2064 N N . ARG A 1 302 ? 102.080 -94.753 -94.772 1.00 45.39 301 ARG A N 1
ATOM 2065 C CA . ARG A 1 302 ? 101.049 -94.682 -93.747 1.00 49.36 301 ARG A CA 1
ATOM 2066 C C . ARG A 1 302 ? 101.562 -95.327 -92.483 1.00 44.02 301 ARG A C 1
ATOM 2067 O O . ARG A 1 302 ? 101.685 -96.532 -92.410 1.00 48.70 301 ARG A O 1
ATOM 2075 N N . PHE A 1 303 ? 101.890 -94.527 -91.490 1.00 46.76 302 PHE A N 1
ATOM 2076 C CA . PHE A 1 303 ? 102.498 -95.081 -90.309 1.00 48.07 302 PHE A CA 1
ATOM 2077 C C . PHE A 1 303 ? 101.436 -95.774 -89.482 1.00 47.10 302 PHE A C 1
ATOM 2078 O O . PHE A 1 303 ? 100.359 -95.223 -89.233 1.00 46.74 302 PHE A O 1
ATOM 2086 N N . ASP A 1 304 ? 101.755 -97.001 -89.092 1.00 40.21 303 ASP A N 1
ATOM 2087 C CA . ASP A 1 304 ? 100.902 -97.780 -88.253 1.00 43.67 303 ASP A CA 1
ATOM 2088 C C . ASP A 1 304 ? 101.057 -97.334 -86.818 1.00 46.24 303 ASP A C 1
ATOM 2089 O O . ASP A 1 304 ? 101.781 -97.954 -86.041 1.00 51.28 303 ASP A O 1
ATOM 2094 N N . ASP A 1 305 ? 100.397 -96.245 -86.453 1.00 41.37 304 ASP A N 1
ATOM 2095 C CA . ASP A 1 305 ? 100.517 -95.785 -85.079 1.00 44.19 304 ASP A CA 1
ATOM 2096 C C . ASP A 1 305 ? 99.236 -96.048 -84.311 1.00 48.38 304 ASP A C 1
ATOM 2097 O O . ASP A 1 305 ? 98.792 -95.217 -83.540 1.00 48.07 304 ASP A O 1
ATOM 2102 N N . THR A 1 306 ? 98.658 -97.225 -84.521 1.00 44.43 305 THR A N 1
ATOM 2103 C CA . THR A 1 306 ? 97.454 -97.634 -83.809 1.00 48.84 305 THR A CA 1
ATOM 2104 C C . THR A 1 306 ? 97.723 -97.874 -82.335 1.00 45.58 305 THR A C 1
ATOM 2105 O O . THR A 1 306 ? 96.810 -97.873 -81.514 1.00 48.89 305 THR A O 1
ATOM 2109 N N . ASN A 1 307 ? 98.973 -98.119 -81.999 1.00 43.50 306 ASN A N 1
ATOM 2110 C CA . ASN A 1 307 ? 99.295 -98.339 -80.604 1.00 53.64 306 ASN A CA 1
ATOM 2111 C C . ASN A 1 307 ? 99.908 -97.114 -79.933 1.00 49.03 306 ASN A C 1
ATOM 2112 O O . ASN A 1 307 ? 100.983 -96.665 -80.320 1.00 49.22 306 ASN A O 1
ATOM 2117 N N . PRO A 1 308 ? 99.229 -96.573 -78.913 1.00 48.99 307 PRO A N 1
ATOM 2118 C CA . PRO A 1 308 ? 99.838 -95.395 -78.277 1.00 44.72 307 PRO A CA 1
ATOM 2119 C C . PRO A 1 308 ? 101.171 -95.767 -77.599 1.00 54.75 307 PRO A C 1
ATOM 2120 O O . PRO A 1 308 ? 101.183 -96.704 -76.784 1.00 59.94 307 PRO A O 1
ATOM 2124 N N . GLU A 1 309 ? 102.258 -95.088 -77.987 1.00 48.47 308 GLU A N 1
ATOM 2125 C CA . GLU A 1 309 ? 103.571 -95.223 -77.339 1.00 54.27 308 GLU A CA 1
ATOM 2126 C C . GLU A 1 309 ? 104.434 -93.971 -77.510 1.00 56.66 308 GLU A C 1
ATOM 2127 O O . GLU A 1 309 ? 104.236 -93.179 -78.449 1.00 56.45 308 GLU A O 1
ATOM 2133 N N . LYS A 1 310 ? 105.386 -93.790 -76.593 1.00 59.72 309 LYS A N 1
ATOM 2134 C CA . LYS A 1 310 ? 106.302 -92.651 -76.666 1.00 62.83 309 LYS A CA 1
ATOM 2135 C C . LYS A 1 310 ? 107.068 -92.662 -77.982 1.00 58.79 309 LYS A C 1
ATOM 2136 O O . LYS A 1 310 ? 107.404 -93.719 -78.515 1.00 66.42 309 LYS A O 1
ATOM 2139 N N . GLU A 1 311 ? 107.327 -91.483 -78.516 1.00 61.14 310 GLU A N 1
ATOM 2140 C CA . GLU A 1 311 ? 108.178 -91.362 -79.692 1.00 73.00 310 GLU A CA 1
ATOM 2141 C C . GLU A 1 311 ? 109.596 -91.897 -79.452 1.00 69.88 310 GLU A C 1
ATOM 2142 O O . GLU A 1 311 ? 110.138 -91.794 -78.354 1.00 69.49 310 GLU A O 1
ATOM 2148 N N . GLU A 1 312 ? 110.166 -92.505 -80.481 1.00 74.23 311 GLU A N 1
ATOM 2149 C CA . GLU A 1 312 ? 111.581 -92.852 -80.519 1.00 66.68 311 GLU A CA 1
ATOM 2150 C C . GLU A 1 312 ? 112.091 -92.302 -81.842 1.00 68.77 311 GLU A C 1
ATOM 2151 O O . GLU A 1 312 ? 112.181 -93.023 -82.842 1.00 71.55 311 GLU A O 1
ATOM 2157 N N . ALA A 1 313 ? 112.398 -91.010 -81.843 1.00 71.35 312 ALA A N 1
ATOM 2158 C CA . ALA A 1 313 ? 112.632 -90.258 -83.071 1.00 61.75 312 ALA A CA 1
ATOM 2159 C C . ALA A 1 313 ? 113.672 -90.884 -84.013 1.00 67.95 312 ALA A C 1
ATOM 2160 O O . ALA A 1 313 ? 113.568 -90.744 -85.239 1.00 70.78 312 ALA A O 1
ATOM 2162 N N . LYS A 1 314 ? 114.656 -91.581 -83.455 1.00 65.10 313 LYS A N 1
ATOM 2163 C CA . LYS A 1 314 ? 115.676 -92.204 -84.283 1.00 66.62 313 LYS A CA 1
ATOM 2164 C C . LYS A 1 314 ? 115.065 -93.239 -85.232 1.00 66.76 313 LYS A C 1
ATOM 2165 O O . LYS A 1 314 ? 115.454 -93.327 -86.397 1.00 67.79 313 LYS A O 1
ATOM 2171 N N . PHE A 1 315 ? 114.095 -94.011 -84.755 1.00 73.91 314 PHE A N 1
ATOM 2172 C CA . PHE A 1 315 ? 113.509 -95.060 -85.592 1.00 69.93 314 PHE A CA 1
ATOM 2173 C C . PHE A 1 315 ? 112.599 -94.482 -86.685 1.00 61.72 314 PHE A C 1
ATOM 2174 O O . PHE A 1 315 ? 112.654 -94.904 -87.847 1.00 59.36 314 PHE A O 1
ATOM 2182 N N . PHE A 1 316 ? 111.798 -93.490 -86.314 1.00 54.22 315 PHE A N 1
ATOM 2183 C CA . PHE A 1 316 ? 110.896 -92.856 -87.250 1.00 57.43 315 PHE A CA 1
ATOM 2184 C C . PHE A 1 316 ? 111.663 -92.305 -88.440 1.00 61.30 315 PHE A C 1
ATOM 2185 O O . PHE A 1 316 ? 111.421 -92.694 -89.582 1.00 62.47 315 PHE A O 1
ATOM 2193 N N . THR A 1 317 ? 112.592 -91.397 -88.161 1.00 64.40 316 THR A N 1
ATOM 2194 C CA . THR A 1 317 ? 113.399 -90.774 -89.199 1.00 61.83 316 THR A CA 1
ATOM 2195 C C . THR A 1 317 ? 114.174 -91.822 -90.009 1.00 63.01 316 THR A C 1
ATOM 2196 O O . THR A 1 317 ? 114.360 -91.678 -91.222 1.00 58.64 316 THR A O 1
ATOM 2200 N N . ALA A 1 318 ? 114.585 -92.896 -89.343 1.00 52.53 317 ALA A N 1
ATOM 2201 C CA . ALA A 1 318 ? 115.290 -93.978 -90.021 1.00 60.16 317 ALA A CA 1
ATOM 2202 C C . ALA A 1 318 ? 114.406 -94.693 -91.057 1.00 65.24 317 ALA A C 1
ATOM 2203 O O . ALA A 1 318 ? 114.882 -95.079 -92.132 1.00 63.80 317 ALA A O 1
ATOM 2205 N N . ILE A 1 319 ? 113.125 -94.876 -90.727 1.00 60.76 318 ILE A N 1
ATOM 2206 C CA . ILE A 1 319 ? 112.173 -95.455 -91.669 1.00 60.20 318 ILE A CA 1
ATOM 2207 C C . ILE A 1 319 ? 112.041 -94.546 -92.872 1.00 57.50 318 ILE A C 1
ATOM 2208 O O . ILE A 1 319 ? 112.175 -94.968 -94.029 1.00 54.06 318 ILE A O 1
ATOM 2213 N N . CYS A 1 320 ? 111.774 -93.284 -92.587 1.00 47.63 319 CYS A N 1
ATOM 2214 C CA . CYS A 1 320 ? 111.670 -92.284 -93.637 1.00 62.14 319 CYS A CA 1
ATOM 2215 C C . CYS A 1 320 ? 112.919 -92.274 -94.502 1.00 64.42 319 CYS A C 1
ATOM 2216 O O . CYS A 1 320 ? 112.814 -92.241 -95.730 1.00 62.78 319 CYS A O 1
ATOM 2219 N N . ASP A 1 321 ? 114.091 -92.325 -93.854 1.00 57.98 320 ASP A N 1
ATOM 2220 C CA . ASP A 1 321 ? 115.368 -92.278 -94.564 1.00 62.30 320 ASP A CA 1
ATOM 2221 C C . ASP A 1 321 ? 115.580 -93.514 -95.418 1.00 62.45 320 ASP A C 1
ATOM 2222 O O . ASP A 1 321 ? 115.978 -93.398 -96.582 1.00 58.91 320 ASP A O 1
ATOM 2227 N N . MET A 1 322 ? 115.326 -94.690 -94.841 1.00 54.85 321 MET A N 1
ATOM 2228 C CA . MET A 1 322 ? 115.500 -95.941 -95.575 1.00 59.66 321 MET A CA 1
ATOM 2229 C C . MET A 1 322 ? 114.654 -95.990 -96.830 1.00 63.68 321 MET A C 1
ATOM 2230 O O . MET A 1 322 ? 115.113 -96.479 -97.860 1.00 71.77 321 MET A O 1
ATOM 2235 N N . VAL A 1 323 ? 113.427 -95.475 -96.747 1.00 64.58 322 VAL A N 1
ATOM 2236 C CA . VAL A 1 323 ? 112.553 -95.393 -97.915 1.00 63.94 322 VAL A CA 1
ATOM 2237 C C . VAL A 1 323 ? 113.182 -94.522 -98.991 1.00 59.79 322 VAL A C 1
ATOM 2238 O O . VAL A 1 323 ? 113.242 -94.903 -100.166 1.00 58.78 322 VAL A O 1
ATOM 2242 N N . ALA A 1 324 ? 113.628 -93.341 -98.576 1.00 58.57 323 ALA A N 1
ATOM 2243 C CA . ALA A 1 324 ? 114.289 -92.406 -99.488 1.00 65.87 323 ALA A CA 1
ATOM 2244 C C . ALA A 1 324 ? 115.590 -93.005 -100.007 1.00 65.01 323 ALA A C 1
ATOM 2245 O O . ALA A 1 324 ? 115.898 -92.894 -101.192 1.00 64.41 323 ALA A O 1
ATOM 2247 N N . TRP A 1 325 ? 116.331 -93.652 -99.109 1.00 67.13 324 TRP A N 1
ATOM 2248 C CA . TRP A 1 325 ? 117.620 -94.246 -99.437 1.00 68.66 324 TRP A CA 1
ATOM 2249 C C . TRP A 1 325 ? 117.515 -95.255 -100.564 1.00 66.79 324 TRP A C 1
ATOM 2250 O O . TRP A 1 325 ? 118.377 -95.287 -101.443 1.00 75.24 324 TRP A O 1
ATOM 2261 N N . LEU A 1 326 ? 116.470 -96.078 -100.553 1.00 61.96 325 LEU A N 1
ATOM 2262 C CA . LEU A 1 326 ? 116.314 -97.069 -101.617 1.00 57.28 325 LEU A CA 1
ATOM 2263 C C . LEU A 1 326 ? 115.728 -96.440 -102.884 1.00 57.98 325 LEU A C 1
ATOM 2264 O O . LEU A 1 326 ? 115.440 -97.137 -103.858 1.00 57.23 325 LEU A O 1
ATOM 2269 N N . GLY A 1 327 ? 115.552 -95.120 -102.863 1.00 61.05 326 GLY A N 1
ATOM 2270 C CA . GLY A 1 327 ? 115.177 -94.369 -104.047 1.00 60.95 326 GLY A CA 1
ATOM 2271 C C . GLY A 1 327 ? 113.702 -94.080 -104.291 1.00 72.81 326 GLY A C 1
ATOM 2272 O O . GLY A 1 327 ? 113.280 -93.939 -105.448 1.00 79.88 326 GLY A O 1
ATOM 2273 N N . TYR A 1 328 ? 112.913 -93.979 -103.223 1.00 66.06 327 TYR A N 1
ATOM 2274 C CA . TYR A 1 328 ? 111.483 -93.746 -103.382 1.00 57.46 327 TYR A CA 1
ATOM 2275 C C . TYR A 1 328 ? 110.990 -92.557 -102.576 1.00 61.47 327 TYR A C 1
ATOM 2276 O O . TYR A 1 328 ? 111.557 -92.199 -101.537 1.00 55.68 327 TYR A O 1
ATOM 2285 N N . THR A 1 329 ? 109.907 -91.967 -103.060 1.00 58.41 328 THR A N 1
ATOM 2286 C CA . THR A 1 329 ? 109.300 -90.827 -102.405 1.00 54.66 328 THR A CA 1
ATOM 2287 C C . THR A 1 329 ? 107.807 -91.045 -102.224 1.00 54.88 328 THR A C 1
ATOM 2288 O O . THR A 1 329 ? 107.076 -91.227 -103.199 1.00 59.27 328 THR A O 1
ATOM 2292 N N . PRO A 1 330 ? 107.357 -91.052 -100.966 1.00 51.80 329 PRO A N 1
ATOM 2293 C CA . PRO A 1 330 ? 105.934 -91.158 -100.627 1.00 56.71 329 PRO A CA 1
ATOM 2294 C C . PRO A 1 330 ? 105.132 -90.064 -101.305 1.00 52.81 329 PRO A C 1
ATOM 2295 O O . PRO A 1 330 ? 105.543 -88.916 -101.248 1.00 56.81 329 PRO A O 1
ATOM 2299 N N . TYR A 1 331 ? 104.021 -90.402 -101.945 1.00 55.00 330 TYR A N 1
ATOM 2300 C CA . TYR A 1 331 ? 103.146 -89.366 -102.458 1.00 51.48 330 TYR A CA 1
ATOM 2301 C C . TYR A 1 331 ? 102.653 -88.498 -101.290 1.00 53.42 330 TYR A C 1
ATOM 2302 O O . TYR A 1 331 ? 102.486 -87.299 -101.432 1.00 48.35 330 TYR A O 1
ATOM 2311 N N . LYS A 1 332 ? 102.445 -89.108 -100.131 1.00 41.61 331 LYS A N 1
ATOM 2312 C CA . LYS A 1 332 ? 101.991 -88.374 -98.966 1.00 50.04 331 LYS A CA 1
ATOM 2313 C C . LYS A 1 332 ? 102.342 -89.183 -97.727 1.00 45.76 331 LYS A C 1
ATOM 2314 O O . LYS A 1 332 ? 102.408 -90.405 -97.788 1.00 48.49 331 LYS A O 1
ATOM 2320 N N . VAL A 1 333 ? 102.591 -88.518 -96.607 1.00 44.59 332 VAL A N 1
ATOM 2321 C CA . VAL A 1 333 ? 102.871 -89.238 -95.370 1.00 41.05 332 VAL A CA 1
ATOM 2322 C C . VAL A 1 333 ? 101.633 -89.135 -94.513 1.00 51.09 332 VAL A C 1
ATOM 2323 O O . VAL A 1 333 ? 101.191 -88.031 -94.198 1.00 54.96 332 VAL A O 1
ATOM 2327 N N . THR A 1 334 ? 101.030 -90.281 -94.193 1.00 44.59 333 THR A N 1
ATOM 2328 C CA . THR A 1 334 ? 99.827 -90.295 -93.374 1.00 47.45 333 THR A CA 1
ATOM 2329 C C . THR A 1 334 ? 100.043 -91.136 -92.124 1.00 52.12 333 THR A C 1
ATOM 2330 O O . THR A 1 334 ? 101.055 -91.824 -91.987 1.00 45.10 333 THR A O 1
ATOM 2334 N N . TYR A 1 335 ? 99.089 -91.084 -91.210 1.00 41.85 334 TYR A N 1
ATOM 2335 C CA . TYR A 1 335 ? 99.170 -91.902 -90.015 1.00 47.06 334 TYR A CA 1
ATOM 2336 C C . TYR A 1 335 ? 97.816 -92.542 -89.803 1.00 44.33 334 TYR A C 1
ATOM 2337 O O . TYR A 1 335 ? 96.796 -91.880 -89.997 1.00 47.83 334 TYR A O 1
ATOM 2346 N N . ALA A 1 336 ? 97.789 -93.800 -89.379 1.00 40.67 335 ALA A N 1
ATOM 2347 C CA . ALA A 1 336 ? 96.513 -94.436 -89.043 1.00 35.16 335 ALA A CA 1
ATOM 2348 C C . ALA A 1 336 ? 95.710 -93.579 -88.057 1.00 42.39 335 ALA A C 1
ATOM 2349 O O . ALA A 1 336 ? 94.477 -93.547 -88.125 1.00 35.94 335 ALA A O 1
ATOM 2351 N N . SER A 1 337 ? 96.415 -92.867 -87.168 1.00 35.71 336 SER A N 1
ATOM 2352 C CA . SER A 1 337 ? 95.749 -92.018 -86.174 1.00 38.84 336 SER A CA 1
ATOM 2353 C C . SER A 1 337 ? 95.009 -90.827 -86.832 1.00 43.12 336 SER A C 1
ATOM 2354 O O . SER A 1 337 ? 94.142 -90.230 -86.222 1.00 43.66 336 SER A O 1
ATOM 2357 N N . ASP A 1 338 ? 95.317 -90.514 -88.088 1.00 40.39 337 ASP A N 1
ATOM 2358 C CA . ASP A 1 338 ? 94.555 -89.487 -88.808 1.00 41.87 337 ASP A CA 1
ATOM 2359 C C . ASP A 1 338 ? 93.112 -89.890 -89.017 1.00 44.26 337 ASP A C 1
ATOM 2360 O O . ASP A 1 338 ? 92.246 -89.036 -89.262 1.00 42.69 337 ASP A O 1
ATOM 2365 N N . TYR A 1 339 ? 92.857 -91.191 -88.931 1.00 35.48 338 TYR A N 1
ATOM 2366 C CA . TYR A 1 339 ? 91.579 -91.715 -89.350 1.00 38.30 338 TYR A CA 1
ATOM 2367 C C . TYR A 1 339 ? 90.775 -92.251 -88.189 1.00 39.49 338 TYR A C 1
ATOM 2368 O O . TYR A 1 339 ? 89.699 -92.840 -88.392 1.00 38.17 338 TYR A O 1
ATOM 2377 N N . PHE A 1 340 ? 91.287 -92.020 -86.979 1.00 34.97 339 PHE A N 1
ATOM 2378 C CA . PHE A 1 340 ? 90.588 -92.426 -85.751 1.00 29.54 339 PHE A CA 1
ATOM 2379 C C . PHE A 1 340 ? 89.122 -92.041 -85.728 1.00 35.65 339 PHE A C 1
ATOM 2380 O O . PHE A 1 340 ? 88.306 -92.854 -85.282 1.00 38.55 339 PHE A O 1
ATOM 2388 N N . ASP A 1 341 ? 88.753 -90.852 -86.221 1.00 30.71 340 ASP A N 1
ATOM 2389 C CA . ASP A 1 341 ? 87.353 -90.442 -86.121 1.00 38.19 340 ASP A CA 1
ATOM 2390 C C . ASP A 1 341 ? 86.467 -91.330 -87.007 1.00 32.57 340 ASP A C 1
ATOM 2391 O O . ASP A 1 341 ? 85.380 -91.759 -86.613 1.00 27.63 340 ASP A O 1
ATOM 2396 N N . GLN A 1 342 ? 86.912 -91.519 -88.239 1.00 28.30 341 GLN A N 1
ATOM 2397 C CA . GLN A 1 342 ? 86.173 -92.273 -89.196 1.00 34.74 341 GLN A CA 1
ATOM 2398 C C . GLN A 1 342 ? 86.172 -93.788 -88.774 1.00 40.43 341 GLN A C 1
ATOM 2399 O O . GLN A 1 342 ? 85.129 -94.438 -88.826 1.00 35.99 341 GLN A O 1
ATOM 2405 N N . LEU A 1 343 ? 87.307 -94.308 -88.293 1.00 32.17 342 LEU A N 1
ATOM 2406 C CA . LEU A 1 343 ? 87.371 -95.703 -87.832 1.00 36.04 342 LEU A CA 1
ATOM 2407 C C . LEU A 1 343 ? 86.359 -95.931 -86.718 1.00 39.47 342 LEU A C 1
ATOM 2408 O O . LEU A 1 343 ? 85.633 -96.927 -86.732 1.00 34.21 342 LEU A O 1
ATOM 2413 N N . TYR A 1 344 ? 86.272 -94.970 -85.797 1.00 31.88 343 TYR A N 1
ATOM 2414 C CA . TYR A 1 344 ? 85.326 -95.065 -84.706 1.00 30.31 343 TYR A CA 1
ATOM 2415 C C . TYR A 1 344 ? 83.891 -95.008 -85.221 1.00 35.28 343 TYR A C 1
ATOM 2416 O O . TYR A 1 344 ? 83.020 -95.759 -84.765 1.00 35.98 343 TYR A O 1
ATOM 2425 N N . ALA A 1 345 ? 83.645 -94.137 -86.187 1.00 30.69 344 ALA A N 1
ATOM 2426 C CA . ALA A 1 345 ? 82.284 -93.931 -86.672 1.00 34.99 344 ALA A CA 1
ATOM 2427 C C . ALA A 1 345 ? 81.826 -95.229 -87.310 1.00 35.44 344 ALA A C 1
ATOM 2428 O O . ALA A 1 345 ? 80.731 -95.724 -87.071 1.00 36.41 344 ALA A O 1
ATOM 2430 N N . TRP A 1 346 ? 82.701 -95.776 -88.137 1.00 36.91 345 TRP A N 1
ATOM 2431 C CA . TRP A 1 346 ? 82.441 -97.055 -88.767 1.00 38.11 345 TRP A CA 1
ATOM 2432 C C . TRP A 1 346 ? 82.230 -98.182 -87.735 1.00 37.61 345 TRP A C 1
ATOM 2433 O O . TRP A 1 346 ? 81.357 -99.035 -87.929 1.00 29.03 345 TRP A O 1
ATOM 2444 N N . ALA A 1 347 ? 82.980 -98.164 -86.632 1.00 33.93 346 ALA A N 1
ATOM 2445 C CA . ALA A 1 347 ? 82.752 -99.174 -85.612 1.00 31.16 346 ALA A CA 1
ATOM 2446 C C . ALA A 1 347 ? 81.328 -99.070 -85.048 1.00 37.16 346 ALA A C 1
ATOM 2447 O O . ALA A 1 347 ? 80.659 -100.090 -84.828 1.00 36.34 346 ALA A O 1
ATOM 2449 N N . VAL A 1 348 ? 80.863 -97.848 -84.819 1.00 35.75 347 VAL A N 1
ATOM 2450 C CA . VAL A 1 348 ? 79.517 -97.631 -84.319 1.00 33.89 347 VAL A CA 1
ATOM 2451 C C . VAL A 1 348 ? 78.535 -98.202 -85.330 1.00 36.26 347 VAL A C 1
ATOM 2452 O O . VAL A 1 348 ? 77.569 -98.865 -84.966 1.00 33.75 347 VAL A O 1
ATOM 2456 N N . GLU A 1 349 ? 78.783 -97.927 -86.604 1.00 33.13 348 GLU A N 1
ATOM 2457 C CA . GLU A 1 349 ? 77.904 -98.428 -87.636 1.00 38.77 348 GLU A CA 1
ATOM 2458 C C . GLU A 1 349 ? 77.910 -100.004 -87.694 1.00 35.49 348 GLU A C 1
ATOM 2459 O O . GLU A 1 349 ? 76.885 -100.611 -88.006 1.00 34.11 348 GLU A O 1
ATOM 2465 N N . LEU A 1 350 ? 79.031 -100.654 -87.372 1.00 31.15 349 LEU A N 1
ATOM 2466 C CA A LEU A 1 350 ? 79.053 -102.117 -87.323 0.31 35.76 349 LEU A CA 1
ATOM 2467 C CA B LEU A 1 350 ? 79.060 -102.122 -87.304 0.69 36.37 349 LEU A CA 1
ATOM 2468 C C . LEU A 1 350 ? 78.093 -102.610 -86.234 1.00 40.94 349 LEU A C 1
ATOM 2469 O O . LEU A 1 350 ? 77.300 -103.542 -86.479 1.00 37.10 349 LEU A O 1
ATOM 2478 N N . ILE A 1 351 ? 78.145 -101.969 -85.054 1.00 32.26 350 ILE A N 1
ATOM 2479 C CA . ILE A 1 351 ? 77.217 -102.291 -83.970 1.00 35.55 350 ILE A CA 1
ATOM 2480 C C . ILE A 1 351 ? 75.792 -102.159 -84.478 1.00 35.25 350 ILE A C 1
ATOM 2481 O O . ILE A 1 351 ? 75.008 -103.076 -84.304 1.00 42.51 350 ILE A O 1
ATOM 2486 N N . ARG A 1 352 ? 75.469 -101.065 -85.165 1.00 35.39 351 ARG A N 1
ATOM 2487 C CA . ARG A 1 352 ? 74.088 -100.808 -85.566 1.00 38.35 351 ARG A CA 1
ATOM 2488 C C . ARG A 1 352 ? 73.604 -101.876 -86.532 1.00 38.32 351 ARG A C 1
ATOM 2489 O O . ARG A 1 352 ? 72.399 -102.133 -86.657 1.00 42.47 351 ARG A O 1
ATOM 2497 N N . ARG A 1 353 ? 74.552 -102.479 -87.231 1.00 37.42 352 ARG A N 1
ATOM 2498 C CA . ARG A 1 353 ? 74.217 -103.490 -88.215 1.00 38.43 352 ARG A CA 1
ATOM 2499 C C . ARG A 1 353 ? 74.265 -104.916 -87.640 1.00 36.90 352 ARG A C 1
ATOM 2500 O O . ARG A 1 353 ? 74.118 -105.884 -88.364 1.00 39.11 352 ARG A O 1
ATOM 2508 N N . GLY A 1 354 ? 74.464 -105.033 -86.335 1.00 38.51 353 GLY A N 1
ATOM 2509 C CA . GLY A 1 354 ? 74.559 -106.321 -85.684 1.00 26.01 353 GLY A CA 1
ATOM 2510 C C . GLY A 1 354 ? 75.852 -107.065 -85.968 1.00 38.59 353 GLY A C 1
ATOM 2511 O O . GLY A 1 354 ? 75.935 -108.274 -85.776 1.00 39.27 353 GLY A O 1
ATOM 2512 N N . LEU A 1 355 ? 76.886 -106.358 -86.408 1.00 37.22 354 LEU A N 1
ATOM 2513 C CA . LEU A 1 355 ? 78.114 -107.036 -86.781 1.00 30.67 354 LEU A CA 1
ATOM 2514 C C . LEU A 1 355 ? 79.249 -106.790 -85.808 1.00 36.25 354 LEU A C 1
ATOM 2515 O O . LEU A 1 355 ? 80.393 -107.199 -86.062 1.00 31.38 354 LEU A O 1
ATOM 2520 N N . ALA A 1 356 ? 78.945 -106.118 -84.695 1.00 32.78 355 ALA A N 1
ATOM 2521 C CA . ALA A 1 356 ? 79.944 -105.963 -83.636 1.00 28.82 355 ALA A CA 1
ATOM 2522 C C . ALA A 1 356 ? 79.254 -105.817 -82.314 1.00 26.33 355 ALA A C 1
ATOM 2523 O O . ALA A 1 356 ? 78.088 -105.452 -82.247 1.00 32.14 355 ALA A O 1
ATOM 2525 N N . TYR A 1 357 ? 79.979 -106.095 -81.248 1.00 27.57 356 TYR A N 1
ATOM 2526 C CA . TYR A 1 357 ? 79.393 -106.086 -79.932 1.00 27.69 356 TYR A CA 1
ATOM 2527 C C . TYR A 1 357 ? 80.508 -105.837 -78.963 1.00 30.84 356 TYR A C 1
ATOM 2528 O O . TYR A 1 357 ? 81.663 -106.095 -79.271 1.00 34.53 356 TYR A O 1
ATOM 2537 N N . VAL A 1 358 ? 80.150 -105.342 -77.787 1.00 32.34 357 VAL A N 1
ATOM 2538 C CA . VAL A 1 358 ? 81.099 -105.127 -76.722 1.00 36.18 357 VAL A CA 1
ATOM 2539 C C . VAL A 1 358 ? 81.210 -106.397 -75.879 1.00 39.04 357 VAL A C 1
ATOM 2540 O O . VAL A 1 358 ? 80.214 -106.896 -75.371 1.00 35.15 357 VAL A O 1
ATOM 2544 N N . CYS A 1 359 ? 82.436 -106.872 -75.707 1.00 34.81 358 CYS A N 1
ATOM 2545 C CA . CYS A 1 359 ? 82.741 -108.106 -75.023 1.00 39.65 358 CYS A CA 1
ATOM 2546 C C . CYS A 1 359 ? 83.559 -107.865 -73.756 1.00 40.48 358 CYS A C 1
ATOM 2547 O O . CYS A 1 359 ? 84.303 -106.899 -73.672 1.00 39.32 358 CYS A O 1
ATOM 2550 N N . HIS A 1 360 ? 83.399 -108.753 -72.777 1.00 38.31 359 HIS A N 1
ATOM 2551 C CA . HIS A 1 360 ? 84.075 -108.639 -71.496 1.00 36.38 359 HIS A CA 1
ATOM 2552 C C . HIS A 1 360 ? 84.988 -109.848 -71.170 1.00 46.12 359 HIS A C 1
ATOM 2553 O O . HIS A 1 360 ? 85.454 -109.994 -70.047 1.00 48.70 359 HIS A O 1
ATOM 2560 N N . GLN A 1 361 ? 85.257 -110.705 -72.149 1.00 43.60 360 GLN A N 1
ATOM 2561 C CA . GLN A 1 361 ? 86.261 -111.750 -71.954 1.00 49.35 360 GLN A CA 1
ATOM 2562 C C . GLN A 1 361 ? 87.670 -111.165 -71.934 1.00 42.90 360 GLN A C 1
ATOM 2563 O O . GLN A 1 361 ? 87.965 -110.210 -72.629 1.00 55.80 360 GLN A O 1
ATOM 2569 N N . ARG A 1 362 ? 88.555 -111.780 -71.164 1.00 65.60 361 ARG A N 1
ATOM 2570 C CA . ARG A 1 362 ? 89.899 -111.245 -70.963 1.00 70.61 361 ARG A CA 1
ATOM 2571 C C . ARG A 1 362 ? 90.917 -111.689 -72.011 1.00 75.53 361 ARG A C 1
ATOM 2572 O O . ARG A 1 362 ? 91.754 -110.891 -72.439 1.00 93.33 361 ARG A O 1
ATOM 2580 N N . GLY A 1 363 ? 90.857 -112.957 -72.413 1.00 81.03 362 GLY A N 1
ATOM 2581 C CA . GLY A 1 363 ? 91.718 -113.469 -73.472 1.00 85.65 362 GLY A CA 1
ATOM 2582 C C . GLY A 1 363 ? 93.202 -113.293 -73.221 1.00 70.81 362 GLY A C 1
ATOM 2583 O O . GLY A 1 363 ? 94.021 -113.880 -73.921 1.00 88.36 362 GLY A O 1
ATOM 2584 N N . THR A 1 371 ? 89.449 -121.157 -78.648 1.00 76.53 370 THR A N 1
ATOM 2585 C CA . THR A 1 371 ? 88.954 -120.015 -77.869 1.00 84.18 370 THR A CA 1
ATOM 2586 C C . THR A 1 371 ? 87.475 -120.166 -77.442 1.00 82.94 370 THR A C 1
ATOM 2587 O O . THR A 1 371 ? 86.639 -120.707 -78.180 1.00 74.31 370 THR A O 1
ATOM 2589 N N . LEU A 1 372 ? 87.170 -119.663 -76.246 1.00 72.39 371 LEU A N 1
ATOM 2590 C CA . LEU A 1 372 ? 85.859 -119.807 -75.612 1.00 62.90 371 LEU A CA 1
ATOM 2591 C C . LEU A 1 372 ? 84.787 -118.903 -76.212 1.00 69.81 371 LEU A C 1
ATOM 2592 O O . LEU A 1 372 ? 85.035 -117.721 -76.412 1.00 65.78 371 LEU A O 1
ATOM 2597 N N . PRO A 1 373 ? 83.585 -119.450 -76.482 1.00 72.30 372 PRO A N 1
ATOM 2598 C CA . PRO A 1 373 ? 82.479 -118.658 -77.049 1.00 65.33 372 PRO A CA 1
ATOM 2599 C C . PRO A 1 373 ? 82.092 -117.496 -76.134 1.00 55.70 372 PRO A C 1
ATOM 2600 O O . PRO A 1 373 ? 81.854 -117.718 -74.948 1.00 55.09 372 PRO A O 1
ATOM 2604 N N . SER A 1 374 ? 82.037 -116.281 -76.669 1.00 49.00 373 SER A N 1
ATOM 2605 C CA . SER A 1 374 ? 81.750 -115.122 -75.835 1.00 43.46 373 SER A CA 1
ATOM 2606 C C . SER A 1 374 ? 80.284 -115.059 -75.442 1.00 44.27 373 SER A C 1
ATOM 2607 O O . SER A 1 374 ? 79.391 -115.044 -76.295 1.00 49.45 373 SER A O 1
ATOM 2610 N N . PRO A 1 375 ? 80.043 -115.013 -74.130 1.00 38.81 374 PRO A N 1
ATOM 2611 C CA . PRO A 1 375 ? 78.732 -114.809 -73.525 1.00 33.84 374 PRO A CA 1
ATOM 2612 C C . PRO A 1 375 ? 78.034 -113.556 -74.087 1.00 47.64 374 PRO A C 1
ATOM 2613 O O . PRO A 1 375 ? 76.793 -113.500 -74.080 1.00 41.63 374 PRO A O 1
ATOM 2617 N N . TRP A 1 376 ? 78.804 -112.569 -74.559 1.00 33.18 375 TRP A N 1
ATOM 2618 C CA . TRP A 1 376 ? 78.203 -111.281 -74.864 1.00 48.06 375 TRP A CA 1
ATOM 2619 C C . TRP A 1 376 ? 77.857 -111.051 -76.334 1.00 47.53 375 TRP A C 1
ATOM 2620 O O . TRP A 1 376 ? 77.240 -110.035 -76.665 1.00 42.38 375 TRP A O 1
ATOM 2631 N N . ARG A 1 377 ? 78.206 -112.002 -77.201 1.00 40.40 376 ARG A N 1
ATOM 2632 C CA . ARG A 1 377 ? 78.183 -111.744 -78.644 1.00 43.60 376 ARG A CA 1
ATOM 2633 C C . ARG A 1 377 ? 76.786 -111.531 -79.199 1.00 39.57 376 ARG A C 1
ATOM 2634 O O . ARG A 1 377 ? 76.620 -111.063 -80.346 1.00 37.61 376 ARG A O 1
ATOM 2642 N N . ASP A 1 378 ? 75.794 -111.891 -78.391 1.00 35.41 377 ASP A N 1
ATOM 2643 C CA . ASP A 1 378 ? 74.389 -111.682 -78.753 1.00 44.96 377 ASP A CA 1
ATOM 2644 C C . ASP A 1 378 ? 73.667 -110.695 -77.828 1.00 43.42 377 ASP A C 1
ATOM 2645 O O . ASP A 1 378 ? 72.441 -110.628 -77.850 1.00 38.92 377 ASP A O 1
ATOM 2650 N N . ARG A 1 379 ? 74.412 -109.946 -77.013 1.00 39.30 378 ARG A N 1
ATOM 2651 C CA . ARG A 1 379 ? 73.807 -108.885 -76.207 1.00 37.12 378 ARG A CA 1
ATOM 2652 C C . ARG A 1 379 ? 73.043 -107.920 -77.098 1.00 40.32 378 ARG A C 1
ATOM 2653 O O . ARG A 1 379 ? 73.359 -107.775 -78.288 1.00 44.17 378 ARG A O 1
ATOM 2661 N N . PRO A 1 380 ? 71.996 -107.296 -76.556 1.00 42.70 379 PRO A N 1
ATOM 2662 C CA . PRO A 1 380 ? 71.213 -106.376 -77.406 1.00 45.30 379 PRO A CA 1
ATOM 2663 C C . PRO A 1 380 ? 72.097 -105.283 -77.978 1.00 45.34 379 PRO A C 1
ATOM 2664 O O . PRO A 1 380 ? 73.088 -104.913 -77.338 1.00 40.57 379 PRO A O 1
ATOM 2668 N N . MET A 1 381 ? 71.770 -104.822 -79.182 1.00 45.56 380 MET A N 1
ATOM 2669 C CA . MET A 1 381 ? 72.554 -103.817 -79.865 1.00 41.08 380 MET A CA 1
ATOM 2670 C C . MET A 1 381 ? 72.756 -102.604 -78.981 1.00 44.25 380 MET A C 1
ATOM 2671 O O . MET A 1 381 ? 73.885 -102.142 -78.787 1.00 41.21 380 MET A O 1
ATOM 2676 N N . GLU A 1 382 ? 71.645 -102.128 -78.426 1.00 43.02 381 GLU A N 1
ATOM 2677 C CA A GLU A 1 382 ? 71.684 -100.920 -77.611 0.55 43.05 381 GLU A CA 1
ATOM 2678 C CA B GLU A 1 382 ? 71.613 -100.964 -77.560 0.45 43.03 381 GLU A CA 1
ATOM 2679 C C . GLU A 1 382 ? 72.661 -101.035 -76.440 1.00 45.53 381 GLU A C 1
ATOM 2680 O O . GLU A 1 382 ? 73.333 -100.040 -76.132 1.00 43.22 381 GLU A O 1
ATOM 2691 N N . GLU A 1 383 ? 72.812 -102.219 -75.832 1.00 30.76 382 GLU A N 1
ATOM 2692 C CA . GLU A 1 383 ? 73.851 -102.376 -74.797 1.00 36.52 382 GLU A CA 1
ATOM 2693 C C . GLU A 1 383 ? 75.250 -102.162 -75.360 1.00 41.52 382 GLU A C 1
ATOM 2694 O O . GLU A 1 383 ? 76.102 -101.507 -74.746 1.00 46.91 382 GLU A O 1
ATOM 2700 N N . SER A 1 384 ? 75.492 -102.702 -76.541 1.00 33.26 383 SER A N 1
ATOM 2701 C CA . SER A 1 384 ? 76.760 -102.441 -77.216 1.00 42.79 383 SER A CA 1
ATOM 2702 C C . SER A 1 384 ? 77.004 -100.954 -77.611 1.00 39.32 383 SER A C 1
ATOM 2703 O O . SER A 1 384 ? 78.127 -100.474 -77.520 1.00 39.66 383 SER A O 1
ATOM 2706 N N . LEU A 1 385 ? 75.978 -100.230 -78.048 1.00 40.31 384 LEU A N 1
ATOM 2707 C CA . LEU A 1 385 ? 76.136 -98.798 -78.341 1.00 44.35 384 LEU A CA 1
ATOM 2708 C C . LEU A 1 385 ? 76.539 -98.068 -77.070 1.00 45.44 384 LEU A C 1
ATOM 2709 O O . LEU A 1 385 ? 77.491 -97.275 -77.052 1.00 40.58 384 LEU A O 1
ATOM 2714 N N . LEU A 1 386 ? 75.832 -98.400 -75.998 1.00 39.61 385 LEU A N 1
ATOM 2715 C CA . LEU A 1 386 ? 76.035 -97.793 -74.698 1.00 39.65 385 LEU A CA 1
ATOM 2716 C C . LEU A 1 386 ? 77.427 -98.058 -74.123 1.00 43.01 385 LEU A C 1
ATOM 2717 O O . LEU A 1 386 ? 78.099 -97.142 -73.624 1.00 44.09 385 LEU A O 1
ATOM 2722 N N . LEU A 1 387 ? 77.887 -99.302 -74.205 1.00 40.02 386 LEU A N 1
ATOM 2723 C CA . LEU A 1 387 ? 79.148 -99.591 -73.568 1.00 34.53 386 LEU A CA 1
ATOM 2724 C C . LEU A 1 387 ? 80.309 -99.176 -74.441 1.00 33.93 386 LEU A C 1
ATOM 2725 O O . LEU A 1 387 ? 81.424 -98.950 -73.941 1.00 31.98 386 LEU A O 1
ATOM 2730 N N . PHE A 1 388 ? 80.080 -99.100 -75.748 1.00 31.28 387 PHE A N 1
ATOM 2731 C CA . PHE A 1 388 ? 81.189 -98.701 -76.609 1.00 33.01 387 PHE A CA 1
ATOM 2732 C C . PHE A 1 388 ? 81.464 -97.215 -76.330 1.00 40.07 387 PHE A C 1
ATOM 2733 O O . PHE A 1 388 ? 82.611 -96.824 -76.172 1.00 38.66 387 PHE A O 1
ATOM 2741 N N . GLU A 1 389 ? 80.395 -96.424 -76.199 1.00 39.82 388 GLU A N 1
ATOM 2742 C CA . GLU A 1 389 ? 80.526 -95.028 -75.799 1.00 46.90 388 GLU A CA 1
ATOM 2743 C C . GLU A 1 389 ? 81.232 -94.980 -74.439 1.00 44.53 388 GLU A C 1
ATOM 2744 O O . GLU A 1 389 ? 82.192 -94.204 -74.249 1.00 40.05 388 GLU A O 1
ATOM 2750 N N . ALA A 1 390 ? 80.788 -95.840 -73.523 1.00 38.00 389 ALA A N 1
ATOM 2751 C CA . ALA A 1 390 ? 81.381 -95.888 -72.197 1.00 35.15 389 ALA A CA 1
ATOM 2752 C C . ALA A 1 390 ? 82.861 -96.286 -72.263 1.00 44.17 389 ALA A C 1
ATOM 2753 O O . ALA A 1 390 ? 83.661 -95.801 -71.440 1.00 39.85 389 ALA A O 1
ATOM 2755 N N . MET A 1 391 ? 83.241 -97.120 -73.244 1.00 35.01 390 MET A N 1
ATOM 2756 C CA . MET A 1 391 ? 84.662 -97.448 -73.415 1.00 41.87 390 MET A CA 1
ATOM 2757 C C . MET A 1 391 ? 85.418 -96.170 -73.773 1.00 45.55 390 MET A C 1
ATOM 2758 O O . MET A 1 391 ? 86.491 -95.871 -73.231 1.00 40.14 390 MET A O 1
ATOM 2763 N N . ARG A 1 392 ? 84.830 -95.415 -74.687 1.00 40.30 391 ARG A N 1
ATOM 2764 C CA . ARG A 1 392 ? 85.443 -94.211 -75.209 1.00 49.48 391 ARG A CA 1
ATOM 2765 C C . ARG A 1 392 ? 85.619 -93.142 -74.125 1.00 40.86 391 ARG A C 1
ATOM 2766 O O . ARG A 1 392 ? 86.639 -92.505 -74.063 1.00 37.54 391 ARG A O 1
ATOM 2774 N N . LYS A 1 393 ? 84.613 -92.997 -73.272 1.00 38.51 392 LYS A N 1
ATOM 2775 C CA . LYS A 1 393 ? 84.629 -92.095 -72.128 1.00 36.85 392 LYS A CA 1
ATOM 2776 C C . LYS A 1 393 ? 85.480 -92.568 -70.946 1.00 48.01 392 LYS A C 1
ATOM 2777 O O . LYS A 1 393 ? 85.360 -92.029 -69.842 1.00 47.81 392 LYS A O 1
ATOM 2783 N N . GLY A 1 394 ? 86.336 -93.566 -71.182 1.00 37.74 393 GLY A N 1
ATOM 2784 C CA . GLY A 1 394 ? 87.294 -94.026 -70.191 1.00 32.44 393 GLY A CA 1
ATOM 2785 C C . GLY A 1 394 ? 86.674 -94.696 -68.975 1.00 45.13 393 GLY A C 1
ATOM 2786 O O . GLY A 1 394 ? 87.283 -94.690 -67.899 1.00 40.13 393 GLY A O 1
ATOM 2787 N N . LYS A 1 395 ? 85.482 -95.278 -69.130 1.00 35.03 394 LYS A N 1
ATOM 2788 C CA . LYS A 1 395 ? 84.823 -95.924 -67.995 1.00 42.77 394 LYS A CA 1
ATOM 2789 C C . LYS A 1 395 ? 85.266 -97.373 -67.717 1.00 45.81 394 LYS A C 1
ATOM 2790 O O . LYS A 1 395 ? 84.752 -97.999 -66.781 1.00 48.75 394 LYS A O 1
ATOM 2796 N N . PHE A 1 396 ? 86.219 -97.893 -68.496 1.00 42.13 395 PHE A N 1
ATOM 2797 C CA . PHE A 1 396 ? 86.713 -99.263 -68.288 1.00 40.04 395 PHE A CA 1
ATOM 2798 C C . PHE A 1 396 ? 88.236 -99.331 -68.217 1.00 48.78 395 PHE A C 1
ATOM 2799 O O . PHE A 1 396 ? 88.938 -98.641 -68.970 1.00 41.31 395 PHE A O 1
ATOM 2807 N N . SER A 1 397 ? 88.742 -100.211 -67.356 1.00 47.06 396 SER A N 1
ATOM 2808 C CA . SER A 1 397 ? 90.173 -100.471 -67.295 1.00 46.16 396 SER A CA 1
ATOM 2809 C C . SER A 1 397 ? 90.610 -101.242 -68.530 1.00 42.21 396 SER A C 1
ATOM 2810 O O . SER A 1 397 ? 89.789 -101.862 -69.182 1.00 40.72 396 SER A O 1
ATOM 2813 N N . GLU A 1 398 ? 91.892 -101.164 -68.870 1.00 40.84 397 GLU A N 1
ATOM 2814 C CA . GLU A 1 398 ? 92.416 -101.903 -70.006 1.00 47.04 397 GLU A CA 1
ATOM 2815 C C . GLU A 1 398 ? 92.068 -103.381 -69.842 1.00 46.63 397 GLU A C 1
ATOM 2816 O O . GLU A 1 398 ? 92.228 -103.933 -68.767 1.00 48.64 397 GLU A O 1
ATOM 2822 N N . GLY A 1 399 ? 91.532 -103.995 -70.892 1.00 55.34 398 GLY A N 1
ATOM 2823 C CA . GLY A 1 399 ? 91.159 -105.398 -70.845 1.00 41.73 398 GLY A CA 1
ATOM 2824 C C . GLY A 1 399 ? 89.765 -105.661 -70.307 1.00 46.36 398 GLY A C 1
ATOM 2825 O O . GLY A 1 399 ? 89.251 -106.750 -70.534 1.00 53.69 398 GLY A O 1
ATOM 2826 N N . GLU A 1 400 ? 89.146 -104.707 -69.602 1.00 42.20 399 GLU A N 1
ATOM 2827 C CA . GLU A 1 400 ? 87.804 -104.940 -69.038 1.00 40.98 399 GLU A CA 1
ATOM 2828 C C . GLU A 1 400 ? 86.703 -104.901 -70.082 1.00 40.23 399 GLU A C 1
ATOM 2829 O O . GLU A 1 400 ? 85.538 -105.237 -69.806 1.00 45.50 399 GLU A O 1
ATOM 2835 N N . ALA A 1 401 ? 87.042 -104.433 -71.268 1.00 36.83 400 ALA A N 1
ATOM 2836 C CA . ALA A 1 401 ? 86.038 -104.326 -72.299 1.00 33.95 400 ALA A CA 1
ATOM 2837 C C . ALA A 1 401 ? 86.728 -104.179 -73.596 1.00 37.95 400 ALA A C 1
ATOM 2838 O O . ALA A 1 401 ? 87.862 -103.680 -73.678 1.00 39.34 400 ALA A O 1
ATOM 2840 N N . THR A 1 402 ? 86.028 -104.619 -74.622 1.00 33.25 401 THR A N 1
ATOM 2841 C CA . THR A 1 402 ? 86.643 -104.825 -75.902 1.00 38.75 401 THR A CA 1
ATOM 2842 C C . THR A 1 402 ? 85.552 -104.629 -76.928 1.00 38.33 401 THR A C 1
ATOM 2843 O O . THR A 1 402 ? 84.375 -104.840 -76.616 1.00 35.85 401 THR A O 1
ATOM 2847 N N . LEU A 1 403 ? 85.888 -104.205 -78.140 1.00 35.69 402 LEU A N 1
ATOM 2848 C CA . LEU A 1 403 ? 84.859 -104.360 -79.171 1.00 37.42 402 LEU A CA 1
ATOM 2849 C C . LEU A 1 403 ? 85.266 -105.425 -80.186 1.00 40.12 402 LEU A C 1
ATOM 2850 O O . LEU A 1 403 ? 86.422 -105.474 -80.654 1.00 33.57 402 LEU A O 1
ATOM 2855 N N . ARG A 1 404 ? 84.301 -106.284 -80.501 1.00 29.54 403 ARG A N 1
ATOM 2856 C CA . ARG A 1 404 ? 84.576 -107.420 -81.362 1.00 37.01 403 ARG A CA 1
ATOM 2857 C C . ARG A 1 404 ? 83.692 -107.446 -82.567 1.00 28.65 403 ARG A C 1
ATOM 2858 O O . ARG A 1 404 ? 82.518 -107.120 -82.497 1.00 32.77 403 ARG A O 1
ATOM 2866 N N . MET A 1 405 ? 84.273 -107.826 -83.685 1.00 28.51 404 MET A N 1
ATOM 2867 C CA . MET A 1 405 ? 83.501 -108.084 -84.872 1.00 27.72 404 MET A CA 1
ATOM 2868 C C . MET A 1 405 ? 82.775 -109.417 -84.650 1.00 35.20 404 MET A C 1
ATOM 2869 O O . MET A 1 405 ? 83.260 -110.274 -83.900 1.00 32.95 404 MET A O 1
ATOM 2874 N N . LYS A 1 406 ? 81.595 -109.570 -85.238 1.00 32.50 405 LYS A N 1
ATOM 2875 C CA . LYS A 1 406 ? 80.789 -110.756 -85.009 1.00 30.02 405 LYS A CA 1
ATOM 2876 C C . LYS A 1 406 ? 80.806 -111.657 -86.236 1.00 39.98 405 LYS A C 1
ATOM 2877 O O . LYS A 1 406 ? 79.937 -111.546 -87.085 1.00 37.96 405 LYS A O 1
ATOM 2883 N N . LEU A 1 407 ? 81.811 -112.524 -86.338 1.00 34.69 406 LEU A N 1
ATOM 2884 C CA . LEU A 1 407 ? 81.900 -113.461 -87.452 1.00 40.00 406 LEU A CA 1
ATOM 2885 C C . LEU A 1 407 ? 82.779 -114.624 -87.065 1.00 38.79 406 LEU A C 1
ATOM 2886 O O . LEU A 1 407 ? 83.539 -114.557 -86.101 1.00 40.23 406 LEU A O 1
ATOM 2891 N N . VAL A 1 408 ? 82.705 -115.694 -87.835 1.00 41.35 407 VAL A N 1
ATOM 2892 C CA . VAL A 1 408 ? 83.726 -116.706 -87.730 1.00 33.48 407 VAL A CA 1
ATOM 2893 C C . VAL A 1 408 ? 84.609 -116.542 -88.944 1.00 34.10 407 VAL A C 1
ATOM 2894 O O . VAL A 1 408 ? 84.136 -116.346 -90.057 1.00 35.93 407 VAL A O 1
ATOM 2898 N N . MET A 1 409 ? 85.906 -116.593 -88.710 1.00 29.17 408 MET A N 1
ATOM 2899 C CA . MET A 1 409 ? 86.874 -116.477 -89.792 1.00 37.72 408 MET A CA 1
ATOM 2900 C C . MET A 1 409 ? 87.222 -117.813 -90.473 1.00 47.64 408 MET A C 1
ATOM 2901 O O . MET A 1 409 ? 86.824 -118.887 -90.029 1.00 43.52 408 MET A O 1
ATOM 2906 N N . GLU A 1 410 ? 87.943 -117.717 -91.576 1.00 43.95 409 GLU A N 1
ATOM 2907 C CA . GLU A 1 410 ? 88.377 -118.856 -92.354 1.00 45.63 409 GLU A CA 1
ATOM 2908 C C . GLU A 1 410 ? 89.069 -119.933 -91.517 1.00 48.53 409 GLU A C 1
ATOM 2909 O O . GLU A 1 410 ? 88.819 -121.126 -91.663 1.00 38.73 409 GLU A O 1
ATOM 2915 N N . ASP A 1 411 ? 89.958 -119.513 -90.638 1.00 46.74 410 ASP A N 1
ATOM 2916 C CA . ASP A 1 411 ? 90.731 -120.479 -89.882 1.00 41.19 410 ASP A CA 1
ATOM 2917 C C . ASP A 1 411 ? 89.968 -120.913 -88.624 1.00 40.13 410 ASP A C 1
ATOM 2918 O O . ASP A 1 411 ? 90.536 -121.499 -87.726 1.00 36.49 410 ASP A O 1
ATOM 2923 N N . GLY A 1 412 ? 88.686 -120.574 -88.535 1.00 36.50 411 GLY A N 1
ATOM 2924 C CA . GLY A 1 412 ? 87.908 -120.943 -87.364 1.00 41.25 411 GLY A CA 1
ATOM 2925 C C . GLY A 1 412 ? 88.022 -120.010 -86.167 1.00 38.79 411 GLY A C 1
ATOM 2926 O O . GLY A 1 412 ? 87.403 -120.248 -85.139 1.00 39.61 411 GLY A O 1
ATOM 2927 N N . LYS A 1 413 ? 88.791 -118.936 -86.301 1.00 40.20 412 LYS A N 1
ATOM 2928 C CA . LYS A 1 413 ? 88.877 -117.932 -85.247 1.00 42.48 412 LYS A CA 1
ATOM 2929 C C . LYS A 1 413 ? 87.533 -117.200 -85.091 1.00 36.82 412 LYS A C 1
ATOM 2930 O O . LYS A 1 413 ? 86.909 -116.808 -86.082 1.00 40.05 412 LYS A O 1
ATOM 2933 N N . MET A 1 414 ? 87.073 -117.064 -83.853 1.00 32.67 413 MET A N 1
ATOM 2934 C CA . MET A 1 414 ? 85.818 -116.358 -83.556 1.00 32.95 413 MET A CA 1
ATOM 2935 C C . MET A 1 414 ? 86.022 -114.861 -83.257 1.00 37.36 413 MET A C 1
ATOM 2936 O O . MET A 1 414 ? 86.899 -114.493 -82.472 1.00 27.24 413 MET A O 1
ATOM 2941 N N . ASP A 1 415 ? 85.189 -114.016 -83.854 1.00 36.39 414 ASP A N 1
ATOM 2942 C CA . ASP A 1 415 ? 84.988 -112.660 -83.340 1.00 37.66 414 ASP A CA 1
ATOM 2943 C C . ASP A 1 415 ? 86.283 -111.861 -83.015 1.00 34.96 414 ASP A C 1
ATOM 2944 O O . ASP A 1 415 ? 86.548 -111.582 -81.847 1.00 29.29 414 ASP A O 1
ATOM 2949 N N . PRO A 1 416 ? 87.105 -111.560 -84.031 1.00 24.87 415 PRO A N 1
ATOM 2950 C CA . PRO A 1 416 ? 88.346 -110.803 -83.808 1.00 32.82 415 PRO A CA 1
ATOM 2951 C C . PRO A 1 416 ? 88.053 -109.429 -83.147 1.00 39.21 415 PRO A C 1
ATOM 2952 O O . PRO A 1 416 ? 86.979 -108.853 -83.312 1.00 33.88 415 PRO A O 1
ATOM 2956 N N . VAL A 1 417 ? 89.006 -108.938 -82.377 1.00 37.16 416 VAL A N 1
ATOM 2957 C CA . VAL A 1 417 ? 88.851 -107.689 -81.682 1.00 36.45 416 VAL A CA 1
ATOM 2958 C C . VAL A 1 417 ? 88.982 -106.473 -82.613 1.00 41.53 416 VAL A C 1
ATOM 2959 O O . VAL A 1 417 ? 89.913 -106.373 -83.404 1.00 36.65 416 VAL A O 1
ATOM 2963 N N . ALA A 1 418 ? 88.009 -105.567 -82.555 1.00 39.93 417 ALA A N 1
ATOM 2964 C CA . ALA A 1 418 ? 88.167 -104.292 -83.259 1.00 40.89 417 ALA A CA 1
ATOM 2965 C C . ALA A 1 418 ? 88.806 -103.194 -82.369 1.00 39.31 417 ALA A C 1
ATOM 2966 O O . ALA A 1 418 ? 89.669 -102.462 -82.834 1.00 33.66 417 ALA A O 1
ATOM 2968 N N . TYR A 1 419 ? 88.409 -103.097 -81.100 1.00 34.77 418 TYR A N 1
ATOM 2969 C CA . TYR A 1 419 ? 88.890 -102.022 -80.242 1.00 37.67 418 TYR A CA 1
ATOM 2970 C C . TYR A 1 419 ? 89.263 -102.468 -78.859 1.00 41.32 418 TYR A C 1
ATOM 2971 O O . TYR A 1 419 ? 88.528 -103.224 -78.222 1.00 38.82 418 TYR A O 1
ATOM 2980 N N . ARG A 1 420 ? 90.380 -101.935 -78.378 1.00 39.14 419 ARG A N 1
ATOM 2981 C CA A ARG A 1 420 ? 90.797 -102.155 -77.003 0.18 40.02 419 ARG A CA 1
ATOM 2982 C CA B ARG A 1 420 ? 90.817 -102.145 -76.998 0.82 40.02 419 ARG A CA 1
ATOM 2983 C C . ARG A 1 420 ? 90.969 -100.823 -76.268 1.00 43.28 419 ARG A C 1
ATOM 2984 O O . ARG A 1 420 ? 91.174 -99.769 -76.893 1.00 45.69 419 ARG A O 1
ATOM 2999 N N . VAL A 1 421 ? 90.877 -100.890 -74.951 1.00 38.44 420 VAL A N 1
ATOM 3000 C CA . VAL A 1 421 ? 91.066 -99.767 -74.067 1.00 39.18 420 VAL A CA 1
ATOM 3001 C C . VAL A 1 421 ? 92.567 -99.614 -73.747 1.00 45.86 420 VAL A C 1
ATOM 3002 O O . VAL A 1 421 ? 93.158 -100.527 -73.219 1.00 50.11 420 VAL A O 1
ATOM 3006 N N . LYS A 1 422 ? 93.180 -98.475 -74.075 1.00 44.48 421 LYS A N 1
ATOM 3007 C CA . LYS A 1 422 ? 94.576 -98.195 -73.715 1.00 44.66 421 LYS A CA 1
ATOM 3008 C C . LYS A 1 422 ? 94.766 -96.778 -73.205 1.00 49.94 421 LYS A C 1
ATOM 3009 O O . LYS A 1 422 ? 94.327 -95.821 -73.862 1.00 55.47 421 LYS A O 1
ATOM 3015 N N . TYR A 1 423 ? 95.430 -96.622 -72.057 1.00 46.10 422 TYR A N 1
ATOM 3016 C CA . TYR A 1 423 ? 95.590 -95.292 -71.440 1.00 44.86 422 TYR A CA 1
ATOM 3017 C C . TYR A 1 423 ? 96.984 -94.643 -71.564 1.00 43.44 422 TYR A C 1
ATOM 3018 O O . TYR A 1 423 ? 97.206 -93.566 -71.037 1.00 48.47 422 TYR A O 1
ATOM 3027 N N . THR A 1 424 ? 97.929 -95.295 -72.222 1.00 47.22 423 THR A N 1
ATOM 3028 C CA . THR A 1 424 ? 99.182 -94.629 -72.551 1.00 45.07 423 THR A CA 1
ATOM 3029 C C . THR A 1 424 ? 98.847 -93.465 -73.488 1.00 52.87 423 THR A C 1
ATOM 3030 O O . THR A 1 424 ? 98.111 -93.661 -74.451 1.00 52.90 423 THR A O 1
ATOM 3034 N N . PRO A 1 425 ? 99.344 -92.246 -73.191 1.00 56.60 424 PRO A N 1
ATOM 3035 C CA . PRO A 1 425 ? 99.047 -91.133 -74.109 1.00 51.32 424 PRO A CA 1
ATOM 3036 C C . PRO A 1 425 ? 99.617 -91.430 -75.482 1.00 51.51 424 PRO A C 1
ATOM 3037 O O . PRO A 1 425 ? 100.671 -92.078 -75.575 1.00 44.42 424 PRO A O 1
ATOM 3041 N N . HIS A 1 426 ? 98.904 -91.005 -76.522 1.00 45.82 425 HIS A N 1
ATOM 3042 C CA . HIS A 1 426 ? 99.342 -91.203 -77.890 1.00 41.48 425 HIS A CA 1
ATOM 3043 C C . HIS A 1 426 ? 100.224 -90.047 -78.327 1.00 51.57 425 HIS A C 1
ATOM 3044 O O . HIS A 1 426 ? 99.935 -88.895 -78.013 1.00 47.22 425 HIS A O 1
ATOM 3051 N N . HIS A 1 427 ? 101.257 -90.348 -79.099 1.00 50.03 426 HIS A N 1
ATOM 3052 C CA . HIS A 1 427 ? 102.217 -89.328 -79.499 1.00 53.13 426 HIS A CA 1
ATOM 3053 C C . HIS A 1 427 ? 101.587 -88.222 -80.370 1.00 57.01 426 HIS A C 1
ATOM 3054 O O . HIS A 1 427 ? 102.031 -87.078 -80.321 1.00 58.54 426 HIS A O 1
ATOM 3061 N N . ARG A 1 428 ? 100.549 -88.547 -81.141 1.00 49.24 427 ARG A N 1
ATOM 3062 C CA . ARG A 1 428 ? 99.915 -87.545 -81.999 1.00 41.58 427 ARG A CA 1
ATOM 3063 C C . ARG A 1 428 ? 98.563 -87.093 -81.462 1.00 48.11 427 ARG A C 1
ATOM 3064 O O . ARG A 1 428 ? 98.267 -85.908 -81.530 1.00 52.09 427 ARG A O 1
ATOM 3072 N N . THR A 1 429 ? 97.744 -87.989 -80.909 1.00 40.92 428 THR A N 1
ATOM 3073 C CA . THR A 1 429 ? 96.443 -87.537 -80.423 1.00 39.07 428 THR A CA 1
ATOM 3074 C C . THR A 1 429 ? 96.411 -87.430 -78.907 1.00 40.21 428 THR A C 1
ATOM 3075 O O . THR A 1 429 ? 95.357 -87.206 -78.314 1.00 39.92 428 THR A O 1
ATOM 3079 N N . GLY A 1 430 ? 97.566 -87.592 -78.274 1.00 47.42 429 GLY A N 1
ATOM 3080 C CA . GLY A 1 430 ? 97.644 -87.357 -76.846 1.00 43.98 429 GLY A CA 1
ATOM 3081 C C . GLY A 1 430 ? 96.648 -88.193 -76.070 1.00 51.20 429 GLY A C 1
ATOM 3082 O O . GLY A 1 430 ? 96.610 -89.425 -76.208 1.00 53.34 429 GLY A O 1
ATOM 3083 N N . ASP A 1 431 ? 95.825 -87.527 -75.271 1.00 43.42 430 ASP A N 1
ATOM 3084 C CA . ASP A 1 431 ? 94.836 -88.218 -74.461 1.00 48.14 430 ASP A CA 1
ATOM 3085 C C . ASP A 1 431 ? 93.454 -88.014 -75.056 1.00 43.48 430 ASP A C 1
ATOM 3086 O O . ASP A 1 431 ? 92.440 -88.106 -74.371 1.00 45.82 430 ASP A O 1
ATOM 3091 N N . LYS A 1 432 ? 93.398 -87.687 -76.335 1.00 41.15 431 LYS A N 1
ATOM 3092 C CA . LYS A 1 432 ? 92.087 -87.524 -76.955 1.00 44.17 431 LYS A CA 1
ATOM 3093 C C . LYS A 1 432 ? 91.319 -88.887 -76.971 1.00 42.97 431 LYS A C 1
ATOM 3094 O O . LYS A 1 432 ? 90.115 -88.942 -76.758 1.00 47.50 431 LYS A O 1
ATOM 3100 N N . TRP A 1 433 ? 92.029 -89.992 -77.179 1.00 38.86 432 TRP A N 1
ATOM 3101 C CA . TRP A 1 433 ? 91.387 -91.302 -77.169 1.00 42.68 432 TRP A CA 1
ATOM 3102 C C . TRP A 1 433 ? 91.949 -92.143 -76.058 1.00 44.82 432 TRP A C 1
ATOM 3103 O O . TRP A 1 433 ? 93.125 -92.010 -75.704 1.00 50.46 432 TRP A O 1
ATOM 3114 N N . CYS A 1 434 ? 91.103 -93.011 -75.514 1.00 39.81 433 CYS A N 1
ATOM 3115 C CA . CYS A 1 434 ? 91.571 -94.075 -74.649 1.00 42.35 433 CYS A CA 1
ATOM 3116 C C . CYS A 1 434 ? 91.093 -95.451 -75.202 1.00 49.02 433 CYS A C 1
ATOM 3117 O O . CYS A 1 434 ? 91.232 -96.484 -74.547 1.00 42.80 433 CYS A O 1
ATOM 3120 N N . ILE A 1 435 ? 90.541 -95.438 -76.416 1.00 42.14 434 ILE A N 1
ATOM 3121 C CA . ILE A 1 435 ? 90.286 -96.657 -77.183 1.00 39.47 434 ILE A CA 1
ATOM 3122 C C . ILE A 1 435 ? 90.922 -96.542 -78.564 1.00 46.32 434 ILE A C 1
ATOM 3123 O O . ILE A 1 435 ? 90.977 -95.447 -79.166 1.00 48.09 434 ILE A O 1
ATOM 3128 N N . TYR A 1 436 ? 91.418 -97.671 -79.052 1.00 37.71 435 TYR A N 1
ATOM 3129 C CA . TYR A 1 436 ? 92.185 -97.718 -80.291 1.00 39.42 435 TYR A CA 1
ATOM 3130 C C . TYR A 1 436 ? 91.824 -98.933 -81.146 1.00 44.64 435 TYR A C 1
ATOM 3131 O O . TYR A 1 436 ? 91.635 -100.031 -80.628 1.00 39.20 435 TYR A O 1
ATOM 3140 N N . PRO A 1 437 ? 91.712 -98.732 -82.464 1.00 43.64 436 PRO A N 1
ATOM 3141 C CA . PRO A 1 437 ? 91.381 -99.875 -83.324 1.00 38.67 436 PRO A CA 1
ATOM 3142 C C . PRO A 1 437 ? 92.553 -100.854 -83.437 1.00 40.66 436 PRO A C 1
ATOM 3143 O O . PRO A 1 437 ? 93.708 -100.434 -83.291 1.00 41.48 436 PRO A O 1
ATOM 3147 N N . THR A 1 438 ? 92.255 -102.133 -83.680 1.00 30.97 437 THR A N 1
ATOM 3148 C CA . THR A 1 438 ? 93.285 -103.140 -83.911 1.00 39.28 437 THR A CA 1
ATOM 3149 C C . THR A 1 438 ? 93.870 -103.035 -85.305 1.00 39.81 437 THR A C 1
ATOM 3150 O O . THR A 1 438 ? 93.272 -102.438 -86.200 1.00 38.40 437 THR A O 1
ATOM 3154 N N . TYR A 1 439 ? 95.028 -103.666 -85.483 1.00 39.33 438 TYR A N 1
ATOM 3155 C CA . TYR A 1 439 ? 95.767 -103.638 -86.740 1.00 39.11 438 TYR A CA 1
ATOM 3156 C C . TYR A 1 439 ? 94.957 -104.032 -87.970 1.00 49.35 438 TYR A C 1
ATOM 3157 O O . TYR A 1 439 ? 95.045 -103.357 -88.996 1.00 47.34 438 TYR A O 1
ATOM 3166 N N . ASP A 1 440 ? 94.188 -105.114 -87.908 1.00 42.73 439 ASP A N 1
ATOM 3167 C CA . ASP A 1 440 ? 93.557 -105.588 -89.139 1.00 47.07 439 ASP A CA 1
ATOM 3168 C C . ASP A 1 440 ?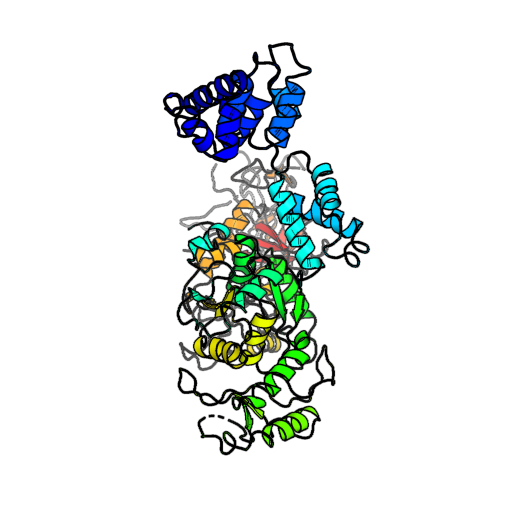 92.353 -104.744 -89.517 1.00 51.50 439 ASP A C 1
ATOM 3169 O O . ASP A 1 440 ? 92.185 -104.387 -90.688 1.00 47.25 439 ASP A O 1
ATOM 3174 N N . TYR A 1 441 ? 91.518 -104.447 -88.523 1.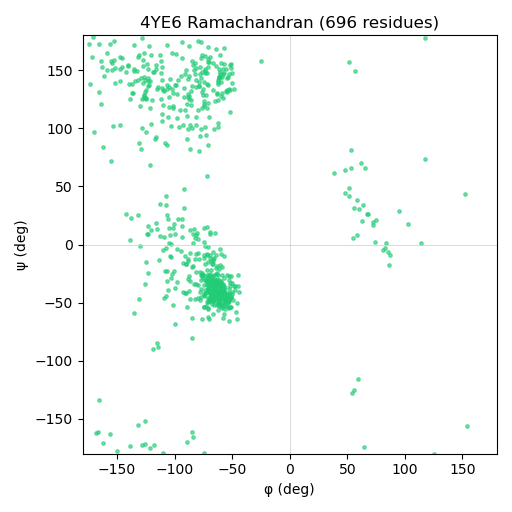00 37.07 440 TYR A N 1
ATOM 3175 C CA . TYR A 1 441 ? 90.403 -103.535 -88.679 1.00 33.87 440 TYR A CA 1
ATOM 3176 C C . TYR A 1 441 ? 90.897 -102.217 -89.299 1.00 42.03 440 TYR A C 1
ATOM 3177 O O . TYR A 1 441 ? 90.317 -101.691 -90.242 1.00 41.85 440 TYR A O 1
ATOM 3186 N N . THR A 1 442 ? 92.015 -101.725 -88.777 1.00 42.99 441 THR A N 1
ATOM 3187 C CA . THR A 1 442 ? 92.505 -100.398 -89.083 1.00 39.43 441 THR A CA 1
ATOM 3188 C C . THR A 1 442 ? 92.934 -100.258 -90.521 1.00 47.18 441 THR A C 1
ATOM 3189 O O . THR A 1 442 ? 92.410 -99.413 -91.288 1.00 38.96 441 THR A O 1
ATOM 3193 N N . HIS A 1 443 ? 93.900 -101.086 -90.885 1.00 37.62 442 HIS A N 1
ATOM 3194 C CA . HIS A 1 443 ? 94.582 -100.870 -92.135 1.00 42.30 442 HIS A CA 1
ATOM 3195 C C . HIS A 1 443 ? 93.752 -101.341 -93.290 1.00 45.70 442 HIS A C 1
ATOM 3196 O O . HIS A 1 443 ? 93.876 -100.811 -94.386 1.00 45.17 442 HIS A O 1
ATOM 3203 N N . CYS A 1 444 ? 92.842 -102.267 -93.028 1.00 43.11 443 CYS A N 1
ATOM 3204 C CA . CYS A 1 444 ? 91.809 -102.576 -93.999 1.00 36.43 443 CYS A CA 1
ATOM 3205 C C . CYS A 1 444 ? 90.910 -101.345 -94.312 1.00 44.73 443 CYS A C 1
ATOM 3206 O O . CYS A 1 444 ? 90.716 -100.973 -95.477 1.00 35.77 443 CYS A O 1
ATOM 3209 N N . LEU A 1 445 ? 90.353 -100.714 -93.281 1.00 37.05 444 LEU A N 1
ATOM 3210 C CA . LEU A 1 445 ? 89.466 -99.587 -93.534 1.00 37.63 444 LEU A CA 1
ATOM 3211 C C . LEU A 1 445 ? 90.242 -98.284 -93.903 1.00 44.67 444 LEU A C 1
ATOM 3212 O O . LEU A 1 445 ? 89.709 -97.415 -94.603 1.00 36.47 444 LEU A O 1
ATOM 3217 N N . CYS A 1 446 ? 91.491 -98.152 -93.455 1.00 37.82 445 CYS A N 1
ATOM 3218 C CA . CYS A 1 446 ? 92.327 -97.066 -93.971 1.00 39.57 445 CYS A CA 1
ATOM 3219 C C . CYS A 1 446 ? 92.631 -97.262 -95.466 1.00 45.60 445 CYS A C 1
ATOM 3220 O O . CYS A 1 446 ? 92.679 -96.288 -96.224 1.00 40.53 445 CYS A O 1
ATOM 3223 N N . ASP A 1 447 ? 92.827 -98.514 -95.890 1.00 42.45 446 ASP A N 1
ATOM 3224 C CA . ASP A 1 447 ? 92.991 -98.785 -97.302 1.00 36.09 446 ASP A CA 1
ATOM 3225 C C . ASP A 1 447 ? 91.788 -98.282 -98.063 1.00 36.08 446 ASP A C 1
ATOM 3226 O O . ASP A 1 447 ? 91.944 -97.716 -99.137 1.00 38.28 446 ASP A O 1
ATOM 3231 N N . SER A 1 448 ? 90.595 -98.487 -97.513 1.00 37.47 447 SER A N 1
ATOM 3232 C CA . SER A 1 448 ? 89.382 -98.014 -98.184 1.00 44.03 447 SER A CA 1
ATOM 3233 C C . SER A 1 448 ? 89.345 -96.484 -98.207 1.00 43.63 447 SER A C 1
ATOM 3234 O O . SER A 1 448 ? 89.115 -95.874 -99.251 1.00 42.74 447 SER A O 1
ATOM 3237 N N . ILE A 1 449 ? 89.583 -95.880 -97.046 1.00 45.74 448 ILE A N 1
ATOM 3238 C CA . ILE A 1 449 ? 89.674 -94.426 -96.940 1.00 44.76 448 ILE A CA 1
ATOM 3239 C C . ILE A 1 449 ? 90.670 -93.805 -97.925 1.00 41.82 448 ILE A C 1
ATOM 3240 O O . ILE A 1 449 ? 90.328 -92.856 -98.609 1.00 41.38 448 ILE A O 1
ATOM 3245 N N . GLU A 1 450 ? 91.883 -94.341 -98.018 1.00 38.73 449 GLU A N 1
ATOM 3246 C CA . GLU A 1 450 ? 92.876 -93.745 -98.912 1.00 38.39 449 GLU A CA 1
ATOM 3247 C C . GLU A 1 450 ? 92.706 -94.240 -100.336 1.00 41.39 449 GLU A C 1
ATOM 3248 O O . GLU A 1 450 ? 93.563 -93.987 -101.182 1.00 42.00 449 GLU A O 1
ATOM 3254 N N . HIS A 1 451 ? 91.606 -94.953 -100.588 1.00 39.10 450 HIS A N 1
ATOM 3255 C CA . HIS A 1 451 ? 91.303 -95.512 -101.907 1.00 41.10 450 HIS A CA 1
ATOM 3256 C C . HIS A 1 451 ? 92.476 -96.255 -102.551 1.00 39.34 450 HIS A C 1
ATOM 3257 O O . HIS A 1 451 ? 92.787 -96.100 -103.738 1.00 37.34 450 HIS A O 1
ATOM 3264 N N . ILE A 1 452 ? 93.134 -97.068 -101.733 1.00 41.52 451 ILE A N 1
ATOM 3265 C CA . ILE A 1 452 ? 94.110 -98.025 -102.221 1.00 34.30 451 ILE A CA 1
ATOM 3266 C C . ILE A 1 452 ? 93.506 -98.933 -103.310 1.00 42.44 451 ILE A C 1
ATOM 3267 O O . ILE A 1 452 ? 92.389 -99.434 -103.186 1.00 38.52 451 ILE A O 1
ATOM 3272 N N . THR A 1 453 ? 94.233 -99.103 -104.401 1.00 38.76 452 THR A N 1
ATOM 3273 C CA . THR A 1 453 ? 93.818 -99.996 -105.462 1.00 40.19 452 THR A CA 1
ATOM 3274 C C . THR A 1 453 ? 94.425 -101.388 -105.268 1.00 44.26 452 THR A C 1
ATOM 3275 O O . THR A 1 453 ? 93.777 -102.405 -105.477 1.00 45.16 452 THR A O 1
ATOM 3279 N N . HIS A 1 454 ? 95.681 -101.418 -104.864 1.00 41.24 453 HIS A N 1
ATOM 3280 C CA . HIS A 1 454 ? 96.380 -102.670 -104.632 1.00 41.23 453 HIS A CA 1
ATOM 3281 C C . HIS A 1 454 ? 96.994 -102.633 -103.260 1.00 43.08 453 HIS A C 1
ATOM 3282 O O . HIS A 1 454 ? 98.035 -102.011 -103.064 1.00 42.10 453 HIS A O 1
ATOM 3289 N N . SER A 1 455 ? 96.317 -103.277 -102.313 1.00 42.67 454 SER A N 1
ATOM 3290 C CA . SER A 1 455 ? 96.800 -103.446 -100.957 1.00 45.38 454 SER A CA 1
ATOM 3291 C C . SER A 1 455 ? 97.717 -104.660 -100.886 1.00 51.19 454 SER A C 1
ATOM 3292 O O . SER A 1 455 ? 97.234 -105.790 -100.842 1.00 50.17 454 SER A O 1
ATOM 3295 N N . LEU A 1 456 ? 99.030 -104.428 -100.885 1.00 51.70 455 LEU A N 1
ATOM 3296 C CA . LEU A 1 456 ? 100.013 -105.516 -100.969 1.00 53.19 455 LEU A CA 1
ATOM 3297 C C . LEU A 1 456 ? 100.617 -105.844 -99.622 1.00 53.39 455 LEU A C 1
ATOM 3298 O O . LEU A 1 456 ? 101.264 -105.007 -99.007 1.00 59.22 455 LEU A O 1
ATOM 3303 N N . CYS A 1 457 ? 100.422 -107.082 -99.185 1.00 57.79 456 CYS A N 1
ATOM 3304 C CA . CYS A 1 457 ? 100.825 -107.506 -97.851 1.00 59.71 456 CYS A CA 1
ATOM 3305 C C . CYS A 1 457 ? 101.530 -108.867 -97.801 1.00 67.69 456 CYS A C 1
ATOM 3306 O O . CYS A 1 457 ? 101.576 -109.599 -98.790 1.00 61.33 456 CYS A O 1
ATOM 3309 N N . THR A 1 458 ? 102.057 -109.186 -96.619 1.00 75.33 457 THR A N 1
ATOM 3310 C CA . THR A 1 458 ? 102.671 -110.476 -96.307 1.00 78.28 457 THR A CA 1
ATOM 3311 C C . THR A 1 458 ? 101.677 -111.438 -95.652 1.00 89.69 457 THR A C 1
ATOM 3312 O O . THR A 1 458 ? 100.821 -111.005 -94.872 1.00 88.50 457 THR A O 1
ATOM 3316 N N . LYS A 1 459 ? 101.796 -112.735 -95.944 1.00 92.11 458 LYS A N 1
ATOM 3317 C CA . LYS A 1 459 ? 100.911 -113.745 -95.351 1.00 90.11 458 LYS A CA 1
ATOM 3318 C C . LYS A 1 459 ? 101.239 -114.011 -93.878 1.00 86.32 458 LYS A C 1
ATOM 3319 O O . LYS A 1 459 ? 100.354 -113.977 -93.015 1.00 80.06 458 LYS A O 1
ATOM 3323 N N . ALA A 1 463 ? 97.288 -114.530 -94.171 1.00 106.58 462 ALA A N 1
ATOM 3324 C CA . ALA A 1 463 ? 96.473 -113.988 -95.262 1.00 104.35 462 ALA A CA 1
ATOM 3325 C C . ALA A 1 463 ? 94.963 -114.141 -94.992 1.00 102.83 462 ALA A C 1
ATOM 3326 O O . ALA A 1 463 ? 94.369 -115.203 -95.263 1.00 85.10 462 ALA A O 1
ATOM 3328 N N . ARG A 1 464 ? 94.353 -113.072 -94.468 1.00 92.82 463 ARG A N 1
ATOM 3329 C CA . ARG A 1 464 ? 92.952 -113.100 -94.026 1.00 87.66 463 ARG A CA 1
ATOM 3330 C C . ARG A 1 464 ? 92.028 -112.319 -94.977 1.00 73.56 463 ARG A C 1
ATOM 3331 O O . ARG A 1 464 ? 91.025 -111.727 -94.560 1.00 66.41 463 ARG A O 1
ATOM 3333 N N . ARG A 1 465 ? 92.375 -112.363 -96.261 1.00 70.70 464 ARG A N 1
ATOM 3334 C CA . ARG A 1 465 ? 91.655 -111.666 -97.322 1.00 71.92 464 ARG A CA 1
ATOM 3335 C C . ARG A 1 465 ? 90.133 -111.783 -97.243 1.00 68.04 464 ARG A C 1
ATOM 3336 O O . ARG A 1 465 ? 89.403 -110.798 -97.483 1.00 55.73 464 ARG A O 1
ATOM 3344 N N . SER A 1 466 ? 89.659 -112.983 -96.918 1.00 57.87 465 SER A N 1
ATOM 3345 C CA . SER A 1 466 ? 88.237 -113.212 -96.760 1.00 57.02 465 SER A CA 1
ATOM 3346 C C . SER A 1 466 ? 87.665 -112.235 -95.713 1.00 57.21 465 SER A C 1
ATOM 3347 O O . SER A 1 466 ? 86.585 -111.670 -95.911 1.00 44.43 465 SER A O 1
ATOM 3350 N N . SER A 1 467 ? 88.404 -112.016 -94.625 1.00 50.62 466 SER A N 1
ATOM 3351 C CA . SER A 1 467 ? 87.928 -111.146 -93.547 1.00 57.63 466 SER A CA 1
ATOM 3352 C C . SER A 1 467 ? 88.118 -109.641 -93.856 1.00 59.67 466 SER A C 1
ATOM 3353 O O . SER A 1 467 ? 87.299 -108.804 -93.451 1.00 50.59 466 SER A O 1
ATOM 3356 N N . TYR A 1 468 ? 89.208 -109.316 -94.552 1.00 54.65 467 TYR A N 1
ATOM 3357 C CA . TYR A 1 468 ? 89.393 -108.000 -95.182 1.00 51.41 467 TYR A CA 1
ATOM 3358 C C . TYR A 1 468 ? 88.138 -107.567 -95.962 1.00 53.35 467 TYR A C 1
ATOM 3359 O O . TYR A 1 468 ? 87.555 -106.513 -95.687 1.00 50.53 467 TYR A O 1
ATOM 3368 N N . PHE A 1 469 ? 87.736 -108.389 -96.932 1.00 42.10 468 PHE A N 1
ATOM 3369 C CA . PHE A 1 469 ? 86.541 -108.144 -97.718 1.00 40.23 468 PHE A CA 1
ATOM 3370 C C . PHE A 1 469 ? 85.303 -108.065 -96.829 1.00 45.55 468 PHE A C 1
ATOM 3371 O O . PHE A 1 469 ? 84.406 -107.245 -97.067 1.00 48.97 468 PHE A O 1
ATOM 3379 N N . TRP A 1 470 ? 85.245 -108.929 -95.824 1.00 43.80 469 TRP A N 1
ATOM 3380 C CA . TRP A 1 470 ? 84.086 -109.000 -94.953 1.00 46.19 469 TRP A CA 1
ATOM 3381 C C . TRP A 1 470 ? 83.795 -107.598 -94.363 1.00 46.13 469 TRP A C 1
ATOM 3382 O O . TRP A 1 470 ? 82.659 -107.112 -94.365 1.00 39.17 469 TRP A O 1
ATOM 3393 N N . LEU A 1 471 ? 84.863 -106.981 -93.878 1.00 36.96 470 LEU A N 1
ATOM 3394 C CA . LEU A 1 471 ? 84.833 -105.690 -93.211 1.00 38.37 470 LEU A CA 1
ATOM 3395 C C . LEU A 1 471 ? 84.343 -104.580 -94.126 1.00 36.93 470 LEU A C 1
ATOM 3396 O O . LEU A 1 471 ? 83.344 -103.919 -93.807 1.00 33.27 470 LEU A O 1
ATOM 3401 N N . CYS A 1 472 ? 85.002 -104.404 -95.274 1.00 34.51 471 CYS A N 1
ATOM 3402 C CA . CYS A 1 472 ? 84.537 -103.400 -96.228 1.00 34.08 471 CYS A CA 1
ATOM 3403 C C . CYS A 1 472 ? 83.123 -103.658 -96.681 1.00 35.79 471 CYS A C 1
ATOM 3404 O O . CYS A 1 472 ? 82.350 -102.718 -96.812 1.00 42.98 471 CYS A O 1
ATOM 3407 N N . ASN A 1 473 ? 82.767 -104.919 -96.915 1.00 37.94 472 ASN A N 1
ATOM 3408 C CA . ASN A 1 473 ? 81.441 -105.186 -97.448 1.00 42.18 472 ASN A CA 1
ATOM 3409 C C . ASN A 1 473 ? 80.368 -105.061 -96.369 1.00 34.79 472 ASN A C 1
ATOM 3410 O O . ASN A 1 473 ? 79.217 -104.739 -96.659 1.00 39.51 472 ASN A O 1
ATOM 3415 N N . ALA A 1 474 ? 80.754 -105.289 -95.122 1.00 34.68 473 ALA A N 1
ATOM 3416 C CA . ALA A 1 474 ? 79.829 -105.142 -93.993 1.00 36.84 473 ALA A CA 1
ATOM 3417 C C . ALA A 1 474 ? 79.385 -103.692 -93.848 1.00 43.35 473 ALA A C 1
ATOM 3418 O O . ALA A 1 474 ? 78.266 -103.421 -93.414 1.00 36.32 473 ALA A O 1
ATOM 3420 N N . LEU A 1 475 ? 80.273 -102.771 -94.229 1.00 36.00 474 LEU A N 1
ATOM 3421 C CA . LEU A 1 475 ? 80.004 -101.357 -94.101 1.00 36.84 474 LEU A CA 1
ATOM 3422 C C . LEU A 1 475 ? 79.648 -100.777 -95.466 1.00 42.31 474 LEU A C 1
ATOM 3423 O O . LEU A 1 475 ? 79.398 -99.590 -95.574 1.00 37.18 474 LEU A O 1
ATOM 3428 N N . ASP A 1 476 ? 79.634 -101.617 -96.508 1.00 39.37 475 ASP A N 1
ATOM 3429 C CA . ASP A 1 476 ? 79.370 -101.142 -97.884 1.00 38.33 475 ASP A CA 1
ATOM 3430 C C . ASP A 1 476 ? 80.259 -99.947 -98.282 1.00 38.04 475 ASP A C 1
ATOM 3431 O O . ASP A 1 476 ? 79.771 -98.995 -98.871 1.00 39.48 475 ASP A O 1
ATOM 3436 N N . VAL A 1 477 ? 81.543 -99.978 -97.927 1.00 37.92 476 VAL A N 1
ATOM 3437 C CA . VAL A 1 477 ? 82.495 -98.968 -98.380 1.00 36.30 476 VAL A CA 1
ATOM 3438 C C . VAL A 1 477 ? 83.345 -99.536 -99.498 1.00 41.79 476 VAL A C 1
ATOM 3439 O O . VAL A 1 477 ? 83.383 -100.753 -99.688 1.00 35.89 476 VAL A O 1
ATOM 3443 N N . TYR A 1 478 ? 84.035 -98.663 -100.231 1.00 40.15 477 TYR A N 1
ATOM 3444 C CA . TYR A 1 478 ? 84.889 -99.117 -101.313 1.00 39.55 477 TYR A CA 1
ATOM 3445 C C . TYR A 1 478 ? 85.821 -100.239 -100.793 1.00 40.43 477 TYR A C 1
ATOM 3446 O O . TYR A 1 478 ? 86.313 -100.195 -99.657 1.00 38.04 477 TYR A O 1
ATOM 3455 N N . CYS A 1 479 ? 86.025 -101.270 -101.603 1.00 37.99 478 CYS A N 1
ATOM 3456 C CA . CYS A 1 479 ? 86.744 -102.458 -101.118 1.00 40.49 478 CYS A CA 1
ATOM 3457 C C . CYS A 1 479 ? 87.973 -102.674 -101.978 1.00 42.83 478 CYS A C 1
ATOM 3458 O O . CYS A 1 479 ? 87.865 -103.077 -103.120 1.00 44.42 478 CYS A O 1
ATOM 3461 N N . PRO A 1 480 ? 89.152 -102.331 -101.454 1.00 46.40 479 PRO A N 1
ATOM 3462 C CA . PRO A 1 480 ? 90.377 -102.489 -102.242 1.00 38.54 479 PRO A CA 1
ATOM 3463 C C . PRO A 1 480 ? 90.689 -103.971 -102.438 1.00 45.42 479 PRO A C 1
ATOM 3464 O O . PRO A 1 480 ? 90.180 -104.793 -101.686 1.00 43.07 479 PRO A O 1
ATOM 3468 N N . VAL A 1 481 ? 91.519 -104.304 -103.419 1.00 49.02 480 VAL A N 1
ATOM 3469 C CA . VAL A 1 481 ? 91.954 -105.677 -103.613 1.00 45.69 480 VAL A CA 1
ATOM 3470 C C . VAL A 1 481 ? 93.192 -105.965 -102.767 1.00 51.99 480 VAL A C 1
ATOM 3471 O O . VAL A 1 481 ? 94.200 -105.257 -102.861 1.00 49.69 480 VAL A O 1
ATOM 3475 N N . GLN A 1 482 ? 93.119 -106.998 -101.936 1.00 53.67 481 GLN A N 1
ATOM 3476 C CA . GLN A 1 482 ? 94.272 -107.369 -101.125 1.00 55.14 481 GLN A CA 1
ATOM 3477 C C . GLN A 1 482 ? 95.019 -108.488 -101.788 1.00 52.47 481 GLN A C 1
ATOM 3478 O O . GLN A 1 482 ? 94.439 -109.492 -102.190 1.00 68.29 481 GLN A O 1
ATOM 3484 N N . TRP A 1 483 ? 96.316 -108.300 -101.917 1.00 54.30 482 TRP A N 1
ATOM 3485 C CA . TRP A 1 483 ? 97.157 -109.310 -102.519 1.00 61.88 482 TRP A CA 1
ATOM 3486 C C . TRP A 1 483 ? 98.332 -109.628 -101.611 1.00 65.62 482 TRP A C 1
ATOM 3487 O O . TRP A 1 483 ? 99.072 -108.726 -101.197 1.00 65.85 482 TRP A O 1
ATOM 3498 N N . GLU A 1 484 ? 98.492 -110.906 -101.286 1.00 65.48 483 GLU A N 1
ATOM 3499 C CA . GLU A 1 484 ? 99.549 -111.321 -100.364 1.00 78.04 483 GLU A CA 1
ATOM 3500 C C . GLU A 1 484 ? 100.756 -111.910 -101.102 1.00 72.75 483 GLU A C 1
ATOM 3501 O O . GLU A 1 484 ? 100.614 -112.746 -101.982 1.00 77.61 483 GLU A O 1
ATOM 3507 N N . TYR A 1 485 ? 101.945 -111.425 -100.768 1.00 78.66 484 TYR A N 1
ATOM 3508 C CA . TYR A 1 485 ? 103.179 -112.009 -101.283 1.00 76.01 484 TYR A CA 1
ATOM 3509 C C . TYR A 1 485 ? 103.930 -112.645 -100.126 1.00 71.54 484 TYR A C 1
ATOM 3510 O O . TYR A 1 485 ? 103.666 -112.352 -98.952 1.00 71.73 484 TYR A O 1
ATOM 3519 N N . GLY A 1 486 ? 104.883 -113.504 -100.473 1.00 88.95 485 GLY A N 1
ATOM 3520 C CA . GLY A 1 486 ? 105.666 -114.222 -99.487 1.00 89.32 485 GLY A CA 1
ATOM 3521 C C . GLY A 1 486 ? 106.782 -113.423 -98.847 1.00 81.74 485 GLY A C 1
ATOM 3522 O O . GLY A 1 486 ? 107.521 -112.700 -99.526 1.00 65.41 485 GLY A O 1
ATOM 3523 N N . ARG A 1 487 ? 106.891 -113.572 -97.529 1.00 81.36 486 ARG A N 1
ATOM 3524 C CA . ARG A 1 487 ? 107.944 -112.952 -96.736 1.00 82.13 486 ARG A CA 1
ATOM 3525 C C . ARG A 1 487 ? 109.322 -113.235 -97.330 1.00 89.45 486 ARG A C 1
ATOM 3526 O O . ARG A 1 487 ? 109.513 -114.208 -98.062 1.00 95.16 486 ARG A O 1
ATOM 3530 N N . LEU A 1 488 ? 110.275 -112.363 -97.035 1.00 89.61 487 LEU A N 1
ATOM 3531 C CA . LEU A 1 488 ? 111.662 -112.600 -97.405 1.00 85.43 487 LEU A CA 1
ATOM 3532 C C . LEU A 1 488 ? 112.526 -112.501 -96.160 1.00 88.78 487 LEU A C 1
ATOM 3533 O O . LEU A 1 488 ? 112.479 -111.509 -95.432 1.00 84.74 487 LEU A O 1
ATOM 3538 N N . ASN A 1 489 ? 113.295 -113.546 -95.895 1.00 94.05 488 ASN A N 1
ATOM 3539 C CA . ASN A 1 489 ? 114.129 -113.551 -94.707 1.00 102.08 488 ASN A CA 1
ATOM 3540 C C . ASN A 1 489 ? 115.489 -114.162 -94.993 1.00 105.59 488 ASN A C 1
ATOM 3541 O O . ASN A 1 489 ? 115.637 -114.958 -95.920 1.00 100.86 488 ASN A O 1
ATOM 3546 N N . LEU A 1 490 ? 116.491 -113.782 -94.208 1.00 107.31 489 LEU A N 1
ATOM 3547 C CA . LEU A 1 490 ? 117.840 -114.289 -94.442 1.00 105.17 489 LEU A CA 1
ATOM 3548 C C . LEU A 1 490 ? 118.421 -115.032 -93.237 1.00 104.71 489 LEU A C 1
ATOM 3549 O O . LEU A 1 490 ? 118.226 -114.629 -92.084 1.00 99.62 489 LEU A O 1
ATOM 3554 N N . HIS A 1 491 ? 119.125 -116.127 -93.538 1.00 105.63 490 HIS A N 1
ATOM 3555 C CA . HIS A 1 491 ? 119.838 -116.943 -92.558 1.00 98.45 490 HIS A CA 1
ATOM 3556 C C . HIS A 1 491 ? 120.895 -116.126 -91.823 1.00 102.55 490 HIS A C 1
ATOM 3557 O O . HIS A 1 491 ? 121.378 -115.114 -92.339 1.00 98.97 490 HIS A O 1
ATOM 3564 N N . TYR A 1 492 ? 121.245 -116.578 -90.620 1.00 109.20 491 TYR A N 1
ATOM 3565 C CA . TYR A 1 492 ? 122.237 -115.920 -89.766 1.00 111.82 491 TYR A CA 1
ATOM 3566 C C . TYR A 1 492 ? 121.787 -114.515 -89.375 1.00 100.65 491 TYR A C 1
ATOM 3567 O O . TYR A 1 492 ? 122.601 -113.685 -88.970 1.00 102.76 491 TYR A O 1
ATOM 3569 N N . ALA A 1 493 ? 120.484 -114.266 -89.480 1.00 105.80 492 ALA A N 1
ATOM 3570 C CA . ALA A 1 493 ? 119.913 -112.956 -89.167 1.00 99.02 492 ALA A CA 1
ATOM 3571 C C . ALA A 1 493 ? 118.838 -113.024 -88.083 1.00 87.91 492 ALA A C 1
ATOM 3572 O O . ALA A 1 493 ? 118.000 -113.926 -88.077 1.00 82.76 492 ALA A O 1
ATOM 3574 N N . VAL A 1 494 ? 118.879 -112.067 -87.163 1.00 76.91 493 VAL A N 1
ATOM 3575 C CA . VAL A 1 494 ? 117.784 -111.858 -86.226 1.00 88.71 493 VAL A CA 1
ATOM 3576 C C . VAL A 1 494 ? 117.333 -110.388 -86.307 1.00 89.97 493 VAL A C 1
ATOM 3577 O O . VAL A 1 494 ? 118.159 -109.477 -86.278 1.00 93.27 493 VAL A O 1
ATOM 3581 N N . VAL A 1 495 ? 116.022 -110.164 -86.437 1.00 88.39 494 VAL A N 1
ATOM 3582 C CA . VAL A 1 495 ? 115.496 -108.826 -86.732 1.00 85.79 494 VAL A CA 1
ATOM 3583 C C . VAL A 1 495 ? 114.357 -108.313 -85.823 1.00 82.46 494 VAL A C 1
ATOM 3584 O O . VAL A 1 495 ? 113.894 -107.195 -86.005 1.00 85.66 494 VAL A O 1
ATOM 3588 N N . SER A 1 496 ? 113.904 -109.114 -84.860 1.00 84.73 495 SER A N 1
ATOM 3589 C CA . SER A 1 496 ? 112.954 -108.638 -83.849 1.00 75.87 495 SER A CA 1
ATOM 3590 C C . SER A 1 496 ? 113.534 -107.457 -83.082 1.00 85.01 495 SER A C 1
ATOM 3591 O O . SER A 1 496 ? 114.656 -107.532 -82.595 1.00 90.75 495 SER A O 1
ATOM 3594 N N . LYS A 1 497 ? 112.774 -106.373 -82.965 1.00 79.49 496 LYS A N 1
ATOM 3595 C CA . LYS A 1 497 ? 113.237 -105.205 -82.223 1.00 81.61 496 LYS A CA 1
ATOM 3596 C C . LYS A 1 497 ? 113.597 -105.558 -80.785 1.00 84.21 496 LYS A C 1
ATOM 3597 O O . LYS A 1 497 ? 114.566 -105.042 -80.240 1.00 83.79 496 LYS A O 1
ATOM 3603 N N . ARG A 1 498 ? 112.821 -106.445 -80.172 1.00 90.44 497 ARG A N 1
ATOM 3604 C CA . ARG A 1 498 ? 113.053 -106.788 -78.772 1.00 96.96 497 ARG A CA 1
ATOM 3605 C C . ARG A 1 498 ? 114.378 -107.532 -78.652 1.00 93.34 497 ARG A C 1
ATOM 3606 O O . ARG A 1 498 ? 115.101 -107.356 -77.672 1.00 92.56 497 ARG A O 1
ATOM 3614 N N . LYS A 1 499 ? 114.708 -108.325 -79.670 1.00 89.60 498 LYS A N 1
ATOM 3615 C CA . LYS A 1 499 ? 115.941 -109.103 -79.672 1.00 89.81 498 LYS A CA 1
ATOM 3616 C C . LYS A 1 499 ? 117.139 -108.260 -80.107 1.00 93.70 498 LYS A C 1
ATOM 3617 O O . LYS A 1 499 ? 118.248 -108.450 -79.616 1.00 94.70 498 LYS A O 1
ATOM 3623 N N . ILE A 1 500 ? 116.917 -107.325 -81.023 1.00 92.01 499 ILE A N 1
ATOM 3624 C CA . ILE A 1 500 ? 117.988 -106.445 -81.463 1.00 86.69 499 ILE A CA 1
ATOM 3625 C C . ILE A 1 500 ? 118.363 -105.501 -80.341 1.00 91.03 499 ILE A C 1
ATOM 3626 O O . ILE A 1 500 ? 119.536 -105.246 -80.108 1.00 95.46 499 ILE A O 1
ATOM 3631 N N . LEU A 1 501 ? 117.370 -105.000 -79.621 1.00 90.49 500 LEU A N 1
ATOM 3632 C CA . LEU A 1 501 ? 117.657 -104.062 -78.547 1.00 95.39 500 LEU A CA 1
ATOM 3633 C C . LEU A 1 501 ? 118.372 -104.743 -77.398 1.00 98.69 500 LEU A C 1
ATOM 3634 O O . LEU A 1 501 ? 118.922 -104.072 -76.526 1.00 101.83 500 LEU A O 1
ATOM 3639 N N . GLN A 1 502 ? 118.371 -106.073 -77.396 1.00 94.21 501 GLN A N 1
ATOM 3640 C CA . GLN A 1 502 ? 119.098 -106.801 -76.367 1.00 100.04 501 GLN A CA 1
ATOM 3641 C C . GLN A 1 502 ? 120.408 -107.391 -76.894 1.00 101.81 501 GLN A C 1
ATOM 3642 O O . GLN A 1 502 ? 121.218 -107.873 -76.113 1.00 103.14 501 GLN A O 1
ATOM 3648 N N . LEU A 1 503 ? 120.630 -107.353 -78.204 1.00 94.80 502 LEU A N 1
ATOM 3649 C CA . LEU A 1 503 ? 121.971 -107.616 -78.717 1.00 93.59 502 LEU A CA 1
ATOM 3650 C C . LEU A 1 503 ? 122.826 -106.386 -78.452 1.00 105.55 502 LEU A C 1
ATOM 3651 O O . LEU A 1 503 ? 124.046 -106.482 -78.331 1.00 110.04 502 LEU A O 1
ATOM 3656 N N . VAL A 1 504 ? 122.169 -105.232 -78.365 1.00 101.67 503 VAL A N 1
ATOM 3657 C CA . VAL A 1 504 ? 122.833 -103.967 -78.065 1.00 102.54 503 VAL A CA 1
ATOM 3658 C C . VAL A 1 504 ? 122.928 -103.780 -76.555 1.00 99.63 503 VAL A C 1
ATOM 3659 O O . VAL A 1 504 ? 123.876 -103.187 -76.046 1.00 107.51 503 VAL A O 1
ATOM 3663 N N . ALA A 1 505 ? 121.947 -104.307 -75.835 1.00 103.59 504 ALA A N 1
ATOM 3664 C CA . ALA A 1 505 ? 121.982 -104.263 -74.382 1.00 103.40 504 ALA A CA 1
ATOM 3665 C C . ALA A 1 505 ? 123.149 -105.090 -73.848 1.00 108.82 504 ALA A C 1
ATOM 3666 O O . ALA A 1 505 ? 123.792 -104.708 -72.872 1.00 111.92 504 ALA A O 1
ATOM 3668 N N . THR A 1 506 ? 123.421 -106.220 -74.497 1.00 108.22 505 THR A N 1
ATOM 3669 C CA . THR A 1 506 ? 124.494 -107.112 -74.066 1.00 105.25 505 THR A CA 1
ATOM 3670 C C . THR A 1 506 ? 125.789 -106.884 -74.841 1.00 1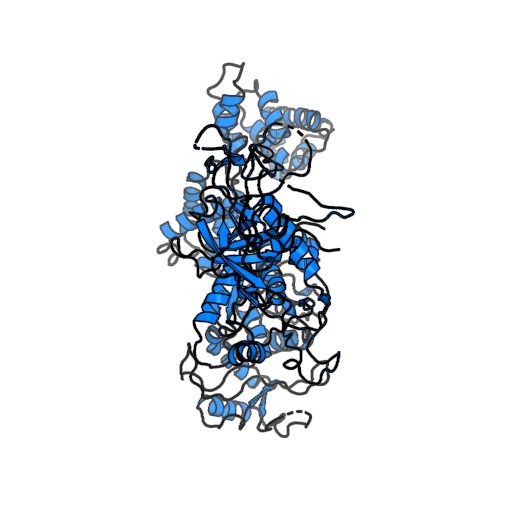08.58 505 THR A C 1
ATOM 3671 O O . THR A 1 506 ? 126.628 -107.779 -74.929 1.00 110.28 505 THR A O 1
ATOM 3675 N N . GLY A 1 507 ? 125.936 -105.695 -75.419 1.00 110.35 506 GLY A N 1
ATOM 3676 C CA . GLY A 1 507 ? 127.175 -105.290 -76.066 1.00 110.67 506 GLY A CA 1
ATOM 3677 C C . GLY A 1 507 ? 127.721 -106.208 -77.150 1.00 109.08 506 GLY A C 1
ATOM 3678 O O . GLY A 1 507 ? 128.816 -105.975 -77.667 1.00 112.20 506 GLY A O 1
ATOM 3679 N N . ALA A 1 508 ? 126.963 -107.242 -77.507 1.00 99.82 507 ALA A N 1
ATOM 3680 C CA . ALA A 1 508 ? 127.378 -108.181 -78.545 1.00 104.28 507 ALA A CA 1
ATOM 3681 C C . ALA A 1 508 ? 127.443 -107.499 -79.910 1.00 103.64 507 ALA A C 1
ATOM 3682 O O . ALA A 1 508 ? 127.975 -108.049 -80.873 1.00 106.04 507 ALA A O 1
ATOM 3684 N N . VAL A 1 509 ? 126.904 -106.286 -79.966 1.00 100.54 508 VAL A N 1
ATOM 3685 C CA . VAL A 1 509 ? 126.728 -105.537 -81.194 1.00 95.20 508 VAL A CA 1
ATOM 3686 C C . VAL A 1 509 ? 126.773 -104.054 -80.806 1.00 99.66 508 VAL A C 1
ATOM 3687 O O . VAL A 1 509 ? 126.231 -103.673 -79.769 1.00 97.61 508 VAL A O 1
ATOM 3691 N N . ARG A 1 510 ? 127.436 -103.222 -81.606 1.00 98.84 509 ARG A N 1
ATOM 3692 C CA . ARG A 1 510 ? 127.739 -101.846 -81.187 1.00 96.15 509 ARG A CA 1
ATOM 3693 C C . ARG A 1 510 ? 126.504 -100.950 -81.010 1.00 103.91 509 ARG A C 1
ATOM 3694 O O . ARG A 1 510 ? 126.477 -100.071 -80.140 1.00 99.26 509 ARG A O 1
ATOM 3696 N N . ASP A 1 511 ? 125.490 -101.187 -81.839 1.00 107.93 510 ASP A N 1
ATOM 3697 C CA . ASP A 1 511 ? 124.295 -100.342 -81.923 1.00 105.93 510 ASP A CA 1
ATOM 3698 C C . ASP A 1 511 ? 123.307 -101.015 -82.884 1.00 100.27 510 ASP A C 1
ATOM 3699 O O . ASP A 1 511 ? 123.655 -102.011 -83.518 1.00 99.80 510 ASP A O 1
ATOM 3704 N N . TRP A 1 512 ? 122.085 -100.501 -83.006 1.00 96.25 511 TRP A N 1
ATOM 3705 C CA . TRP A 1 512 ? 121.102 -101.154 -83.879 1.00 95.49 511 TRP A CA 1
ATOM 3706 C C . TRP A 1 512 ? 121.448 -100.915 -85.361 1.00 88.80 511 TRP A C 1
ATOM 3707 O O . TRP A 1 512 ? 120.786 -101.430 -86.262 1.00 85.85 511 TRP A O 1
ATOM 3718 N N . ASP A 1 513 ? 122.519 -100.156 -85.585 1.00 91.28 512 ASP A N 1
ATOM 3719 C CA A ASP A 1 513 ? 123.029 -99.785 -86.899 0.43 87.75 512 ASP A CA 1
ATOM 3720 C CA B ASP A 1 513 ? 122.953 -99.884 -86.955 0.57 87.71 512 ASP A CA 1
ATOM 3721 C C . ASP A 1 513 ? 124.211 -100.674 -87.311 1.00 89.62 512 ASP A C 1
ATOM 3722 O O . ASP A 1 513 ? 124.728 -100.563 -88.421 1.00 92.98 512 ASP A O 1
ATOM 3731 N N . ASP A 1 514 ? 124.663 -101.514 -86.384 1.00 84.80 513 ASP A N 1
ATOM 3732 C CA . ASP A 1 514 ? 125.901 -102.285 -86.534 1.00 90.22 513 ASP A CA 1
ATOM 3733 C C . ASP A 1 514 ? 125.896 -103.286 -87.691 1.00 89.23 513 ASP A C 1
ATOM 3734 O O . ASP A 1 514 ? 124.987 -104.102 -87.807 1.00 89.84 513 ASP A O 1
ATOM 3739 N N . PRO A 1 515 ? 126.952 -103.255 -88.522 1.00 88.26 514 PRO A N 1
ATOM 3740 C CA . PRO A 1 515 ? 127.035 -104.009 -89.780 1.00 82.22 514 PRO A CA 1
ATOM 3741 C C . PRO A 1 515 ? 126.948 -105.515 -89.629 1.00 84.52 514 PRO A C 1
ATOM 3742 O O . PRO A 1 515 ? 126.952 -106.204 -90.649 1.00 90.92 514 PRO A O 1
ATOM 3746 N N . ARG A 1 516 ? 126.879 -106.023 -88.403 1.00 79.81 515 ARG A N 1
ATOM 3747 C CA . ARG A 1 516 ? 126.694 -107.457 -88.218 1.00 89.26 515 ARG A CA 1
ATOM 3748 C C . ARG A 1 516 ? 125.204 -107.790 -88.194 1.00 90.73 515 ARG A C 1
ATOM 3749 O O . ARG A 1 516 ? 124.813 -108.952 -88.331 1.00 92.75 515 ARG A O 1
ATOM 3757 N N . LEU A 1 517 ? 124.377 -106.758 -88.043 1.00 90.38 516 LEU A N 1
ATOM 3758 C CA . LEU A 1 517 ? 122.929 -106.913 -88.133 1.00 83.46 516 LEU A CA 1
ATOM 3759 C C . LEU A 1 517 ? 122.478 -106.851 -89.584 1.00 82.77 516 LEU A C 1
ATOM 3760 O O . LEU A 1 517 ? 123.175 -106.300 -90.438 1.00 84.81 516 LEU A O 1
ATOM 3765 N N . PHE A 1 518 ? 121.309 -107.411 -89.865 1.00 82.76 517 PHE A N 1
ATOM 3766 C CA . PHE A 1 518 ? 120.757 -107.344 -91.212 1.00 86.33 517 PHE A CA 1
ATOM 3767 C C . PHE A 1 518 ? 119.582 -106.365 -91.311 1.00 78.98 517 PHE A C 1
ATOM 3768 O O . PHE A 1 518 ? 118.730 -106.503 -92.187 1.00 83.84 517 PHE A O 1
ATOM 3776 N N . THR A 1 519 ? 119.544 -105.377 -90.419 1.00 67.91 518 THR A N 1
ATOM 3777 C CA . THR A 1 519 ? 118.590 -104.280 -90.542 1.00 70.97 518 THR A CA 1
ATOM 3778 C C . THR A 1 519 ? 118.989 -103.412 -91.734 1.00 77.79 518 THR A C 1
ATOM 3779 O O . THR A 1 519 ? 120.141 -103.438 -92.153 1.00 84.75 518 THR A O 1
ATOM 3783 N N . LEU A 1 520 ? 118.039 -102.671 -92.299 1.00 77.46 519 LEU A N 1
ATOM 3784 C CA . LEU A 1 520 ? 118.313 -101.856 -93.477 1.00 77.35 519 LEU A CA 1
ATOM 3785 C C . LEU A 1 520 ? 119.343 -100.777 -93.177 1.00 82.35 519 LEU A C 1
ATOM 3786 O O . LEU A 1 520 ? 120.219 -100.474 -93.988 1.00 76.86 519 LEU A O 1
ATOM 3791 N N . THR A 1 521 ? 119.228 -100.191 -91.999 1.00 82.37 520 THR A N 1
ATOM 3792 C CA . THR A 1 521 ? 120.110 -99.115 -91.633 1.00 72.98 520 THR A CA 1
ATOM 3793 C C . THR A 1 521 ? 121.522 -99.679 -91.430 1.00 86.25 520 THR A C 1
ATOM 3794 O O . THR A 1 521 ? 122.513 -98.997 -91.681 1.00 84.21 520 THR A O 1
ATOM 3798 N N . ALA A 1 522 ? 121.597 -100.940 -91.013 1.00 84.83 521 ALA A N 1
ATOM 3799 C CA . ALA A 1 522 ? 122.866 -101.604 -90.779 1.00 80.72 521 ALA A CA 1
ATOM 3800 C C . ALA A 1 522 ? 123.556 -101.883 -92.101 1.00 80.09 521 ALA A C 1
ATOM 3801 O O . ALA A 1 522 ? 124.692 -101.471 -92.299 1.00 88.56 521 ALA A O 1
ATOM 3803 N N . LEU A 1 523 ? 122.866 -102.564 -93.008 1.00 72.78 522 LEU A N 1
ATOM 3804 C CA . LEU A 1 523 ? 123.423 -102.874 -94.319 1.00 75.26 522 LEU A CA 1
ATOM 3805 C C . LEU A 1 523 ? 123.908 -101.627 -95.041 1.00 81.93 522 LEU A C 1
ATOM 3806 O O . LEU A 1 523 ? 124.797 -101.689 -95.885 1.00 89.30 522 LEU A O 1
ATOM 3811 N N . ARG A 1 524 ? 123.324 -100.487 -94.709 1.00 82.67 523 ARG A N 1
ATOM 3812 C CA . ARG A 1 524 ? 123.794 -99.235 -95.278 1.00 92.30 523 ARG A CA 1
ATOM 3813 C C . ARG A 1 524 ? 125.120 -98.821 -94.642 1.00 89.85 523 ARG A C 1
ATOM 3814 O O . ARG A 1 524 ? 126.030 -98.349 -95.330 1.00 87.48 523 ARG A O 1
ATOM 3822 N N . ARG A 1 525 ? 125.199 -98.979 -93.322 1.00 83.62 524 ARG A N 1
ATOM 3823 C CA . ARG A 1 525 ? 126.405 -98.675 -92.561 1.00 89.98 524 ARG A CA 1
ATOM 3824 C C . ARG A 1 525 ? 127.517 -99.643 -92.930 1.00 91.67 524 ARG A C 1
ATOM 3825 O O . ARG A 1 525 ? 128.675 -99.263 -93.025 1.00 93.37 524 ARG A O 1
ATOM 3833 N N . ARG A 1 526 ? 127.150 -100.900 -93.146 1.00 89.96 525 ARG A N 1
ATOM 3834 C CA . ARG A 1 526 ? 128.093 -101.910 -93.592 1.00 87.48 525 ARG A CA 1
ATOM 3835 C C . ARG A 1 526 ? 128.681 -101.528 -94.949 1.00 95.31 525 ARG A C 1
ATOM 3836 O O . ARG A 1 526 ? 129.751 -101.996 -95.326 1.00 101.31 525 ARG A O 1
ATOM 3844 N N . GLY A 1 527 ? 127.986 -100.659 -95.676 1.00 93.45 526 GLY A N 1
ATOM 3845 C CA . GLY A 1 527 ? 128.529 -100.103 -96.899 1.00 92.64 526 GLY A CA 1
ATOM 3846 C C . GLY A 1 527 ? 127.808 -100.512 -98.165 1.00 96.44 526 GLY A C 1
ATOM 3847 O O . GLY A 1 527 ? 128.206 -100.099 -99.257 1.00 93.76 526 GLY A O 1
ATOM 3848 N N . PHE A 1 528 ? 126.750 -101.315 -98.025 1.00 95.01 527 PHE A N 1
ATOM 3849 C CA . PHE A 1 528 ? 125.941 -101.724 -99.172 1.00 83.38 527 PHE A CA 1
ATOM 3850 C C . PHE A 1 528 ? 125.348 -100.516 -99.867 1.00 77.34 527 PHE A C 1
ATOM 3851 O O . PHE A 1 528 ? 124.928 -99.563 -99.221 1.00 69.94 527 PHE A O 1
ATOM 3859 N N . PRO A 1 529 ? 125.330 -100.547 -101.198 1.00 83.13 528 PRO A N 1
ATOM 3860 C CA . PRO A 1 529 ? 124.677 -99.501 -101.985 1.00 84.62 528 PRO A CA 1
ATOM 3861 C C . PRO A 1 529 ? 123.195 -99.832 -102.189 1.00 84.16 528 PRO A C 1
ATOM 3862 O O . PRO A 1 529 ? 122.847 -101.017 -102.315 1.00 81.90 528 PRO A O 1
ATOM 3866 N N . PRO A 1 530 ? 122.330 -98.806 -102.205 1.00 84.61 529 PRO A N 1
ATOM 3867 C CA . PRO A 1 530 ? 120.888 -99.048 -102.345 1.00 81.18 529 PRO A CA 1
ATOM 3868 C C . PRO A 1 530 ? 120.597 -99.905 -103.569 1.00 78.35 529 PRO A C 1
ATOM 3869 O O . PRO A 1 530 ? 119.882 -100.899 -103.457 1.00 80.28 529 PRO A O 1
ATOM 3873 N N . GLU A 1 531 ? 121.185 -99.532 -104.704 1.00 82.04 530 GLU A N 1
ATOM 3874 C CA . GLU A 1 531 ? 121.066 -100.274 -105.955 1.00 80.40 530 GLU A CA 1
ATOM 3875 C C . GLU A 1 531 ? 121.229 -101.768 -105.775 1.00 80.80 530 GLU A C 1
ATOM 3876 O O . GLU A 1 531 ? 120.593 -102.544 -106.463 1.00 87.01 530 GLU A O 1
ATOM 3882 N N . ALA A 1 532 ? 122.101 -102.173 -104.864 1.00 80.67 531 ALA A N 1
ATOM 3883 C CA . ALA A 1 532 ? 122.398 -103.587 -104.703 1.00 86.16 531 ALA A CA 1
ATOM 3884 C C . ALA A 1 532 ? 121.220 -104.293 -104.058 1.00 86.94 531 ALA A C 1
ATOM 3885 O O . ALA A 1 532 ? 120.755 -105.329 -104.540 1.00 84.01 531 ALA A O 1
ATOM 3887 N N . ILE A 1 533 ? 120.746 -103.712 -102.961 1.00 85.71 532 ILE A N 1
ATOM 3888 C CA . ILE A 1 533 ? 119.602 -104.232 -102.229 1.00 84.83 532 ILE A CA 1
ATOM 3889 C C . ILE A 1 533 ? 118.358 -104.318 -103.121 1.00 83.01 532 ILE A C 1
ATOM 3890 O O . ILE A 1 533 ? 117.612 -105.307 -103.090 1.00 69.74 532 ILE A O 1
ATOM 3895 N N . ASN A 1 534 ? 118.158 -103.288 -103.936 1.00 75.51 533 ASN A N 1
ATOM 3896 C CA . ASN A 1 534 ? 117.057 -103.282 -104.889 1.00 78.38 533 ASN A CA 1
ATOM 3897 C C . ASN A 1 534 ? 117.268 -104.358 -105.943 1.00 83.50 533 ASN A C 1
ATOM 3898 O O . ASN A 1 534 ? 116.385 -105.188 -106.167 1.00 88.40 533 ASN A O 1
ATOM 3903 N N . ASN A 1 535 ? 118.443 -104.357 -106.571 1.00 87.12 534 ASN A N 1
ATOM 3904 C CA . ASN A 1 535 ? 118.791 -105.381 -107.554 1.00 84.40 534 ASN A CA 1
ATOM 3905 C C . ASN A 1 535 ? 118.588 -106.769 -106.972 1.00 82.08 534 ASN A C 1
ATOM 3906 O O . ASN A 1 535 ? 118.120 -107.686 -107.652 1.00 80.87 534 ASN A O 1
ATOM 3911 N N . PHE A 1 536 ? 118.920 -106.909 -105.696 1.00 76.59 535 PHE A N 1
ATOM 3912 C CA . PHE A 1 536 ? 118.685 -108.157 -104.988 1.00 77.28 535 PHE A CA 1
ATOM 3913 C C . PHE A 1 536 ? 117.204 -108.516 -105.001 1.00 90.36 535 PHE A C 1
ATOM 3914 O O . PHE A 1 536 ? 116.829 -109.610 -105.418 1.00 91.90 535 PHE A O 1
ATOM 3922 N N . CYS A 1 537 ? 116.368 -107.577 -104.562 1.00 90.71 536 CYS A N 1
ATOM 3923 C CA . CYS A 1 537 ? 114.923 -107.780 -104.503 1.00 84.86 536 CYS A CA 1
ATOM 3924 C C . CYS A 1 537 ? 114.341 -108.077 -105.875 1.00 85.31 536 CYS A C 1
ATOM 3925 O O . CYS A 1 537 ? 113.438 -108.899 -106.005 1.00 88.73 536 CYS A O 1
ATOM 3928 N N . ALA A 1 538 ? 114.869 -107.405 -106.891 1.00 77.58 537 ALA A N 1
ATOM 3929 C CA . ALA A 1 538 ? 114.463 -107.637 -108.269 1.00 87.64 537 ALA A CA 1
ATOM 3930 C C . ALA A 1 538 ? 114.709 -109.088 -108.678 1.00 105.33 537 ALA A C 1
ATOM 3931 O O . ALA A 1 538 ? 113.846 -109.742 -109.277 1.00 110.82 537 ALA A O 1
ATOM 3933 N N . ARG A 1 539 ? 115.893 -109.588 -108.339 1.00 103.30 538 ARG A N 1
ATOM 3934 C CA . ARG A 1 539 ? 116.309 -110.915 -108.764 1.00 109.72 538 ARG A CA 1
ATOM 3935 C C . ARG A 1 539 ? 115.617 -112.044 -107.998 1.00 112.11 538 ARG A C 1
ATOM 3936 O O . ARG A 1 539 ? 115.331 -113.094 -108.577 1.00 114.55 538 ARG A O 1
ATOM 3944 N N . VAL A 1 540 ? 115.350 -111.831 -106.710 1.00 103.22 539 VAL A N 1
ATOM 3945 C CA . VAL A 1 540 ? 114.660 -112.826 -105.885 1.00 106.63 539 VAL A CA 1
ATOM 3946 C C . VAL A 1 540 ? 113.306 -113.186 -106.460 1.00 118.92 539 VAL A C 1
ATOM 3947 O O . VAL A 1 540 ? 112.895 -114.354 -106.467 1.00 118.66 539 VAL A O 1
ATOM 3951 N N . GLY A 1 541 ? 112.608 -112.179 -106.956 1.00 119.34 540 GLY A N 1
ATOM 3952 C CA . GLY A 1 541 ? 111.359 -112.462 -107.617 1.00 118.43 540 GLY A CA 1
ATOM 3953 C C . GLY A 1 541 ? 110.195 -111.694 -107.051 1.00 117.81 540 GLY A C 1
ATOM 3954 O O . GLY A 1 541 ? 110.310 -110.890 -106.106 1.00 111.91 540 GLY A O 1
ATOM 3955 N N . VAL A 1 542 ? 109.046 -111.940 -107.640 1.00 119.90 541 VAL A N 1
ATOM 3956 C CA . VAL A 1 542 ? 107.946 -111.099 -107.326 1.00 108.06 541 VAL A CA 1
ATOM 3957 C C . VAL A 1 542 ? 106.961 -111.861 -106.458 1.00 118.22 541 VAL A C 1
ATOM 3958 O O . VAL A 1 542 ? 106.475 -111.340 -105.455 1.00 123.28 541 VAL A O 1
ATOM 3960 N N . THR A 1 543 ? 106.667 -113.107 -106.810 1.00 118.66 542 THR A N 1
ATOM 3961 C CA . THR A 1 543 ? 105.606 -113.805 -106.093 1.00 118.41 542 THR A CA 1
ATOM 3962 C C . THR A 1 543 ? 106.008 -115.108 -105.501 1.00 127.02 542 THR A C 1
ATOM 3963 O O . THR A 1 543 ? 105.996 -116.123 -106.198 1.00 132.16 542 THR A O 1
ATOM 3965 N N . VAL A 1 544 ? 106.351 -115.088 -104.221 1.00 127.64 543 VAL A N 1
ATOM 3966 C CA . VAL A 1 544 ? 106.792 -116.312 -103.583 1.00 130.35 543 VAL A CA 1
ATOM 3967 C C . VAL A 1 544 ? 106.113 -116.586 -102.230 1.00 126.41 543 VAL A C 1
ATOM 3968 O O . VAL A 1 544 ? 104.971 -116.164 -101.985 1.00 118.71 543 VAL A O 1
ATOM 3970 N N . ALA A 1 545 ? 106.804 -117.359 -101.381 1.00 126.90 544 ALA A N 1
ATOM 3971 C CA . ALA A 1 545 ? 106.363 -117.646 -100.007 1.00 122.77 544 ALA A CA 1
ATOM 3972 C C . ALA A 1 545 ? 107.524 -117.317 -99.057 1.00 113.18 544 ALA A C 1
ATOM 3973 O O . ALA A 1 545 ? 108.525 -116.732 -99.488 1.00 112.54 544 ALA A O 1
ATOM 3975 N N . GLN A 1 546 ? 107.376 -117.656 -97.774 1.00 113.24 545 GLN A N 1
ATOM 3976 C CA . GLN A 1 546 ? 108.444 -117.497 -96.778 1.00 114.84 545 GLN A CA 1
ATOM 3977 C C . GLN A 1 546 ? 109.590 -118.214 -97.493 1.00 121.86 545 GLN A C 1
ATOM 3978 O O . GLN A 1 546 ? 109.519 -119.416 -97.724 1.00 126.15 545 GLN A O 1
ATOM 3980 N N . THR A 1 547 ? 110.630 -117.467 -97.861 1.00 113.98 546 THR A N 1
ATOM 3981 C CA . THR A 1 547 ? 111.789 -118.040 -98.539 1.00 118.44 546 THR A CA 1
ATOM 3982 C C . THR A 1 547 ? 113.007 -117.521 -97.778 1.00 118.98 546 THR A C 1
ATOM 3983 O O . THR A 1 547 ? 113.543 -116.474 -98.132 1.00 115.10 546 THR A O 1
ATOM 3985 N N . THR A 1 548 ? 113.414 -118.231 -96.720 1.00 110.99 547 THR A N 1
ATOM 3986 C CA . THR A 1 548 ? 114.621 -117.872 -95.973 1.00 102.82 547 THR A CA 1
ATOM 3987 C C . THR A 1 548 ? 115.860 -118.185 -96.813 1.00 100.91 547 THR A C 1
ATOM 3988 O O . THR A 1 548 ? 116.051 -119.325 -97.226 1.00 101.50 547 THR A O 1
ATOM 3990 N N . MET A 1 549 ? 116.684 -117.168 -97.077 1.00 110.10 548 MET A N 1
ATOM 3991 C CA . MET A 1 549 ? 117.799 -117.285 -98.028 1.00 110.50 548 MET A CA 1
ATOM 3992 C C . MET A 1 549 ? 119.187 -117.022 -97.430 1.00 106.82 548 MET A C 1
ATOM 3993 O O . MET A 1 549 ? 119.315 -116.432 -96.355 1.00 98.50 548 MET A O 1
ATOM 3998 N N . GLU A 1 550 ? 120.222 -117.455 -98.149 1.00 104.54 549 GLU A N 1
ATOM 3999 C CA . GLU A 1 550 ? 121.594 -117.300 -97.679 1.00 98.38 549 GLU A CA 1
ATOM 4000 C C . GLU A 1 550 ? 122.160 -115.952 -98.103 1.00 91.62 549 GLU A C 1
ATOM 4001 O O . GLU A 1 550 ? 122.111 -115.592 -99.281 1.00 91.10 549 GLU A O 1
ATOM 4003 N N . PRO A 1 551 ? 122.694 -115.203 -97.129 1.00 85.62 550 PRO A N 1
ATOM 4004 C CA . PRO A 1 551 ? 123.227 -113.842 -97.258 1.00 82.27 550 PRO A CA 1
ATOM 4005 C C . PRO A 1 551 ? 124.171 -113.609 -98.442 1.00 100.36 550 PRO A C 1
ATOM 4006 O O . PRO A 1 551 ? 124.142 -112.524 -99.028 1.00 100.94 550 PRO A O 1
ATOM 4010 N N . HIS A 1 552 ? 124.989 -114.599 -98.792 1.00 101.94 551 HIS A N 1
ATOM 4011 C CA . HIS A 1 552 ? 125.990 -114.418 -99.847 1.00 104.31 551 HIS A CA 1
ATOM 4012 C C . HIS A 1 552 ? 125.339 -114.126 -101.197 1.00 102.41 551 HIS A C 1
ATOM 4013 O O . HIS A 1 552 ? 125.953 -113.510 -102.076 1.00 100.13 551 HIS A O 1
ATOM 4020 N N . LEU A 1 553 ? 124.093 -114.567 -101.354 1.00 100.19 552 LEU A N 1
ATOM 4021 C CA . LEU A 1 553 ? 123.352 -114.321 -102.581 1.00 97.64 552 LEU A CA 1
ATOM 4022 C C . LEU A 1 553 ? 123.114 -112.819 -102.727 1.00 100.82 552 LEU A C 1
ATOM 4023 O O . LEU A 1 553 ? 123.090 -112.286 -103.841 1.00 96.93 552 LEU A O 1
ATOM 4026 N N . LEU A 1 554 ? 122.958 -112.140 -101.591 1.00 96.60 553 LEU A N 1
ATOM 4027 C CA . LEU A 1 554 ? 122.788 -110.688 -101.574 1.00 96.99 553 LEU A CA 1
ATOM 4028 C C . LEU A 1 554 ? 124.132 -109.993 -101.775 1.00 102.38 553 LEU A C 1
ATOM 4029 O O . LEU A 1 554 ? 124.250 -109.077 -102.597 1.00 100.14 553 LEU A O 1
ATOM 4034 N N . GLU A 1 555 ? 125.138 -110.442 -101.019 1.00 105.05 554 GLU A N 1
ATOM 4035 C CA . GLU A 1 555 ? 126.494 -109.896 -101.097 1.00 101.73 554 GLU A CA 1
ATOM 4036 C C . GLU A 1 555 ? 127.037 -109.998 -102.514 1.00 97.23 554 GLU A C 1
ATOM 4037 O O . GLU A 1 555 ? 127.861 -109.182 -102.936 1.00 90.34 554 GLU A O 1
ATOM 4043 N N . ALA A 1 556 ? 126.561 -111.008 -103.239 1.00 97.64 555 ALA A N 1
ATOM 4044 C CA . ALA A 1 556 ? 126.817 -111.122 -104.666 1.00 97.84 555 ALA A CA 1
ATOM 4045 C C . ALA A 1 556 ? 126.469 -109.811 -105.371 1.00 104.20 555 ALA A C 1
ATOM 4046 O O . ALA A 1 556 ? 127.306 -109.230 -106.065 1.00 102.46 555 ALA A O 1
ATOM 4048 N N . CYS A 1 557 ? 125.244 -109.331 -105.160 1.00 104.91 556 CYS A N 1
ATOM 4049 C CA . CYS A 1 557 ? 124.772 -108.103 -105.800 1.00 100.01 556 CYS A CA 1
ATOM 4050 C C . CYS A 1 557 ? 125.506 -106.863 -105.292 1.00 98.37 556 CYS A C 1
ATOM 4051 O O . CYS A 1 557 ? 125.660 -105.885 -106.028 1.00 95.85 556 CYS A O 1
ATOM 4054 N N . VAL A 1 558 ? 125.956 -106.904 -104.038 1.00 96.08 557 VAL A N 1
ATOM 4055 C CA . VAL A 1 558 ? 126.760 -105.815 -103.486 1.00 97.32 557 VAL A CA 1
ATOM 4056 C C . VAL A 1 558 ? 128.051 -105.663 -104.289 1.00 104.92 557 VAL A C 1
ATOM 4057 O O . VAL A 1 558 ? 128.414 -104.560 -104.713 1.00 101.25 557 VAL A O 1
ATOM 4061 N N . ARG A 1 559 ? 128.727 -106.787 -104.505 1.00 107.46 558 ARG A N 1
ATOM 4062 C CA . ARG A 1 559 ? 129.952 -106.822 -105.288 1.00 103.59 558 ARG A CA 1
ATOM 4063 C C . ARG A 1 559 ? 129.743 -106.231 -106.683 1.00 104.55 558 ARG A C 1
ATOM 4064 O O . ARG A 1 559 ? 130.492 -105.353 -107.113 1.00 108.12 558 ARG A O 1
ATOM 4066 N N . ASP A 1 560 ? 128.706 -106.695 -107.375 1.00 104.28 559 ASP A N 1
ATOM 4067 C CA . ASP A 1 560 ? 128.475 -106.314 -108.769 1.00 109.23 559 ASP A CA 1
ATOM 4068 C C . ASP A 1 560 ? 128.133 -104.832 -108.957 1.00 106.43 559 ASP A C 1
ATOM 4069 O O . ASP A 1 560 ? 128.135 -104.331 -110.081 1.00 112.77 559 ASP A O 1
ATOM 4074 N N . VAL A 1 561 ? 127.833 -104.134 -107.865 1.00 102.10 560 VAL A N 1
ATOM 4075 C CA . VAL A 1 561 ? 127.533 -102.706 -107.949 1.00 109.46 560 VAL A CA 1
ATOM 4076 C C . VAL A 1 561 ? 128.763 -101.897 -107.547 1.00 109.43 560 VAL A C 1
ATOM 4077 O O . VAL A 1 561 ? 129.062 -100.851 -108.135 1.00 103.49 560 VAL A O 1
ATOM 4081 N N . LEU A 1 562 ? 129.487 -102.394 -106.550 1.00 105.64 561 LEU A N 1
ATOM 4082 C CA . LEU A 1 562 ? 130.700 -101.727 -106.100 1.00 108.69 561 LEU A CA 1
ATOM 4083 C C . LEU A 1 562 ? 131.804 -101.833 -107.153 1.00 108.42 561 LEU A C 1
ATOM 4084 O O . LEU A 1 562 ? 132.694 -100.990 -107.218 1.00 102.79 561 LEU A O 1
ATOM 4089 N N . ASN A 1 563 ? 131.723 -102.865 -107.987 1.00 111.28 562 ASN A N 1
ATOM 4090 C CA . ASN A 1 563 ? 132.691 -103.075 -109.059 1.00 114.95 562 ASN A CA 1
ATOM 4091 C C . ASN A 1 563 ? 132.657 -101.954 -110.103 1.00 118.39 562 ASN A C 1
ATOM 4092 O O . ASN A 1 563 ? 133.704 -101.521 -110.600 1.00 124.56 562 ASN A O 1
ATOM 4097 N N . ASP A 1 564 ? 131.453 -101.490 -110.429 1.00 110.84 563 ASP A N 1
ATOM 4098 C CA . ASP A 1 564 ? 131.277 -100.439 -111.425 1.00 111.03 563 ASP A CA 1
ATOM 4099 C C . ASP A 1 564 ? 131.197 -99.059 -110.772 1.00 116.08 563 ASP A C 1
ATOM 4100 O O . ASP A 1 564 ? 131.144 -98.044 -111.470 1.00 118.48 563 ASP A O 1
ATOM 4105 N N . THR A 1 565 ? 131.188 -99.019 -109.439 1.00 114.07 564 THR A N 1
ATOM 4106 C CA . THR A 1 565 ? 130.963 -97.759 -108.727 1.00 114.60 564 THR A CA 1
ATOM 4107 C C . THR A 1 565 ? 132.047 -97.393 -107.706 1.00 115.17 564 THR A C 1
ATOM 4108 O O . THR A 1 565 ? 132.336 -96.209 -107.516 1.00 116.93 564 THR A O 1
ATOM 4110 N N . ALA A 1 566 ? 132.640 -98.386 -107.044 1.00 110.77 565 ALA A N 1
ATOM 4111 C CA . ALA A 1 566 ? 133.646 -98.106 -106.012 1.00 112.76 565 ALA A CA 1
ATOM 4112 C C . ALA A 1 566 ? 135.063 -98.025 -106.587 1.00 119.66 565 ALA A C 1
ATOM 4113 O O . ALA A 1 566 ? 135.629 -99.041 -107.006 1.00 117.86 565 ALA A O 1
ATOM 4115 N N . PRO A 1 567 ? 135.644 -96.811 -106.592 1.00 118.96 566 PRO A N 1
ATOM 4116 C CA . PRO A 1 567 ? 136.998 -96.586 -107.111 1.00 120.67 566 PRO A CA 1
ATOM 4117 C C . PRO A 1 567 ? 138.055 -97.272 -106.246 1.00 123.45 566 PRO A C 1
ATOM 4118 O O . PRO A 1 567 ? 137.798 -97.533 -105.066 1.00 114.89 566 PRO A O 1
ATOM 4122 N N . ARG A 1 568 ? 139.220 -97.558 -106.828 1.00 131.12 567 ARG A N 1
ATOM 4123 C CA . ARG A 1 568 ? 140.256 -98.336 -106.149 1.00 125.60 567 ARG A CA 1
ATOM 4124 C C . ARG A 1 568 ? 141.374 -97.469 -105.552 1.00 123.51 567 ARG A C 1
ATOM 4125 O O . ARG A 1 568 ? 141.835 -96.503 -106.164 1.00 127.79 567 ARG A O 1
ATOM 4127 N N . ALA A 1 569 ? 141.781 -97.824 -104.338 1.00 119.81 568 ALA A N 1
ATOM 4128 C CA . ALA A 1 569 ? 142.926 -97.220 -103.668 1.00 119.10 568 ALA A CA 1
ATOM 4129 C C . ALA A 1 569 ? 143.552 -98.314 -102.810 1.00 123.09 568 ALA A C 1
ATOM 4130 O O . ALA A 1 569 ? 142.896 -99.316 -102.534 1.00 117.58 568 ALA A O 1
ATOM 4132 N N . MET A 1 570 ? 144.805 -98.150 -102.391 1.00 121.82 569 MET A N 1
ATOM 4133 C CA . MET A 1 570 ? 145.492 -99.250 -101.712 1.00 113.84 569 MET A CA 1
ATOM 4134 C C . MET A 1 570 ? 145.739 -98.995 -100.223 1.00 109.53 569 MET A C 1
ATOM 4135 O O . MET A 1 570 ? 145.849 -97.841 -99.789 1.00 100.76 569 MET A O 1
ATOM 4137 N N . ALA A 1 571 ? 145.825 -100.090 -99.460 1.00 103.92 570 ALA A N 1
ATOM 4138 C CA . ALA A 1 571 ? 146.107 -100.057 -98.020 1.00 107.04 570 ALA A CA 1
ATOM 4139 C C . ALA A 1 571 ? 146.334 -101.466 -97.465 1.00 112.13 570 ALA A C 1
ATOM 4140 O O . ALA A 1 571 ? 145.956 -102.438 -98.117 1.00 110.99 570 ALA A O 1
ATOM 4142 N N . VAL A 1 572 ? 146.970 -101.580 -96.289 1.00 108.78 571 VAL A N 1
ATOM 4143 C CA . VAL A 1 572 ? 146.967 -102.833 -95.500 1.00 111.01 571 VAL A CA 1
ATOM 4144 C C . VAL A 1 572 ? 146.956 -102.546 -93.993 1.00 115.08 571 VAL A C 1
ATOM 4145 O O . VAL A 1 572 ? 147.298 -101.442 -93.555 1.00 106.94 571 VAL A O 1
ATOM 4149 N N . LEU A 1 573 ? 146.555 -103.557 -93.218 1.00 122.17 572 LEU A N 1
ATOM 4150 C CA . LEU A 1 573 ? 146.512 -103.497 -91.758 1.00 127.77 572 LEU A CA 1
ATOM 4151 C C . LEU A 1 573 ? 147.865 -103.830 -91.141 1.00 128.65 572 LEU A C 1
ATOM 4152 O O . LEU A 1 573 ? 148.463 -102.990 -90.465 1.00 133.06 572 LEU A O 1
ATOM 4154 N N . GLU A 1 574 ? 148.333 -105.059 -91.362 1.00 135.24 573 GLU A N 1
ATOM 4155 C CA . GLU A 1 574 ? 149.676 -105.467 -90.941 1.00 136.51 573 GLU A CA 1
ATOM 4156 C C . GLU A 1 574 ? 150.732 -104.777 -91.810 1.00 138.75 573 GLU A C 1
ATOM 4157 O O . GLU A 1 574 ? 151.194 -105.341 -92.805 1.00 140.81 573 GLU A O 1
ATOM 4161 N N . SER A 1 575 ? 151.108 -103.557 -91.431 1.00 136.40 574 SER A N 1
ATOM 4162 C CA . SER A 1 575 ? 152.031 -102.754 -92.229 1.00 136.57 574 SER A CA 1
ATOM 4163 C C . SER A 1 575 ? 153.488 -102.989 -91.847 1.00 148.11 574 SER A C 1
ATOM 4164 O O . SER A 1 575 ? 153.800 -103.306 -90.696 1.00 147.48 574 SER A O 1
ATOM 4166 N N . LEU A 1 576 ? 154.372 -102.838 -92.830 1.00 151.79 575 LEU A N 1
ATOM 4167 C CA . LEU A 1 576 ? 155.813 -102.898 -92.609 1.00 146.21 575 LEU A CA 1
ATOM 4168 C C . LEU A 1 576 ? 156.464 -101.711 -93.312 1.00 145.65 575 LEU A C 1
ATOM 4169 O O . LEU A 1 576 ? 155.954 -101.229 -94.328 1.00 138.67 575 LEU A O 1
ATOM 4171 N N . ARG A 1 577 ? 157.572 -101.223 -92.759 1.00 148.54 576 ARG A N 1
ATOM 4172 C CA . ARG A 1 577 ? 158.323 -100.150 -93.402 1.00 141.18 576 ARG A CA 1
ATOM 4173 C C . ARG A 1 577 ? 159.263 -100.766 -94.422 1.00 135.05 576 ARG A C 1
ATOM 4174 O O . ARG A 1 577 ? 159.889 -101.793 -94.156 1.00 133.96 576 ARG A O 1
ATOM 4176 N N . VAL A 1 578 ? 159.338 -100.159 -95.600 1.00 130.76 577 VAL A N 1
ATOM 4177 C CA . VAL A 1 578 ? 160.285 -100.607 -96.608 1.00 133.89 577 VAL A CA 1
ATOM 4178 C C . VAL A 1 578 ? 161.150 -99.426 -97.033 1.00 146.35 577 VAL A C 1
ATOM 4179 O O . VAL A 1 578 ? 160.640 -98.333 -97.295 1.00 142.51 577 VAL A O 1
ATOM 4181 N N . ILE A 1 579 ? 162.463 -99.650 -97.078 1.00 151.80 578 ILE A N 1
ATOM 4182 C CA . ILE A 1 579 ? 163.426 -98.604 -97.411 1.00 145.88 578 ILE A CA 1
ATOM 4183 C C . ILE A 1 579 ? 164.054 -98.822 -98.795 1.00 147.93 578 ILE A C 1
ATOM 4184 O O . ILE A 1 579 ? 164.503 -99.913 -99.129 1.00 142.62 578 ILE A O 1
ATOM 4186 N N . ILE A 1 580 ? 164.072 -97.761 -99.595 1.00 147.01 579 ILE A N 1
ATOM 4187 C CA . ILE A 1 580 ? 164.670 -97.789 -100.926 1.00 147.72 579 ILE A CA 1
ATOM 4188 C C . ILE A 1 580 ? 166.147 -97.368 -100.879 1.00 157.41 579 ILE A C 1
ATOM 4189 O O . ILE A 1 580 ? 166.473 -96.232 -100.554 1.00 159.77 579 ILE A O 1
ATOM 4191 N N . THR A 1 581 ? 167.034 -98.300 -101.222 1.00 157.59 580 THR A N 1
ATOM 4192 C CA . THR A 1 581 ? 168.475 -98.042 -101.274 1.00 139.99 580 THR A CA 1
ATOM 4193 C C . THR A 1 581 ? 168.864 -97.398 -102.602 1.00 145.24 580 THR A C 1
ATOM 4194 O O . THR A 1 581 ? 170.039 -97.327 -102.933 1.00 159.68 580 THR A O 1
ATOM 4196 N N . ASN A 1 582 ? 167.880 -96.925 -103.360 1.00 143.12 581 ASN A N 1
ATOM 4197 C CA . ASN A 1 582 ? 168.091 -96.735 -104.786 1.00 141.94 581 ASN A CA 1
ATOM 4198 C C . ASN A 1 582 ? 167.590 -95.417 -105.414 1.00 145.16 581 ASN A C 1
ATOM 4199 O O . ASN A 1 582 ? 168.377 -94.657 -105.943 1.00 150.71 581 ASN A O 1
ATOM 4204 N N . PHE A 1 583 ? 166.292 -95.156 -105.306 1.00 147.66 582 PHE A N 1
ATOM 4205 C CA . PHE A 1 583 ? 165.512 -94.492 -106.363 1.00 145.87 582 PHE A CA 1
ATOM 4206 C C . PHE A 1 583 ? 165.708 -92.978 -106.594 1.00 145.55 582 PHE A C 1
ATOM 4207 O O . PHE A 1 583 ? 166.227 -92.271 -105.728 1.00 142.77 582 PHE A O 1
ATOM 4215 N N . PRO A 1 584 ? 165.267 -92.477 -107.787 1.00 143.73 583 PRO A N 1
ATOM 4216 C CA . PRO A 1 584 ? 165.532 -91.147 -108.372 1.00 139.79 583 PRO A CA 1
ATOM 4217 C C . PRO A 1 584 ? 165.268 -89.937 -107.465 1.00 144.62 583 PRO A C 1
ATOM 4218 O O . PRO A 1 584 ? 165.910 -88.920 -107.714 1.00 149.18 583 PRO A O 1
ATOM 4222 N N . ALA A 1 585 ? 164.369 -90.024 -106.483 1.00 145.77 584 ALA A N 1
ATOM 4223 C CA . ALA A 1 585 ? 164.119 -88.924 -105.536 1.00 147.59 584 ALA A CA 1
ATOM 4224 C C . ALA A 1 585 ? 163.800 -87.604 -106.246 1.00 146.50 584 ALA A C 1
ATOM 4225 O O . ALA A 1 585 ? 164.515 -86.607 -106.090 1.00 136.41 584 ALA A O 1
ATOM 4227 N N . ASP A 1 590 ? 155.122 -88.738 -108.053 1.00 135.44 589 ASP A N 1
ATOM 4228 C CA . ASP A 1 590 ? 153.737 -88.609 -108.479 1.00 140.63 589 ASP A CA 1
ATOM 4229 C C . ASP A 1 590 ? 153.380 -89.654 -109.535 1.00 144.67 589 ASP A C 1
ATOM 4230 O O . ASP A 1 590 ? 153.233 -89.327 -110.711 1.00 142.47 589 ASP A O 1
ATOM 4232 N N . ILE A 1 591 ? 153.242 -90.908 -109.107 1.00 150.45 590 ILE A N 1
ATOM 4233 C CA . ILE A 1 591 ? 152.879 -92.009 -110.005 1.00 147.17 590 ILE A CA 1
ATOM 4234 C C . ILE A 1 591 ? 151.368 -92.174 -110.111 1.00 150.32 590 ILE A C 1
ATOM 4235 O O . ILE A 1 591 ? 150.781 -92.919 -109.328 1.00 150.53 590 ILE A O 1
ATOM 4237 N N . GLN A 1 592 ? 150.750 -91.498 -111.082 1.00 150.26 591 GLN A N 1
ATOM 4238 C CA . GLN A 1 592 ? 149.288 -91.452 -111.200 1.00 144.43 591 GLN A CA 1
ATOM 4239 C C . GLN A 1 592 ? 148.661 -92.853 -111.195 1.00 149.51 591 GLN A C 1
ATOM 4240 O O . GLN A 1 592 ? 149.142 -93.775 -111.865 1.00 144.89 591 GLN A O 1
ATOM 4246 N N . VAL A 1 593 ? 147.607 -93.009 -110.395 1.00 149.90 592 VAL A N 1
ATOM 4247 C CA . VAL A 1 593 ? 146.895 -94.279 -110.282 1.00 145.11 592 VAL A CA 1
ATOM 4248 C C . VAL A 1 593 ? 145.474 -94.123 -110.810 1.00 144.05 592 VAL A C 1
ATOM 4249 O O . VAL A 1 593 ? 144.784 -93.153 -110.475 1.00 139.83 592 VAL A O 1
ATOM 4251 N N . PRO A 1 594 ? 145.032 -95.077 -111.646 1.00 144.61 593 PRO A N 1
ATOM 4252 C CA . PRO A 1 594 ? 143.691 -95.016 -112.236 1.00 142.12 593 PRO A CA 1
ATOM 4253 C C . PRO A 1 594 ? 142.599 -95.023 -111.167 1.00 139.66 593 PRO A C 1
ATOM 4254 O O . PRO A 1 594 ? 142.852 -95.366 -110.009 1.00 136.35 593 PRO A O 1
ATOM 4258 N N . ASN A 1 595 ? 141.392 -94.629 -111.551 1.00 138.80 594 ASN A N 1
ATOM 4259 C CA . ASN A 1 595 ? 140.265 -94.721 -110.640 1.00 133.69 594 ASN A CA 1
ATOM 4260 C C . ASN A 1 595 ? 139.598 -96.080 -110.786 1.00 127.49 594 ASN A C 1
ATOM 4261 O O . ASN A 1 595 ? 139.428 -96.813 -109.810 1.00 119.52 594 ASN A O 1
ATOM 4266 N N . PHE A 1 596 ? 139.243 -96.419 -112.020 1.00 127.07 595 PHE A N 1
ATOM 4267 C CA . PHE A 1 596 ? 138.707 -97.741 -112.318 1.00 130.64 595 PHE A CA 1
ATOM 4268 C C . PHE A 1 596 ? 139.551 -98.467 -113.350 1.00 131.92 595 PHE A C 1
ATOM 4269 O O . PHE A 1 596 ? 139.678 -98.021 -114.495 1.00 129.78 595 PHE A O 1
ATOM 4277 N N . PRO A 1 597 ? 140.125 -99.602 -112.939 1.00 133.53 596 PRO A N 1
ATOM 4278 C CA . PRO A 1 597 ? 140.979 -100.497 -113.726 1.00 128.80 596 PRO A CA 1
ATOM 4279 C C . PRO A 1 597 ? 140.375 -100.957 -115.064 1.00 132.20 596 PRO A C 1
ATOM 4280 O O . PRO A 1 597 ? 140.914 -100.567 -116.101 1.00 133.98 596 PRO A O 1
ATOM 4284 N N . ALA A 1 598 ? 139.292 -101.736 -115.058 1.00 129.21 597 ALA A N 1
ATOM 4285 C CA . ALA A 1 598 ? 138.804 -102.351 -116.298 1.00 124.55 597 ALA A CA 1
ATOM 4286 C C . ALA A 1 598 ? 138.181 -101.356 -117.286 1.00 127.22 597 ALA A C 1
ATOM 4287 O O . ALA A 1 598 ? 137.764 -101.738 -118.379 1.00 131.47 597 ALA A O 1
ATOM 4289 N N . ASP A 1 599 ? 138.114 -100.087 -116.897 1.00 124.70 598 ASP A N 1
ATOM 4290 C CA . ASP A 1 599 ? 137.720 -99.016 -117.813 1.00 128.14 598 ASP A CA 1
ATOM 4291 C C . ASP A 1 599 ? 138.332 -97.689 -117.371 1.00 136.14 598 ASP A C 1
ATOM 4292 O O . ASP A 1 599 ? 137.853 -97.042 -116.434 1.00 135.54 598 ASP A O 1
ATOM 4297 N N . GLU A 1 600 ? 139.402 -97.294 -118.054 1.00 140.85 599 GLU A N 1
ATOM 4298 C CA . GLU A 1 600 ? 140.133 -96.080 -117.715 1.00 142.50 599 GLU A CA 1
ATOM 4299 C C . GLU A 1 600 ? 139.343 -94.824 -118.076 1.00 140.71 599 GLU A C 1
ATOM 4300 O O . GLU A 1 600 ? 139.720 -93.716 -117.695 1.00 142.59 599 GLU A O 1
ATOM 4302 N N . THR A 1 601 ? 138.231 -94.998 -118.784 1.00 134.38 600 THR A N 1
ATOM 4303 C CA . THR A 1 601 ? 137.420 -93.867 -119.218 1.00 133.57 600 THR A CA 1
ATOM 4304 C C . THR A 1 601 ? 136.803 -93.119 -118.036 1.00 138.53 600 THR A C 1
ATOM 4305 O O . THR A 1 601 ? 135.962 -92.243 -118.220 1.00 141.01 600 THR A O 1
ATOM 4307 N N . LYS A 1 602 ? 137.237 -93.460 -116.827 1.00 139.53 601 LYS A N 1
ATOM 4308 C CA . LYS A 1 602 ? 136.704 -92.863 -115.613 1.00 140.26 601 LYS A CA 1
ATOM 4309 C C . LYS A 1 602 ? 137.634 -91.805 -115.013 1.00 141.32 601 LYS A C 1
ATOM 4310 O O . LYS A 1 602 ? 137.180 -90.912 -114.298 1.00 140.27 601 LYS A O 1
ATOM 4312 N N . GLY A 1 603 ? 138.931 -91.907 -115.300 1.00 141.60 602 GLY A N 1
ATOM 4313 C CA . GLY A 1 603 ? 139.899 -90.942 -114.799 1.00 136.93 602 GLY A CA 1
ATOM 4314 C C . GLY A 1 603 ? 140.962 -91.531 -113.881 1.00 137.54 602 GLY A C 1
ATOM 4315 O O . GLY A 1 603 ? 140.936 -92.722 -113.564 1.00 136.08 602 GLY A O 1
ATOM 4316 N N . PHE A 1 604 ? 141.897 -90.689 -113.448 1.00 136.27 603 PHE A N 1
ATOM 4317 C CA . PHE A 1 604 ? 143.004 -91.140 -112.610 1.00 134.86 603 PHE A CA 1
ATOM 4318 C C . PHE A 1 604 ? 143.349 -90.128 -111.515 1.00 135.42 603 PHE A C 1
ATOM 4319 O O . PHE A 1 604 ? 143.104 -88.930 -111.664 1.00 131.81 603 PHE A O 1
ATOM 4321 N N . HIS A 1 605 ? 143.920 -90.620 -110.416 1.00 137.14 604 HIS A N 1
ATOM 4322 C CA . HIS A 1 605 ? 144.343 -89.767 -109.303 1.00 136.82 604 HIS A CA 1
ATOM 4323 C C . HIS A 1 605 ? 145.827 -89.950 -108.990 1.00 142.61 604 HIS A C 1
ATOM 4324 O O . HIS A 1 605 ? 146.351 -91.062 -109.069 1.00 140.59 604 HIS A O 1
ATOM 4331 N N . GLN A 1 606 ? 146.496 -88.860 -108.618 1.00 146.89 605 GLN A N 1
ATOM 4332 C CA . GLN A 1 606 ? 147.934 -88.892 -108.346 1.00 145.02 605 GLN A CA 1
ATOM 4333 C C . GLN A 1 606 ? 148.258 -89.411 -106.940 1.00 144.70 605 GLN A C 1
ATOM 4334 O O . GLN A 1 606 ? 147.618 -89.029 -105.959 1.00 144.77 605 GLN A O 1
ATOM 4336 N N . VAL A 1 607 ? 149.252 -90.294 -106.855 1.00 148.65 606 VAL A N 1
ATOM 4337 C CA . VAL A 1 607 ? 149.766 -90.776 -105.572 1.00 147.52 606 VAL A CA 1
ATOM 4338 C C . VAL A 1 607 ? 151.301 -90.693 -105.555 1.00 152.72 606 VAL A C 1
ATOM 4339 O O . VAL A 1 607 ? 151.932 -90.600 -106.609 1.00 151.60 606 VAL A O 1
ATOM 4343 N N . PRO A 1 608 ? 151.902 -90.729 -104.353 1.00 151.52 607 PRO A N 1
ATOM 4344 C CA . PRO A 1 608 ? 153.307 -90.424 -104.033 1.00 150.13 607 PRO A CA 1
ATOM 4345 C C . PRO A 1 608 ? 154.377 -91.242 -104.779 1.00 152.80 607 PRO A C 1
ATOM 4346 O O . PRO A 1 608 ? 154.116 -92.360 -105.228 1.00 149.64 607 PRO A O 1
ATOM 4348 N N . PHE A 1 609 ? 155.577 -90.664 -104.887 1.00 157.83 608 PHE A N 1
ATOM 4349 C CA . PHE A 1 609 ? 156.730 -91.313 -105.518 1.00 153.96 608 PHE A CA 1
ATOM 4350 C C . PHE A 1 609 ? 157.852 -91.625 -104.527 1.00 153.32 608 PHE A C 1
ATOM 4351 O O . PHE A 1 609 ? 158.768 -92.379 -104.854 1.00 155.73 608 PHE A O 1
ATOM 4353 N N . ALA A 1 610 ? 157.776 -91.042 -103.330 1.00 152.78 609 ALA A N 1
ATOM 4354 C CA . ALA A 1 610 ? 158.828 -91.158 -102.313 1.00 150.31 609 ALA A CA 1
ATOM 4355 C C . ALA A 1 610 ? 159.261 -92.605 -102.034 1.00 151.35 609 ALA A C 1
ATOM 4356 O O . ALA A 1 610 ? 158.471 -93.541 -102.186 1.00 148.25 609 ALA A O 1
ATOM 4358 N N . PRO A 1 611 ? 160.527 -92.778 -101.615 1.00 149.11 610 PRO A N 1
ATOM 4359 C CA . PRO A 1 611 ? 161.315 -94.009 -101.457 1.00 143.54 610 PRO A CA 1
ATOM 4360 C C . PRO A 1 611 ? 161.068 -94.786 -100.158 1.00 141.38 610 PRO A C 1
ATOM 4361 O O . PRO A 1 611 ? 161.560 -95.907 -100.029 1.00 137.88 610 PRO A O 1
ATOM 4363 N N . ILE A 1 612 ? 160.316 -94.213 -99.222 1.00 142.06 611 ILE A N 1
ATOM 4364 C CA . ILE A 1 612 ? 160.101 -94.851 -97.923 1.00 140.36 611 ILE A CA 1
ATOM 4365 C C . ILE A 1 612 ? 158.827 -95.707 -97.861 1.00 147.72 611 ILE A C 1
ATOM 4366 O O . ILE A 1 612 ? 158.328 -95.985 -96.769 1.00 146.02 611 ILE A O 1
ATOM 4368 N N . VAL A 1 613 ? 158.331 -96.139 -99.024 1.00 145.06 612 VAL A N 1
ATOM 4369 C CA . VAL A 1 613 ? 157.035 -96.831 -99.163 1.00 138.26 612 VAL A CA 1
ATOM 4370 C C . VAL A 1 613 ? 156.789 -98.021 -98.213 1.00 142.95 612 VAL A C 1
ATOM 4371 O O . VAL A 1 613 ? 157.723 -98.733 -97.841 1.00 140.69 612 VAL A O 1
ATOM 4373 N N . PHE A 1 614 ? 155.522 -98.229 -97.837 1.00 141.76 613 PHE A N 1
ATOM 4374 C CA . PHE A 1 614 ? 155.130 -99.295 -96.903 1.00 137.27 613 PHE A CA 1
ATOM 4375 C C . PHE A 1 614 ? 154.301 -100.395 -97.581 1.00 135.52 613 PHE A C 1
ATOM 4376 O O . PHE A 1 614 ? 153.537 -100.125 -98.509 1.00 133.73 613 PHE A O 1
ATOM 4379 N N . ILE A 1 615 ? 154.448 -101.632 -97.109 1.00 134.32 614 ILE A N 1
ATOM 4380 C CA . ILE A 1 615 ? 153.744 -102.770 -97.701 1.00 127.95 614 ILE A CA 1
ATOM 4381 C C . ILE A 1 615 ? 153.200 -103.734 -96.645 1.00 131.13 614 ILE A C 1
ATOM 4382 O O . ILE A 1 615 ? 153.277 -103.469 -95.445 1.00 131.55 614 ILE A O 1
ATOM 4384 N N . GLU A 1 616 ? 152.664 -104.861 -97.107 1.00 130.48 615 GLU A N 1
ATOM 4385 C CA . GLU A 1 616 ? 151.928 -105.788 -96.251 1.00 134.33 615 GLU A CA 1
ATOM 4386 C C . GLU A 1 616 ? 152.791 -106.878 -95.639 1.00 135.84 615 GLU A C 1
ATOM 4387 O O . GLU A 1 616 ? 153.463 -107.614 -96.359 1.00 136.64 615 GLU A O 1
ATOM 4389 N N . ARG A 1 617 ? 152.725 -107.012 -94.315 1.00 139.08 616 ARG A N 1
ATOM 4390 C CA . ARG A 1 617 ? 153.452 -108.059 -93.589 1.00 139.37 616 ARG A CA 1
ATOM 4391 C C . ARG A 1 617 ? 152.902 -109.467 -93.861 1.00 139.68 616 ARG A C 1
ATOM 4392 O O . ARG A 1 617 ? 153.286 -110.432 -93.199 1.00 141.95 616 ARG A O 1
ATOM 4394 N N . THR A 1 618 ? 152.001 -109.577 -94.831 1.00 142.07 617 THR A N 1
ATOM 4395 C CA . THR A 1 618 ? 151.462 -110.866 -95.243 1.00 146.51 617 THR A CA 1
ATOM 4396 C C . THR A 1 618 ? 152.046 -111.240 -96.601 1.00 144.01 617 THR A C 1
ATOM 4397 O O . THR A 1 618 ? 151.776 -112.315 -97.142 1.00 143.54 617 THR A O 1
ATOM 4399 N N . ASP A 1 619 ? 152.851 -110.337 -97.146 1.00 137.27 618 ASP A N 1
ATOM 4400 C CA . ASP A 1 619 ? 153.516 -110.581 -98.414 1.00 147.68 618 ASP A CA 1
ATOM 4401 C C . ASP A 1 619 ? 155.018 -110.852 -98.208 1.00 156.38 618 ASP A C 1
ATOM 4402 O O . ASP A 1 619 ? 155.666 -111.491 -99.045 1.00 152.47 618 ASP A O 1
ATOM 4404 N N . PHE A 1 620 ? 155.560 -110.383 -97.083 1.00 157.18 619 PHE A N 1
ATOM 4405 C CA . PHE A 1 620 ? 156.991 -110.522 -96.786 1.00 154.33 619 PHE A CA 1
ATOM 4406 C C . PHE A 1 620 ? 157.321 -111.843 -96.101 1.00 155.17 619 PHE A C 1
ATOM 4407 O O . PHE A 1 620 ? 157.093 -112.010 -94.900 1.00 151.49 619 PHE A O 1
ATOM 4409 N N . LYS A 1 621 ? 157.870 -112.777 -96.869 1.00 155.45 620 LYS A N 1
ATOM 4410 C CA . LYS A 1 621 ? 158.245 -114.075 -96.330 1.00 158.32 620 LYS A CA 1
ATOM 4411 C C . LYS A 1 621 ? 159.719 -114.370 -96.596 1.00 158.34 620 LYS A C 1
ATOM 4412 O O . LYS A 1 621 ? 160.312 -113.822 -97.528 1.00 152.66 620 LYS A O 1
ATOM 4414 N N . GLU A 1 622 ? 160.302 -115.230 -95.764 1.00 159.93 621 GLU A N 1
ATOM 4415 C CA . GLU A 1 622 ? 161.688 -115.662 -95.929 1.00 157.46 621 GLU A CA 1
ATOM 4416 C C . GLU A 1 622 ? 161.760 -117.035 -96.597 1.00 159.17 621 GLU A C 1
ATOM 4417 O O . GLU A 1 622 ? 162.198 -117.148 -97.743 1.00 162.13 621 GLU A O 1
ATOM 4419 N N . GLU A 1 623 ? 161.317 -118.069 -95.882 1.00 157.94 622 GLU A N 1
ATOM 4420 C CA . GLU A 1 623 ? 161.357 -119.446 -96.380 1.00 156.29 622 GLU A CA 1
ATOM 4421 C C . GLU A 1 623 ? 160.610 -119.614 -97.707 1.00 157.38 622 GLU A C 1
ATOM 4422 O O . GLU A 1 623 ? 159.903 -118.707 -98.148 1.00 152.31 622 GLU A O 1
ATOM 4424 N N . PRO A 1 624 ? 160.774 -120.779 -98.354 1.00 158.73 623 PRO A N 1
ATOM 4425 C CA . PRO A 1 624 ? 160.084 -121.009 -99.629 1.00 157.91 623 PRO A CA 1
ATOM 4426 C C . PRO A 1 624 ? 158.916 -121.985 -99.502 1.00 164.06 623 PRO A C 1
ATOM 4427 O O . PRO A 1 624 ? 158.731 -122.607 -98.453 1.00 163.53 623 PRO A O 1
ATOM 4429 N N . GLU A 1 625 ? 158.139 -122.101 -100.574 1.00 165.97 624 GLU A N 1
ATOM 4430 C CA . GLU A 1 625 ? 157.012 -123.022 -100.650 1.00 158.04 624 GLU A CA 1
ATOM 4431 C C . GLU A 1 625 ? 156.560 -123.148 -102.098 1.00 156.00 624 GLU A C 1
ATOM 4432 O O . GLU A 1 625 ? 157.311 -122.806 -103.014 1.00 154.97 624 GLU A O 1
ATOM 4434 N N . PRO A 1 626 ? 155.328 -123.633 -102.312 1.00 157.15 625 PRO A N 1
ATOM 4435 C CA . PRO A 1 626 ? 154.815 -123.755 -103.683 1.00 159.01 625 PRO A CA 1
ATOM 4436 C C . PRO A 1 626 ? 154.420 -122.421 -104.331 1.00 157.19 625 PRO A C 1
ATOM 4437 O O . PRO A 1 626 ? 154.895 -122.103 -105.423 1.00 154.08 625 PRO A O 1
ATOM 4439 N N . GLY A 1 627 ? 153.565 -121.651 -103.665 1.00 153.58 626 GLY A N 1
ATOM 4440 C CA . GLY A 1 627 ? 153.091 -120.400 -104.228 1.00 144.93 626 GLY A CA 1
ATOM 4441 C C . GLY A 1 627 ? 153.318 -119.243 -103.275 1.00 143.37 626 GLY A C 1
ATOM 4442 O O . GLY A 1 627 ? 152.940 -119.304 -102.104 1.00 142.17 626 GLY A O 1
ATOM 4443 N N . PHE A 1 628 ? 153.955 -118.194 -103.785 1.00 138.92 627 PHE A N 1
ATOM 4444 C CA . PHE A 1 628 ? 154.118 -116.942 -103.055 1.00 132.53 627 PHE A CA 1
ATOM 4445 C C . PHE A 1 628 ? 154.621 -115.860 -104.009 1.00 133.56 627 PHE A C 1
ATOM 4446 O O . PHE A 1 628 ? 154.502 -115.996 -105.232 1.00 130.91 627 PHE A O 1
ATOM 4448 N N . LYS A 1 629 ? 155.160 -114.784 -103.440 1.00 132.59 628 LYS A N 1
ATOM 4449 C CA . LYS A 1 629 ? 155.774 -113.702 -104.213 1.00 132.34 628 LYS A CA 1
ATOM 4450 C C . LYS A 1 629 ? 156.488 -112.734 -103.271 1.00 134.17 628 LYS A C 1
ATOM 4451 O O . LYS A 1 629 ? 156.460 -112.922 -102.052 1.00 133.57 628 LYS A O 1
ATOM 4453 N N . ARG A 1 630 ? 157.122 -111.708 -103.839 1.00 133.81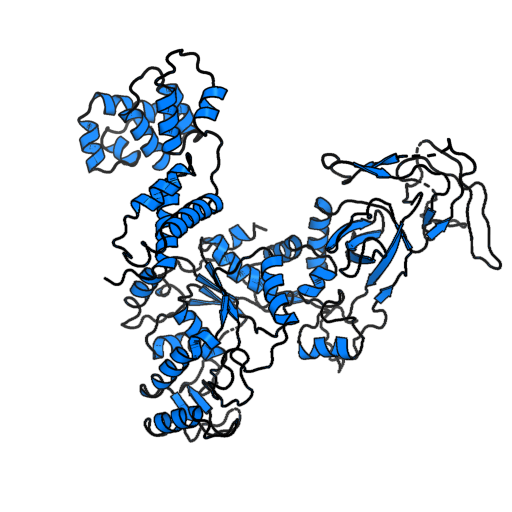 629 ARG A N 1
ATOM 4454 C CA . ARG A 1 630 ? 157.913 -110.736 -103.073 1.00 135.29 629 ARG A CA 1
ATOM 4455 C C . ARG A 1 630 ? 158.937 -111.398 -102.142 1.00 141.74 629 ARG A C 1
ATOM 4456 O O . ARG A 1 630 ? 158.856 -111.277 -100.915 1.00 135.73 629 ARG A O 1
ATOM 4458 N N . ARG A 1 640 ? 155.641 -104.219 -107.255 1.00 123.11 639 ARG A N 1
ATOM 4459 C CA . ARG A 1 640 ? 154.869 -102.995 -107.068 1.00 131.89 639 ARG A CA 1
ATOM 4460 C C . ARG A 1 640 ? 153.737 -102.904 -108.090 1.00 145.04 639 ARG A C 1
ATOM 4461 O O . ARG A 1 640 ? 153.745 -103.608 -109.103 1.00 145.79 639 ARG A O 1
ATOM 4463 N N . HIS A 1 641 ? 152.769 -102.031 -107.815 1.00 145.83 640 HIS A N 1
ATOM 4464 C CA . HIS A 1 641 ? 151.573 -101.905 -108.641 1.00 136.33 640 HIS A CA 1
ATOM 4465 C C . HIS A 1 641 ? 151.754 -100.930 -109.805 1.00 144.36 640 HIS A C 1
ATOM 4466 O O . HIS A 1 641 ? 151.099 -101.070 -110.839 1.00 140.88 640 HIS A O 1
ATOM 4468 N N . THR A 1 642 ? 152.645 -99.952 -109.643 1.00 149.96 641 THR A N 1
ATOM 4469 C CA . THR A 1 642 ? 152.815 -98.907 -110.656 1.00 152.64 641 THR A CA 1
ATOM 4470 C C . THR A 1 642 ? 154.265 -98.645 -111.082 1.00 158.98 641 THR A C 1
ATOM 4471 O O . THR A 1 642 ? 154.557 -98.545 -112.275 1.00 160.26 641 THR A O 1
ATOM 4473 N N . GLY A 1 643 ? 155.169 -98.526 -110.115 1.00 153.92 642 GLY A N 1
ATOM 4474 C CA . GLY A 1 643 ? 156.522 -98.082 -110.409 1.00 153.41 642 GLY A CA 1
ATOM 4475 C C . GLY A 1 643 ? 157.528 -99.133 -110.854 1.00 154.43 642 GLY A C 1
ATOM 4476 O O . GLY A 1 643 ? 157.800 -99.289 -112.047 1.00 151.80 642 GLY A O 1
ATOM 4477 N N . TYR A 1 644 ? 158.083 -99.854 -109.884 1.00 154.65 643 TYR A N 1
ATOM 4478 C CA . TYR A 1 644 ? 159.237 -100.720 -110.110 1.00 146.79 643 TYR A CA 1
ATOM 4479 C C . TYR A 1 644 ? 158.992 -102.162 -109.644 1.00 147.55 643 TYR A C 1
ATOM 4480 O O . TYR A 1 644 ? 157.853 -102.624 -109.634 1.00 153.51 643 TYR A O 1
ATOM 4482 N N . VAL A 1 645 ? 160.051 -102.871 -109.254 1.00 142.45 644 VAL A N 1
ATOM 4483 C CA . VAL A 1 645 ? 159.900 -104.252 -108.783 1.00 141.05 644 VAL A CA 1
ATOM 4484 C C . VAL A 1 645 ? 160.491 -104.473 -107.387 1.00 142.98 644 VAL A C 1
ATOM 4485 O O . VAL A 1 645 ? 160.221 -105.495 -106.754 1.00 140.97 644 VAL A O 1
ATOM 4487 N N . ILE A 1 646 ? 161.309 -103.524 -106.934 1.00 142.41 645 ILE A N 1
ATOM 4488 C CA . ILE A 1 646 ? 161.783 -103.460 -105.547 1.00 144.62 645 ILE A CA 1
ATOM 4489 C C . ILE A 1 646 ? 162.432 -104.617 -104.771 1.00 152.68 645 ILE A C 1
ATOM 4490 O O . ILE A 1 646 ? 162.068 -104.891 -103.616 1.00 152.23 645 ILE A O 1
ATOM 4492 N N . GLU A 1 647 ? 163.410 -105.267 -105.405 1.00 153.60 646 GLU A N 1
ATOM 4493 C CA . GLU A 1 647 ? 164.122 -106.406 -104.822 1.00 143.87 646 GLU A CA 1
ATOM 4494 C C . GLU A 1 647 ? 164.748 -106.268 -103.430 1.00 139.48 646 GLU A C 1
ATOM 4495 O O . GLU A 1 647 ? 165.421 -105.280 -103.130 1.00 137.13 646 GLU A O 1
ATOM 4497 N N . LEU A 1 648 ? 164.525 -107.277 -102.592 1.00 136.26 647 LEU A N 1
ATOM 4498 C CA . LEU A 1 648 ? 164.985 -107.266 -101.204 1.00 137.05 647 LEU A CA 1
ATOM 4499 C C . LEU A 1 648 ? 166.505 -107.290 -101.088 1.00 153.95 647 LEU A C 1
ATOM 4500 O O . LEU A 1 648 ? 167.119 -108.355 -101.196 1.00 160.42 647 LEU A O 1
ATOM 4502 N N . GLN A 1 649 ? 167.108 -106.124 -100.859 1.00 156.48 648 GLN A N 1
ATOM 4503 C CA . GLN A 1 649 ? 168.556 -106.037 -100.647 1.00 150.72 648 GLN A CA 1
ATOM 4504 C C . GLN A 1 649 ? 168.935 -106.513 -99.238 1.00 153.87 648 GLN A C 1
ATOM 4505 O O . GLN A 1 649 ? 169.628 -107.523 -99.082 1.00 150.54 648 GLN A O 1
ATOM 4507 N N . HIS A 1 650 ? 168.467 -105.790 -98.219 1.00 156.52 649 HIS A N 1
ATOM 4508 C CA . HIS A 1 650 ? 168.724 -106.152 -96.822 1.00 155.10 649 HIS A CA 1
ATOM 4509 C C . HIS A 1 650 ? 167.451 -106.599 -96.075 1.00 155.28 649 HIS A C 1
ATOM 4510 O O . HIS A 1 650 ? 166.324 -106.270 -96.467 1.00 145.12 649 HIS A O 1
ATOM 4512 N N . VAL A 1 651 ? 167.656 -107.353 -94.995 1.00 158.80 650 VAL A N 1
ATOM 4513 C CA . VAL A 1 651 ? 166.578 -107.898 -94.167 1.00 145.39 650 VAL A CA 1
ATOM 4514 C C . VAL A 1 651 ? 166.940 -107.772 -92.684 1.00 145.82 650 VAL A C 1
ATOM 4515 O O . VAL A 1 651 ? 168.002 -108.235 -92.259 1.00 154.52 650 VAL A O 1
ATOM 4519 N N . VAL A 1 652 ? 166.064 -107.148 -91.903 1.00 137.00 651 VAL A N 1
ATOM 4520 C CA . VAL A 1 652 ? 166.314 -106.943 -90.476 1.00 133.12 651 VAL A CA 1
ATOM 4521 C C . VAL A 1 652 ? 165.779 -108.133 -89.661 1.00 132.74 651 VAL A C 1
ATOM 4522 O O . VAL A 1 652 ? 165.441 -109.178 -90.224 1.00 129.56 651 VAL A O 1
ATOM 4526 N N . LYS A 1 653 ? 165.752 -107.979 -88.341 1.00 129.27 652 LYS A N 1
ATOM 4527 C CA . LYS A 1 653 ? 165.081 -108.899 -87.427 1.00 135.54 652 LYS A CA 1
ATOM 4528 C C . LYS A 1 653 ? 165.161 -108.270 -86.045 1.00 143.12 652 LYS A C 1
ATOM 4529 O O . LYS A 1 653 ? 166.188 -107.704 -85.674 1.00 142.56 652 LYS A O 1
ATOM 4532 N N . GLY A 1 654 ? 164.070 -108.341 -85.294 1.00 150.24 653 GLY A N 1
ATOM 4533 C CA . GLY A 1 654 ? 164.023 -107.731 -83.978 1.00 152.19 653 GLY A CA 1
ATOM 4534 C C . GLY A 1 654 ? 164.618 -108.661 -82.940 1.00 155.25 653 GLY A C 1
ATOM 4535 O O . GLY A 1 654 ? 165.293 -109.630 -83.297 1.00 152.50 653 GLY A O 1
ATOM 4536 N N . PRO A 1 655 ? 164.374 -108.377 -81.649 1.00 159.32 654 PRO A N 1
ATOM 4537 C CA . PRO A 1 655 ? 164.880 -109.202 -80.540 1.00 158.39 654 PRO A CA 1
ATOM 4538 C C . PRO A 1 655 ? 164.616 -110.700 -80.764 1.00 157.58 654 PRO A C 1
ATOM 4539 O O . PRO A 1 655 ? 165.454 -111.517 -80.374 1.00 156.33 654 PRO A O 1
ATOM 4543 N N . SER A 1 656 ? 163.481 -111.045 -81.364 1.00 159.17 655 SER A N 1
ATOM 4544 C CA . SER A 1 656 ? 163.128 -112.441 -81.580 1.00 160.37 655 SER A CA 1
ATOM 4545 C C . SER A 1 656 ? 163.017 -112.958 -83.017 1.00 160.56 655 SER A C 1
ATOM 4546 O O . SER A 1 656 ? 163.971 -113.507 -83.569 1.00 159.50 655 SER A O 1
ATOM 4548 N N . GLY A 1 657 ? 161.854 -112.762 -83.630 1.00 160.44 656 GLY A N 1
ATOM 4549 C CA . GLY A 1 657 ? 161.670 -113.062 -85.042 1.00 157.11 656 GLY A CA 1
ATOM 4550 C C . GLY A 1 657 ? 160.776 -111.991 -85.644 1.00 156.55 656 GLY A C 1
ATOM 4551 O O . GLY A 1 657 ? 160.078 -112.222 -86.635 1.00 151.31 656 GLY A O 1
ATOM 4552 N N . CYS A 1 658 ? 160.804 -110.815 -85.024 1.00 156.33 657 CYS A N 1
ATOM 4553 C CA . CYS A 1 658 ? 160.020 -109.666 -85.470 1.00 146.86 657 CYS A CA 1
ATOM 4554 C C . CYS A 1 658 ? 160.891 -109.110 -86.596 1.00 144.55 657 CYS A C 1
ATOM 4555 O O . CYS A 1 658 ? 161.907 -108.457 -86.334 1.00 148.12 657 CYS A O 1
ATOM 4557 N N . VAL A 1 659 ? 160.490 -109.375 -87.842 1.00 136.21 658 VAL A N 1
ATOM 4558 C CA . VAL A 1 659 ? 161.172 -108.830 -89.016 1.00 131.06 658 VAL A CA 1
ATOM 4559 C C . VAL A 1 659 ? 160.702 -107.385 -88.964 1.00 132.71 658 VAL A C 1
ATOM 4560 O O . VAL A 1 659 ? 159.509 -107.124 -89.026 1.00 142.19 658 VAL A O 1
ATOM 4562 N N . GLU A 1 660 ? 161.627 -106.441 -88.835 1.00 128.16 659 GLU A N 1
ATOM 4563 C CA . GLU A 1 660 ? 161.225 -105.099 -88.427 1.00 125.73 659 GLU A CA 1
ATOM 4564 C C . GLU A 1 660 ? 161.208 -104.129 -89.614 1.00 127.67 659 GLU A C 1
ATOM 4565 O O . GLU A 1 660 ? 160.437 -103.168 -89.610 1.00 132.44 659 GLU A O 1
ATOM 4567 N N . SER A 1 661 ? 162.038 -104.369 -90.624 1.00 124.17 660 SER A N 1
ATOM 4568 C CA . SER A 1 661 ? 162.037 -103.500 -91.803 1.00 127.26 660 SER A CA 1
ATOM 4569 C C . SER A 1 661 ? 162.580 -104.210 -93.045 1.00 129.51 660 SER A C 1
ATOM 4570 O O . SER A 1 661 ? 162.658 -105.440 -93.077 1.00 124.41 660 SER A O 1
ATOM 4572 N N . LEU A 1 662 ? 162.947 -103.424 -94.062 1.00 130.17 661 LEU A N 1
ATOM 4573 C CA . LEU A 1 662 ? 163.410 -103.958 -95.347 1.00 134.83 661 LEU A CA 1
ATOM 4574 C C . LEU A 1 662 ? 164.134 -102.919 -96.224 1.00 140.86 661 LEU A C 1
ATOM 4575 O O . LEU A 1 662 ? 163.952 -101.707 -96.055 1.00 133.21 661 LEU A O 1
ATOM 4577 N N . GLU A 1 663 ? 164.963 -103.412 -97.148 1.00 144.21 662 GLU A N 1
ATOM 4578 C CA . GLU A 1 663 ? 165.648 -102.573 -98.138 1.00 142.04 662 GLU A CA 1
ATOM 4579 C C . GLU A 1 663 ? 165.400 -103.114 -99.541 1.00 145.47 662 GLU A C 1
ATOM 4580 O O . GLU A 1 663 ? 165.416 -104.335 -99.764 1.00 139.38 662 GLU A O 1
ATOM 4582 N N . VAL A 1 664 ? 165.162 -102.207 -100.479 1.00 145.23 663 VAL A N 1
ATOM 4583 C CA . VAL A 1 664 ? 164.687 -102.613 -101.785 1.00 148.22 663 VAL A CA 1
ATOM 4584 C C . VAL A 1 664 ? 165.199 -101.702 -102.885 1.00 147.53 663 VAL A C 1
ATOM 4585 O O . VAL A 1 664 ? 165.282 -100.481 -102.713 1.00 146.22 663 VAL A O 1
ATOM 4587 N N . THR A 1 665 ? 165.552 -102.306 -104.012 1.00 144.86 664 THR A N 1
ATOM 4588 C CA . THR A 1 665 ? 166.149 -101.580 -105.111 1.00 148.74 664 THR A CA 1
ATOM 4589 C C . THR A 1 665 ? 166.111 -102.274 -106.473 1.00 151.91 664 THR A C 1
ATOM 4590 O O . THR A 1 665 ? 167.077 -102.946 -106.846 1.00 156.16 664 THR A O 1
ATOM 4592 N N . CYS A 1 666 ? 165.004 -102.138 -107.201 1.00 150.40 665 CYS A N 1
ATOM 4593 C CA . CYS A 1 666 ? 164.909 -102.608 -108.593 1.00 150.16 665 CYS A CA 1
ATOM 4594 C C . CYS A 1 666 ? 163.951 -101.785 -109.464 1.00 148.17 665 CYS A C 1
ATOM 4595 O O . CYS A 1 666 ? 163.411 -100.790 -109.004 1.00 147.41 665 CYS A O 1
ATOM 4597 N N . ARG A 1 667 ? 163.779 -102.193 -110.725 1.00 145.54 666 ARG A N 1
ATOM 4598 C CA . ARG A 1 667 ? 162.796 -101.567 -111.631 1.00 145.06 666 ARG A CA 1
ATOM 4599 C C . ARG A 1 667 ? 162.453 -102.441 -112.850 1.00 147.05 666 ARG A C 1
ATOM 4600 O O . ARG A 1 667 ? 162.831 -103.611 -112.899 1.00 150.07 666 ARG A O 1
ATOM 4602 N N . ARG A 1 668 ? 161.721 -101.882 -113.820 1.00 142.80 667 ARG A N 1
ATOM 4603 C CA . ARG A 1 668 ? 161.406 -102.600 -115.067 1.00 137.73 667 ARG A CA 1
ATOM 4604 C C . ARG A 1 668 ? 160.866 -101.684 -116.171 1.00 132.22 667 ARG A C 1
ATOM 4605 O O . ARG A 1 668 ? 160.623 -102.121 -117.306 1.00 123.72 667 ARG A O 1
ATOM 4607 N N . PRO A 1 675 ? 157.998 -108.887 -113.786 1.00 117.90 674 PRO A N 1
ATOM 4608 C CA . PRO A 1 675 ? 157.655 -110.276 -114.105 1.00 138.00 674 PRO A CA 1
ATOM 4609 C C . PRO A 1 675 ? 157.750 -111.224 -112.901 1.00 148.01 674 PRO A C 1
ATOM 4610 O O . PRO A 1 675 ? 158.283 -112.318 -113.068 1.00 150.41 674 PRO A O 1
ATOM 4612 N N . LYS A 1 676 ? 157.254 -110.805 -111.732 1.00 147.43 675 LYS A N 1
ATOM 4613 C CA . LYS A 1 676 ? 157.196 -111.646 -110.526 1.00 148.58 675 LYS A CA 1
ATOM 4614 C C . LYS A 1 676 ? 155.756 -111.946 -110.111 1.00 147.69 675 LYS A C 1
ATOM 4615 O O . LYS A 1 676 ? 155.173 -112.963 -110.480 1.00 140.10 675 LYS A O 1
ATOM 4617 N N . ALA A 1 677 ? 155.221 -111.035 -109.302 1.00 153.60 676 ALA A N 1
ATOM 4618 C CA . ALA A 1 677 ? 153.785 -110.886 -109.022 1.00 148.01 676 ALA A CA 1
ATOM 4619 C C . ALA A 1 677 ? 153.602 -109.485 -108.393 1.00 146.25 676 ALA A C 1
ATOM 4620 O O . ALA A 1 677 ? 154.209 -109.197 -107.362 1.00 152.29 676 ALA A O 1
ATOM 4622 N N . PHE A 1 678 ? 152.798 -108.612 -109.008 1.00 139.26 677 PHE A N 1
ATOM 4623 C CA . PHE A 1 678 ? 152.724 -107.220 -108.546 1.00 136.62 677 PHE A CA 1
ATOM 4624 C C . PHE A 1 678 ? 151.840 -107.079 -107.305 1.00 136.16 677 PHE A C 1
ATOM 4625 O O . PHE A 1 678 ? 150.757 -107.657 -107.257 1.00 140.86 677 PHE A O 1
ATOM 4627 N N . ILE A 1 679 ? 152.305 -106.302 -106.321 1.00 132.85 678 ILE A N 1
ATOM 4628 C CA . ILE A 1 679 ? 151.577 -106.119 -105.063 1.00 124.80 678 ILE A CA 1
ATOM 4629 C C . ILE A 1 679 ? 151.164 -104.662 -104.816 1.00 126.94 678 ILE A C 1
ATOM 4630 O O . ILE A 1 679 ? 151.318 -103.799 -105.690 1.00 123.81 678 ILE A O 1
ATOM 4632 N N . HIS A 1 680 ? 150.631 -104.398 -103.622 1.00 120.21 679 HIS A N 1
ATOM 4633 C CA . HIS A 1 680 ? 150.116 -103.069 -103.280 1.00 118.13 679 HIS A CA 1
ATOM 4634 C C . HIS A 1 680 ? 150.920 -102.438 -102.144 1.00 116.60 679 HIS A C 1
ATOM 4635 O O . HIS A 1 680 ? 151.513 -103.140 -101.323 1.00 118.96 679 HIS A O 1
ATOM 4642 N N . TRP A 1 681 ? 150.914 -101.109 -102.100 1.00 117.73 680 TRP A N 1
ATOM 4643 C CA . TRP A 1 681 ? 151.841 -100.342 -101.269 1.00 124.49 680 TRP A CA 1
ATOM 4644 C C . TRP A 1 681 ? 151.292 -98.957 -100.927 1.00 121.58 680 TRP A C 1
ATOM 4645 O O . TRP A 1 681 ? 150.273 -98.545 -101.473 1.00 116.51 680 TRP A O 1
ATOM 4656 N N . VAL A 1 682 ? 151.984 -98.227 -100.054 1.00 123.34 681 VAL A N 1
ATOM 4657 C CA . VAL A 1 682 ? 151.568 -96.869 -99.701 1.00 125.50 681 VAL A CA 1
ATOM 4658 C C . VAL A 1 682 ? 152.749 -95.941 -99.395 1.00 135.83 681 VAL A C 1
ATOM 4659 O O . VAL A 1 682 ? 153.337 -96.006 -98.312 1.00 137.57 681 VAL A O 1
ATOM 4661 N N . SER A 1 683 ? 153.088 -95.076 -100.349 1.00 135.99 682 SER A N 1
ATOM 4662 C CA . SER A 1 683 ? 154.112 -94.055 -100.131 1.00 138.89 682 SER A CA 1
ATOM 4663 C C . SER A 1 683 ? 153.472 -92.800 -99.550 1.00 140.17 682 SER A C 1
ATOM 4664 O O . SER A 1 683 ? 152.482 -92.303 -100.083 1.00 140.23 682 SER A O 1
ATOM 4666 N N . GLN A 1 684 ? 154.044 -92.303 -98.455 1.00 142.93 683 GLN A N 1
ATOM 4667 C CA . GLN A 1 684 ? 153.485 -91.177 -97.701 1.00 143.02 683 GLN A CA 1
ATOM 4668 C C . GLN A 1 684 ? 152.020 -91.420 -97.312 1.00 142.14 683 GLN A C 1
ATOM 4669 O O . GLN A 1 684 ? 151.127 -90.703 -97.770 1.00 137.16 683 GLN A O 1
ATOM 4671 N N . PRO A 1 685 ? 151.773 -92.423 -96.446 1.00 141.86 684 PRO A N 1
ATOM 4672 C CA . PRO A 1 685 ? 150.415 -92.910 -96.159 1.00 134.49 684 PRO A CA 1
ATOM 4673 C C . PRO A 1 685 ? 149.587 -92.037 -95.203 1.00 134.29 684 PRO A C 1
ATOM 4674 O O . PRO A 1 685 ? 150.145 -91.326 -94.363 1.00 130.29 684 PRO A O 1
ATOM 4678 N N . LEU A 1 686 ? 148.261 -92.099 -95.352 1.00 135.04 685 LEU A N 1
ATOM 4679 C CA . LEU A 1 686 ? 147.331 -91.520 -94.385 1.00 120.58 685 LEU A CA 1
ATOM 4680 C C . LEU A 1 686 ? 146.876 -92.637 -93.449 1.00 116.61 685 LEU A C 1
ATOM 4681 O O . LEU A 1 686 ? 146.689 -93.779 -93.883 1.00 111.93 685 LEU A O 1
ATOM 4683 N N . MET A 1 687 ? 146.724 -92.318 -92.166 1.00 115.99 686 MET A N 1
ATOM 4684 C CA . MET A 1 687 ? 146.456 -93.348 -91.161 1.00 127.13 686 MET A CA 1
ATOM 4685 C C . MET A 1 687 ? 144.952 -93.496 -90.889 1.00 135.50 686 MET A C 1
ATOM 4686 O O . MET A 1 687 ? 144.298 -92.569 -90.395 1.00 128.46 686 MET A O 1
ATOM 4689 N N . CYS A 1 688 ? 144.418 -94.675 -91.213 1.00 133.98 687 CYS A N 1
ATOM 4690 C CA . CYS A 1 688 ? 142.979 -94.925 -91.155 1.00 125.82 687 CYS A CA 1
ATOM 4691 C C . CYS A 1 688 ? 142.611 -96.129 -90.305 1.00 124.72 687 CYS A C 1
ATOM 4692 O O . CYS A 1 688 ? 143.287 -97.155 -90.342 1.00 123.88 687 CYS A O 1
ATOM 4695 N N . GLU A 1 689 ? 141.515 -96.004 -89.563 1.00 127.95 688 GLU A N 1
ATOM 4696 C CA . GLU A 1 689 ? 140.939 -97.127 -88.830 1.00 125.10 688 GLU A CA 1
ATOM 4697 C C . GLU A 1 689 ? 140.184 -98.035 -89.792 1.00 118.28 688 GLU A C 1
ATOM 4698 O O . GLU A 1 689 ? 139.568 -97.554 -90.741 1.00 119.59 688 GLU A O 1
ATOM 4704 N N . VAL A 1 690 ? 140.247 -99.342 -89.567 1.00 111.04 689 VAL A N 1
ATOM 4705 C CA . VAL A 1 690 ? 139.462 -100.280 -90.363 1.00 111.35 689 VAL A CA 1
ATOM 4706 C C . VAL A 1 690 ? 138.823 -101.321 -89.453 1.00 120.38 689 VAL A C 1
ATOM 4707 O O . VAL A 1 690 ? 139.489 -101.904 -88.596 1.00 122.01 689 VAL A O 1
ATOM 4711 N N . ARG A 1 691 ? 137.521 -101.537 -89.624 1.00 116.74 690 ARG A N 1
ATOM 4712 C CA . ARG A 1 691 ? 136.821 -102.549 -88.849 1.00 114.61 690 ARG A CA 1
ATOM 4713 C C . ARG A 1 691 ? 136.532 -103.771 -89.723 1.00 112.18 690 ARG A C 1
ATOM 4714 O O . ARG A 1 691 ? 135.976 -103.641 -90.814 1.00 111.17 690 ARG A O 1
ATOM 4722 N N . LEU A 1 692 ? 136.937 -104.949 -89.251 1.00 114.37 691 LEU A N 1
ATOM 4723 C CA . LEU A 1 692 ? 136.665 -106.206 -89.950 1.00 117.31 691 LEU A CA 1
ATOM 4724 C C . LEU A 1 692 ? 135.637 -107.031 -89.162 1.00 118.35 691 LEU A C 1
ATOM 4725 O O . LEU A 1 692 ? 135.755 -107.185 -87.941 1.00 118.41 691 LEU A O 1
ATOM 4727 N N . TYR A 1 693 ? 134.627 -107.556 -89.855 1.00 110.21 692 TYR A N 1
ATOM 4728 C CA . TYR A 1 693 ? 133.477 -108.154 -89.173 1.00 108.29 692 TYR A CA 1
ATOM 4729 C C . TYR A 1 693 ? 133.283 -109.636 -89.485 1.00 107.24 692 TYR A C 1
ATOM 4730 O O . TYR A 1 693 ? 133.582 -110.091 -90.590 1.00 104.26 692 TYR A O 1
ATOM 4739 N N . GLU A 1 694 ? 132.765 -110.376 -88.506 1.00 109.36 693 GLU A N 1
ATOM 4740 C CA . GLU A 1 694 ? 132.480 -111.801 -88.667 1.00 115.76 693 GLU A CA 1
ATOM 4741 C C . GLU A 1 694 ? 130.967 -112.048 -88.685 1.00 116.46 693 GLU A C 1
ATOM 4742 O O . GLU A 1 694 ? 130.185 -111.105 -88.595 1.00 116.68 693 GLU A O 1
ATOM 4744 N N . ARG A 1 695 ? 130.557 -113.310 -88.806 1.00 118.42 694 ARG A N 1
ATOM 4745 C CA . ARG A 1 695 ? 129.133 -113.664 -88.778 1.00 111.20 694 ARG A CA 1
ATOM 4746 C C . ARG A 1 695 ? 128.576 -113.586 -87.363 1.00 115.90 694 ARG A C 1
ATOM 4747 O O . ARG A 1 695 ? 129.054 -114.273 -86.461 1.00 127.05 694 ARG A O 1
ATOM 4749 N N . LEU A 1 696 ? 127.562 -112.747 -87.183 1.00 121.50 695 LEU A N 1
ATOM 4750 C CA . LEU A 1 696 ? 126.963 -112.512 -85.876 1.00 118.26 695 LEU A CA 1
ATOM 4751 C C . LEU A 1 696 ? 126.551 -113.816 -85.205 1.00 124.16 695 LEU A C 1
ATOM 4752 O O . LEU A 1 696 ? 126.958 -114.094 -84.081 1.00 126.93 695 LEU A O 1
ATOM 4754 N N . PHE A 1 697 ? 125.755 -114.620 -85.897 1.00 125.41 696 PHE A N 1
ATOM 4755 C CA . PHE A 1 697 ? 125.355 -115.912 -85.356 1.00 128.80 696 PHE A CA 1
ATOM 4756 C C . PHE A 1 697 ? 126.227 -117.029 -85.936 1.00 133.17 696 PHE A C 1
ATOM 4757 O O . PHE A 1 697 ? 126.508 -117.046 -87.135 1.00 132.44 696 PHE A O 1
ATOM 4759 N N . GLN A 1 698 ? 126.637 -117.937 -85.061 1.00 136.01 697 GLN A N 1
ATOM 4760 C CA . GLN A 1 698 ? 127.490 -119.023 -85.456 1.00 137.66 697 GLN A CA 1
ATOM 4761 C C . GLN A 1 698 ? 126.739 -119.858 -86.449 1.00 137.08 697 GLN A C 1
ATOM 4762 O O . GLN A 1 698 ? 127.283 -120.248 -87.477 1.00 137.56 697 GLN A O 1
ATOM 4764 N N . HIS A 1 699 ? 125.487 -120.156 -86.171 1.00 135.43 698 HIS A N 1
ATOM 4765 C CA . HIS A 1 699 ? 124.809 -120.981 -87.132 1.00 140.01 698 HIS A CA 1
ATOM 4766 C C . HIS A 1 699 ? 124.483 -120.063 -88.286 1.00 141.14 698 HIS A C 1
ATOM 4767 O O . HIS A 1 699 ? 123.725 -119.115 -88.139 1.00 136.54 698 HIS A O 1
ATOM 4770 N N . LYS A 1 700 ? 125.046 -120.360 -89.449 1.00 145.38 699 LYS A N 1
ATOM 4771 C CA . LYS A 1 700 ? 124.824 -119.532 -90.629 1.00 137.47 699 LYS A CA 1
ATOM 4772 C C . LYS A 1 700 ? 123.349 -119.597 -90.904 1.00 131.49 699 LYS A C 1
ATOM 4773 O O . LYS A 1 700 ? 122.749 -118.630 -91.325 1.00 132.41 699 LYS A O 1
ATOM 4775 N N . ASN A 1 701 ? 122.786 -120.771 -90.668 1.00 134.84 700 ASN A N 1
ATOM 4776 C CA . ASN A 1 701 ? 121.358 -120.998 -90.701 1.00 132.27 700 ASN A CA 1
ATOM 4777 C C . ASN A 1 701 ? 120.712 -120.474 -89.435 1.00 130.85 700 ASN A C 1
ATOM 4778 O O . ASN A 1 701 ? 121.379 -120.023 -88.521 1.00 131.56 700 ASN A O 1
ATOM 4780 N N . PRO A 1 702 ? 119.331 -120.528 -89.416 1.00 128.93 701 PRO A N 1
ATOM 4781 C CA . PRO A 1 702 ? 118.683 -119.655 -88.432 1.00 129.15 701 PRO A CA 1
ATOM 4782 C C . PRO A 1 702 ? 118.979 -119.905 -86.971 1.00 120.55 701 PRO A C 1
ATOM 4783 O O . PRO A 1 702 ? 118.968 -121.028 -86.527 1.00 127.58 701 PRO A O 1
ATOM 4787 N N . GLU A 1 703 ? 119.104 -118.818 -86.227 1.00 119.16 702 GLU A N 1
ATOM 4788 C CA . GLU A 1 703 ? 119.296 -118.832 -84.790 1.00 119.79 702 GLU A CA 1
ATOM 4789 C C . GLU A 1 703 ? 118.051 -119.259 -84.022 1.00 131.89 702 GLU A C 1
ATOM 4790 O O . GLU A 1 703 ? 118.163 -119.852 -82.970 1.00 135.90 702 GLU A O 1
ATOM 4792 N N . ASP A 1 704 ? 116.866 -118.909 -84.506 1.00 137.95 703 ASP A N 1
ATOM 4793 C CA . ASP A 1 704 ? 115.631 -119.281 -83.822 1.00 139.73 703 ASP A CA 1
ATOM 4794 C C . ASP A 1 704 ? 115.586 -120.790 -83.792 1.00 145.72 703 ASP A C 1
ATOM 4795 O O . ASP A 1 704 ? 116.060 -121.429 -84.719 1.00 143.31 703 ASP A O 1
ATOM 4797 N N . PRO A 1 705 ? 115.088 -121.396 -82.722 1.00 150.24 704 PRO A N 1
ATOM 4798 C CA . PRO A 1 705 ? 115.533 -122.803 -82.551 1.00 147.98 704 PRO A CA 1
ATOM 4799 C C . PRO A 1 705 ? 115.028 -123.945 -83.482 1.00 152.98 704 PRO A C 1
ATOM 4800 O O . PRO A 1 705 ? 114.485 -124.909 -82.950 1.00 159.13 704 PRO A O 1
ATOM 4804 N N . THR A 1 706 ? 115.237 -123.877 -84.797 1.00 150.23 705 THR A N 1
ATOM 4805 C CA . THR A 1 706 ? 115.088 -125.074 -85.633 1.00 154.32 705 THR A CA 1
ATOM 4806 C C . THR A 1 706 ? 116.210 -126.048 -85.245 1.00 163.59 705 THR A C 1
ATOM 4807 O O . THR A 1 706 ? 115.997 -127.253 -85.063 1.00 158.26 705 THR A O 1
ATOM 4809 N N . GLU A 1 707 ? 117.411 -125.492 -85.124 1.00 164.21 706 GLU A N 1
ATOM 4810 C CA . GLU A 1 707 ? 118.586 -126.171 -84.594 1.00 154.03 706 GLU A CA 1
ATOM 4811 C C . GLU A 1 707 ? 118.342 -126.615 -83.155 1.00 157.41 706 GLU A C 1
ATOM 4812 O O . GLU A 1 707 ? 119.025 -127.495 -82.611 1.00 157.71 706 GLU A O 1
ATOM 4815 N N . VAL A 1 708 ? 117.319 -125.995 -82.578 1.00 160.97 707 VAL A N 1
ATOM 4816 C CA . VAL A 1 708 ? 117.053 -125.966 -81.149 1.00 155.66 707 VAL A CA 1
ATOM 4817 C C . VAL A 1 708 ? 118.311 -125.835 -80.299 1.00 156.03 707 VAL A C 1
ATOM 4818 O O . VAL A 1 708 ? 118.613 -126.717 -79.494 1.00 153.30 707 VAL A O 1
ATOM 4820 N N . PRO A 1 709 ? 119.046 -124.717 -80.482 1.00 152.17 708 PRO A N 1
ATOM 4821 C CA . PRO A 1 709 ? 120.171 -124.487 -79.590 1.00 148.90 708 PRO A CA 1
ATOM 4822 C C . PRO A 1 709 ? 119.687 -124.208 -78.153 1.00 145.99 708 PRO A C 1
ATOM 4823 O O . PRO A 1 709 ? 120.482 -124.325 -77.237 1.00 143.53 708 PRO A O 1
ATOM 4827 N N . GLY A 1 710 ? 118.416 -123.870 -77.962 1.00 144.35 709 GLY A N 1
ATOM 4828 C CA . GLY A 1 710 ? 117.908 -123.603 -76.629 1.00 143.75 709 GLY A CA 1
ATOM 4829 C C . GLY A 1 710 ? 118.111 -122.155 -76.226 1.00 151.31 709 GLY A C 1
ATOM 4830 O O . GLY A 1 710 ? 117.604 -121.708 -75.196 1.00 153.90 709 GLY A O 1
ATOM 4831 N N . GLY A 1 711 ? 118.862 -121.422 -77.040 1.00 147.48 710 GLY A N 1
ATOM 4832 C CA . GLY A 1 711 ? 119.065 -120.001 -76.840 1.00 139.97 710 GLY A CA 1
ATOM 4833 C C . GLY A 1 711 ? 119.651 -119.418 -78.107 1.00 140.28 710 GLY A C 1
ATOM 4834 O O . GLY A 1 711 ? 120.604 -119.967 -78.661 1.00 137.65 710 GLY A O 1
ATOM 4835 N N . PHE A 1 712 ? 119.069 -118.324 -78.582 1.00 142.36 711 PHE A N 1
ATOM 4836 C CA . PHE A 1 712 ? 119.618 -117.619 -79.729 1.00 133.54 711 PHE A CA 1
ATOM 4837 C C . PHE A 1 712 ? 120.666 -116.620 -79.261 1.00 127.33 711 PHE A C 1
ATOM 4838 O O . PHE A 1 712 ? 121.348 -116.009 -80.075 1.00 123.59 711 PHE A O 1
ATOM 4840 N N . LEU A 1 713 ? 120.784 -116.461 -77.945 1.00 128.69 712 LEU A N 1
ATOM 4841 C CA . LEU A 1 713 ? 121.833 -115.637 -77.357 1.00 129.26 712 LEU A CA 1
ATOM 4842 C C . LEU A 1 713 ? 123.074 -116.484 -77.077 1.00 135.08 712 LEU A C 1
ATOM 4843 O O . LEU A 1 713 ? 124.169 -115.958 -76.875 1.00 130.12 712 LEU A O 1
ATOM 4845 N N . SER A 1 714 ? 122.886 -117.802 -77.068 1.00 137.36 713 SER A N 1
ATOM 4846 C CA . SER A 1 714 ? 123.988 -118.748 -76.957 1.00 129.90 713 SER A CA 1
ATOM 4847 C C . SER A 1 714 ? 124.748 -118.806 -78.274 1.00 132.05 713 SER A C 1
ATOM 4848 O O . SER A 1 714 ? 125.958 -119.025 -78.301 1.00 136.47 713 SER A O 1
ATOM 4850 N N . ASP A 1 715 ? 124.029 -118.586 -79.367 1.00 130.42 714 ASP A N 1
ATOM 4851 C CA . ASP A 1 715 ? 124.604 -118.679 -80.701 1.00 126.97 714 ASP A CA 1
ATOM 4852 C C . ASP A 1 715 ? 125.498 -117.477 -81.026 1.00 125.17 714 ASP A C 1
ATOM 4853 O O . ASP A 1 715 ? 126.037 -117.385 -82.125 1.00 125.71 714 ASP A O 1
ATOM 4858 N N . LEU A 1 716 ? 125.654 -116.565 -80.066 1.00 123.10 715 LEU A N 1
ATOM 4859 C CA . LEU A 1 716 ? 126.484 -115.375 -80.254 1.00 120.72 715 LEU A CA 1
ATOM 4860 C C . LEU A 1 716 ? 127.931 -115.817 -80.503 1.00 134.48 715 LEU A C 1
ATOM 4861 O O . LEU A 1 716 ? 128.665 -116.180 -79.580 1.00 135.97 715 LEU A O 1
ATOM 4863 N N . ASN A 1 717 ? 128.322 -115.787 -81.775 1.00 135.53 716 ASN A N 1
ATOM 4864 C CA . ASN A 1 717 ? 129.611 -116.316 -82.226 1.00 132.91 716 ASN A CA 1
ATOM 4865 C C . ASN A 1 717 ? 130.766 -115.441 -81.783 1.00 134.76 716 ASN A C 1
ATOM 4866 O O . ASN A 1 717 ? 130.876 -114.309 -82.213 1.00 132.48 716 ASN A O 1
ATOM 4871 N N . L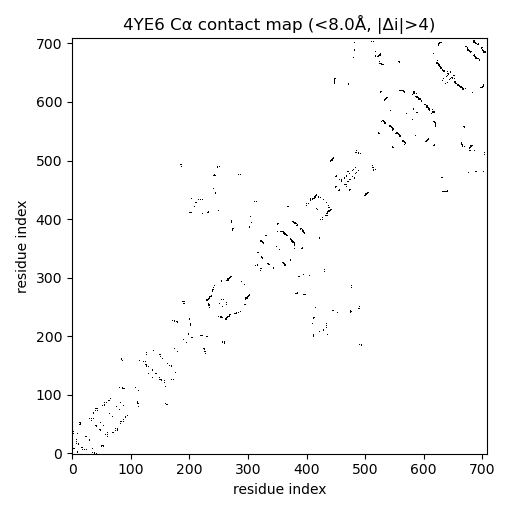EU A 1 718 ? 131.650 -116.005 -80.959 1.00 141.04 717 LEU A N 1
ATOM 4872 C CA . LEU A 1 718 ? 132.647 -115.251 -80.169 1.00 135.12 717 LEU A CA 1
ATOM 4873 C C . LEU A 1 718 ? 133.618 -114.397 -80.995 1.00 130.70 717 LEU A C 1
ATOM 4874 O O . LEU A 1 718 ? 134.213 -113.472 -80.450 1.00 119.89 717 LEU A O 1
ATOM 4876 N N . ALA A 1 719 ? 133.778 -114.679 -82.288 1.00 134.98 718 ALA A N 1
ATOM 4877 C CA . ALA A 1 719 ? 134.695 -113.868 -83.102 1.00 132.01 718 ALA A CA 1
ATOM 4878 C C . ALA A 1 719 ? 134.344 -112.376 -83.072 1.00 132.07 718 ALA A C 1
ATOM 4879 O O . ALA A 1 719 ? 135.184 -111.543 -82.721 1.00 132.53 718 ALA A O 1
ATOM 4881 N N . SER A 1 720 ? 133.098 -112.068 -83.442 1.00 134.34 719 SER A N 1
ATOM 4882 C CA . SER A 1 720 ? 132.539 -110.707 -83.481 1.00 127.65 719 SER A CA 1
ATOM 4883 C C . SER A 1 720 ? 133.302 -109.756 -84.404 1.00 119.96 719 SER A C 1
ATOM 4884 O O . SER A 1 720 ? 133.338 -109.945 -85.624 1.00 112.43 719 SER A O 1
ATOM 4886 N N . LEU A 1 721 ? 133.897 -108.729 -83.803 1.00 119.89 720 LEU A N 1
ATOM 4887 C CA . LEU A 1 721 ? 134.544 -107.646 -84.541 1.00 118.66 720 LEU A CA 1
ATOM 4888 C C . LEU A 1 721 ? 136.069 -107.777 -84.517 1.00 123.22 720 LEU A C 1
ATOM 4889 O O . LEU A 1 721 ? 136.653 -108.188 -83.511 1.00 122.35 720 LEU A O 1
ATOM 4894 N N . HIS A 1 722 ? 136.708 -107.435 -85.634 1.00 123.79 721 HIS A N 1
ATOM 4895 C CA . HIS A 1 722 ? 138.166 -107.332 -85.704 1.00 123.36 721 HIS A CA 1
ATOM 4896 C C . HIS A 1 722 ? 138.589 -105.889 -85.998 1.00 120.04 721 HIS A C 1
ATOM 4897 O O . HIS A 1 722 ? 138.686 -105.480 -87.159 1.00 116.72 721 HIS A O 1
ATOM 4899 N N . VAL A 1 723 ? 138.835 -105.120 -84.943 1.00 113.91 722 VAL A N 1
ATOM 4900 C CA . VAL A 1 723 ? 139.253 -103.730 -85.095 1.00 124.72 722 VAL A CA 1
ATOM 4901 C C . VAL A 1 723 ? 140.751 -103.648 -85.436 1.00 131.04 722 VAL A C 1
ATOM 4902 O O . VAL A 1 723 ? 141.559 -104.414 -84.905 1.00 129.53 722 VAL A O 1
ATOM 4906 N N . VAL A 1 724 ? 141.111 -102.736 -86.339 1.00 128.05 723 VAL A N 1
ATOM 4907 C CA . VAL A 1 724 ? 142.488 -102.624 -86.827 1.00 129.75 723 VAL A CA 1
ATOM 4908 C C . VAL A 1 724 ? 143.275 -101.516 -86.108 1.00 135.52 723 VAL A C 1
ATOM 4909 O O . VAL A 1 724 ? 144.488 -101.642 -85.909 1.00 142.54 723 VAL A O 1
ATOM 4913 N N . ASP A 1 725 ? 142.581 -100.454 -85.704 1.00 132.95 724 ASP A N 1
ATOM 4914 C CA . ASP A 1 725 ? 143.175 -99.349 -84.934 1.00 135.23 724 ASP A CA 1
ATOM 4915 C C . ASP A 1 725 ? 144.221 -98.563 -85.722 1.00 134.72 724 ASP A C 1
ATOM 4916 O O . ASP A 1 725 ? 145.405 -98.583 -85.385 1.00 137.20 724 ASP A O 1
ATOM 4921 N N . ALA A 1 726 ? 143.770 -97.879 -86.770 1.00 135.89 725 ALA A N 1
ATOM 4922 C CA . ALA A 1 726 ? 144.597 -96.939 -87.534 1.00 133.80 725 ALA A CA 1
ATOM 4923 C C . ALA A 1 726 ? 145.816 -97.569 -88.225 1.00 131.48 725 ALA A C 1
ATOM 4924 O O . ALA A 1 726 ? 146.956 -97.312 -87.838 1.00 131.98 725 ALA A O 1
ATOM 4926 N N . ALA A 1 727 ? 145.572 -98.375 -89.257 1.00 127.59 726 ALA A N 1
ATOM 4927 C CA . ALA A 1 727 ? 146.641 -98.822 -90.149 1.00 121.69 726 ALA A CA 1
ATOM 4928 C C . ALA A 1 727 ? 146.872 -97.769 -91.233 1.00 122.46 726 ALA A C 1
ATOM 4929 O O . ALA A 1 727 ? 146.461 -96.621 -91.081 1.00 121.67 726 ALA A O 1
ATOM 4931 N N . LEU A 1 728 ? 147.512 -98.151 -92.332 1.00 122.57 727 LEU A N 1
ATOM 4932 C CA . LEU A 1 728 ? 147.926 -97.158 -93.326 1.00 124.15 727 LEU A CA 1
ATOM 4933 C C . LEU A 1 728 ? 147.147 -97.263 -94.641 1.00 114.05 727 LEU A C 1
ATOM 4934 O O . LEU A 1 728 ? 146.866 -98.372 -95.108 1.00 105.32 727 LEU A O 1
ATOM 4936 N N . VAL A 1 729 ? 146.821 -96.115 -95.246 1.00 106.74 728 VAL A N 1
ATOM 4937 C CA . VAL A 1 729 ? 146.055 -96.111 -96.501 1.00 108.65 728 VAL A CA 1
ATOM 4938 C C . VAL A 1 729 ? 146.368 -94.974 -97.484 1.00 105.30 728 VAL A C 1
ATOM 4939 O O . VAL A 1 729 ? 146.743 -93.866 -97.078 1.00 96.75 728 VAL A O 1
ATOM 4941 N N . ASP A 1 730 ? 146.176 -95.263 -98.774 1.00 103.17 729 ASP A N 1
ATOM 4942 C CA . ASP A 1 730 ? 146.488 -94.327 -99.859 1.00 99.72 729 ASP A CA 1
ATOM 4943 C C . ASP A 1 730 ? 145.855 -92.971 -99.637 1.00 113.87 729 ASP A C 1
ATOM 4944 O O . ASP A 1 730 ? 144.854 -92.860 -98.946 1.00 119.30 729 ASP A O 1
ATOM 4946 N N . CYS A 1 731 ? 146.446 -91.939 -100.222 1.00 111.36 730 CYS A N 1
ATOM 4947 C CA . CYS A 1 731 ? 145.947 -90.587 -100.046 1.00 114.64 730 CYS A CA 1
ATOM 4948 C C . CYS A 1 731 ? 144.778 -90.320 -100.982 1.00 114.72 730 CYS A C 1
ATOM 4949 O O . CYS A 1 731 ? 144.310 -89.183 -101.120 1.00 106.81 730 CYS A O 1
ATOM 4952 N N . SER A 1 732 ? 144.325 -91.373 -101.648 1.00 116.53 731 SER A N 1
ATOM 4953 C CA . SER A 1 732 ? 143.138 -91.298 -102.478 1.00 119.78 731 SER A CA 1
ATOM 4954 C C . SER A 1 732 ? 141.841 -91.290 -101.654 1.00 117.03 731 SER A C 1
ATOM 4955 O O . SER A 1 732 ? 140.817 -90.728 -102.069 1.00 111.36 731 SER A O 1
ATOM 4958 N N . VAL A 1 733 ? 141.919 -91.882 -100.465 1.00 117.69 732 VAL A N 1
ATOM 4959 C CA . VAL A 1 733 ? 140.820 -91.892 -99.503 1.00 107.61 732 VAL A CA 1
ATOM 4960 C C . VAL A 1 733 ? 140.904 -90.711 -98.539 1.00 111.82 732 VAL A C 1
ATOM 4961 O O . VAL A 1 733 ? 140.775 -90.882 -97.323 1.00 113.46 732 VAL A O 1
ATOM 4963 N N . ALA A 1 734 ? 141.117 -89.519 -99.086 1.00 107.46 733 ALA A N 1
ATOM 4964 C CA . ALA A 1 734 ? 141.386 -88.340 -98.271 1.00 112.13 733 ALA A CA 1
ATOM 4965 C C . ALA A 1 734 ? 140.193 -87.419 -98.091 1.00 114.45 733 ALA A C 1
ATOM 4966 O O . ALA A 1 734 ? 139.846 -87.042 -96.968 1.00 116.19 733 ALA A O 1
ATOM 4968 N N . LEU A 1 735 ? 139.580 -87.048 -99.211 1.00 113.11 734 LEU A N 1
ATOM 4969 C CA . LEU A 1 735 ? 138.400 -86.196 -99.200 1.00 112.91 734 LEU A CA 1
ATOM 4970 C C . LEU A 1 735 ? 137.124 -87.049 -99.164 1.00 120.26 734 LEU A C 1
ATOM 4971 O O . LEU A 1 735 ? 136.081 -86.649 -99.682 1.00 119.91 734 LEU A O 1
ATOM 4973 N N . ALA A 1 736 ? 137.215 -88.218 -98.532 1.00 115.12 735 ALA A N 1
ATOM 4974 C CA . ALA A 1 736 ? 136.118 -89.184 -98.507 1.00 113.90 735 ALA A CA 1
ATOM 4975 C C . ALA A 1 736 ? 135.113 -88.922 -97.384 1.00 116.95 735 ALA A C 1
ATOM 4976 O O . ALA A 1 736 ? 135.473 -88.861 -96.205 1.00 113.12 735 ALA A O 1
ATOM 4978 N N . LYS A 1 737 ? 133.847 -88.780 -97.772 1.00 119.07 736 LYS A N 1
ATOM 4979 C CA . LYS A 1 737 ? 132.743 -88.591 -96.838 1.00 114.39 736 LYS A CA 1
ATOM 4980 C C . LYS A 1 737 ? 132.097 -89.943 -96.489 1.00 108.80 736 LYS A C 1
ATOM 4981 O O . LYS A 1 737 ? 132.287 -90.921 -97.216 1.00 102.03 736 LYS A O 1
ATOM 4983 N N . PRO A 1 738 ? 131.350 -90.010 -95.368 1.00 109.22 737 PRO A N 1
ATOM 4984 C CA . PRO A 1 738 ? 130.688 -91.261 -94.974 1.00 106.08 737 PRO A CA 1
ATOM 4985 C C . PRO A 1 738 ? 129.805 -91.878 -96.063 1.00 99.06 737 PRO A C 1
ATOM 4986 O O . PRO A 1 738 ? 129.181 -91.156 -96.843 1.00 95.06 737 PRO A O 1
ATOM 4990 N N . PHE A 1 739 ? 129.801 -93.212 -96.095 1.00 92.94 738 PHE A N 1
ATOM 4991 C CA . PHE A 1 739 ? 129.063 -94.059 -97.050 1.00 96.89 738 PHE A CA 1
ATOM 4992 C C . PHE A 1 739 ? 129.668 -94.071 -98.448 1.00 102.78 738 PHE A C 1
ATOM 4993 O O . PHE A 1 739 ? 129.134 -94.726 -99.348 1.00 97.86 738 PHE A O 1
ATOM 5001 N N . ASP A 1 740 ? 130.783 -93.366 -98.629 1.00 107.33 739 ASP A N 1
ATOM 5002 C CA . ASP A 1 740 ? 131.569 -93.494 -99.852 1.00 101.06 739 ASP A CA 1
ATOM 5003 C C . ASP A 1 740 ? 132.251 -94.858 -99.860 1.00 96.34 739 ASP A C 1
ATOM 5004 O O . ASP A 1 740 ? 132.766 -95.307 -98.834 1.00 89.94 739 ASP A O 1
ATOM 5009 N N . LYS A 1 741 ? 132.240 -95.523 -101.010 1.00 95.04 740 LYS A N 1
ATOM 5010 C CA . LYS A 1 741 ? 132.748 -96.891 -101.090 1.00 105.73 740 LYS A CA 1
ATOM 5011 C C . LYS A 1 741 ? 134.004 -97.001 -101.967 1.00 108.82 740 LYS A C 1
ATOM 5012 O O . LYS A 1 741 ? 134.070 -96.417 -103.053 1.00 109.68 740 LYS A O 1
ATOM 5014 N N . PHE A 1 742 ? 134.997 -97.749 -101.487 1.00 107.22 741 PHE A N 1
ATOM 5015 C CA . PHE A 1 742 ? 136.238 -97.962 -102.239 1.00 112.39 741 PHE A CA 1
ATOM 5016 C C . PHE A 1 742 ? 136.592 -99.438 -102.418 1.00 113.43 741 PHE A C 1
ATOM 5017 O O . PHE A 1 742 ? 136.051 -100.318 -101.738 1.00 108.26 741 PHE A O 1
ATOM 5025 N N . GLN A 1 743 ? 137.519 -99.691 -103.337 1.00 115.48 742 GLN A N 1
ATOM 5026 C CA . GLN A 1 743 ? 138.139 -101.003 -103.474 1.00 119.00 742 GLN A CA 1
ATOM 5027 C C . GLN A 1 743 ? 139.570 -100.956 -102.924 1.00 121.82 742 GLN A C 1
ATOM 5028 O O . GLN A 1 743 ? 140.454 -100.317 -103.505 1.00 120.99 742 GLN A O 1
ATOM 5034 N N . PHE A 1 744 ? 139.787 -101.613 -101.788 1.00 114.75 743 PHE A N 1
ATOM 5035 C CA . PHE A 1 744 ? 141.129 -101.734 -101.231 1.00 110.25 743 PHE A CA 1
ATOM 5036 C C . PHE A 1 744 ? 141.843 -102.872 -101.964 1.00 116.64 743 PHE A C 1
ATOM 5037 O O . PHE A 1 744 ? 141.531 -104.048 -101.778 1.00 114.39 743 PHE A O 1
ATOM 5045 N N . GLU A 1 745 ? 142.828 -102.490 -102.773 1.00 121.28 744 GLU A N 1
ATOM 5046 C CA . GLU A 1 745 ? 143.157 -103.195 -104.015 1.00 119.83 744 GLU A CA 1
ATOM 5047 C C . GLU A 1 745 ? 143.500 -104.686 -103.949 1.00 115.73 744 GLU A C 1
ATOM 5048 O O . GLU A 1 745 ? 143.583 -105.335 -104.989 1.00 115.35 744 GLU A O 1
ATOM 5054 N N . ARG A 1 746 ? 143.688 -105.250 -102.765 1.00 109.01 745 ARG A N 1
ATOM 5055 C CA . ARG A 1 746 ? 143.925 -106.688 -102.711 1.00 111.88 745 ARG A CA 1
ATOM 5056 C C . ARG A 1 746 ? 143.173 -107.339 -101.567 1.00 115.15 745 ARG A C 1
ATOM 5057 O O . ARG A 1 746 ? 143.285 -108.542 -101.334 1.00 113.92 745 ARG A O 1
ATOM 5059 N N . LEU A 1 747 ? 142.380 -106.537 -100.874 1.00 118.06 746 LEU A N 1
ATOM 5060 C CA . LEU A 1 747 ? 141.737 -106.970 -99.645 1.00 118.66 746 LEU A CA 1
ATOM 5061 C C . LEU A 1 747 ? 140.222 -107.145 -99.837 1.00 123.12 746 LEU A C 1
ATOM 5062 O O . LEU A 1 747 ? 139.639 -108.158 -99.426 1.00 120.16 746 LEU A O 1
ATOM 5067 N N . GLY A 1 748 ? 139.596 -106.159 -100.476 1.00 121.43 747 GLY A N 1
ATOM 5068 C CA . GLY A 1 748 ? 138.176 -106.211 -100.773 1.00 113.12 747 GLY A CA 1
ATOM 5069 C C . GLY A 1 748 ? 137.542 -104.834 -100.898 1.00 114.58 747 GLY A C 1
ATOM 5070 O O . GLY A 1 748 ? 138.226 -103.841 -101.183 1.00 105.55 747 GLY A O 1
ATOM 5071 N N . TYR A 1 749 ? 136.225 -104.779 -100.683 1.00 113.83 748 TYR A N 1
ATOM 5072 C CA . TYR A 1 749 ? 135.463 -103.535 -100.782 1.00 100.44 748 TYR A CA 1
ATOM 5073 C C . TYR A 1 749 ? 135.156 -102.954 -99.404 1.00 97.10 748 TYR A C 1
ATOM 5074 O O . TYR A 1 749 ? 134.741 -103.667 -98.492 1.00 94.76 748 TYR A O 1
ATOM 5083 N N . PHE A 1 750 ? 135.377 -101.654 -99.260 1.00 94.77 749 PHE A N 1
ATOM 5084 C CA . PHE A 1 750 ? 135.303 -100.991 -97.961 1.00 96.65 749 PHE A CA 1
ATOM 5085 C C . PHE A 1 750 ? 134.529 -99.679 -98.104 1.00 96.92 749 PHE A C 1
ATOM 5086 O O . PHE A 1 750 ? 134.561 -99.045 -99.161 1.00 95.04 749 PHE A O 1
ATOM 5094 N N . SER A 1 751 ? 133.834 -99.266 -97.048 1.00 95.12 750 SER A N 1
ATOM 5095 C CA . SER A 1 751 ? 133.054 -98.032 -97.113 1.00 93.03 750 SER A CA 1
ATOM 5096 C C . SER A 1 751 ? 133.241 -97.174 -95.862 1.00 93.64 750 SER A C 1
ATOM 5097 O O . SER A 1 751 ? 133.495 -97.686 -94.769 1.00 93.64 750 SER A O 1
ATOM 5099 N N . VAL A 1 752 ? 133.109 -95.865 -96.035 1.00 91.24 751 VAL A N 1
ATOM 5100 C CA . VAL A 1 752 ? 133.345 -94.918 -94.954 1.00 97.61 751 VAL A CA 1
ATOM 5101 C C . VAL A 1 752 ? 132.264 -94.976 -93.873 1.00 100.71 751 VAL A C 1
ATOM 5102 O O . VAL A 1 752 ? 131.131 -94.561 -94.115 1.00 105.89 751 VAL A O 1
ATOM 5106 N N . ASP A 1 753 ? 132.610 -95.486 -92.690 1.00 96.32 752 ASP A N 1
ATOM 5107 C CA . ASP A 1 753 ? 131.702 -95.480 -91.534 1.00 93.76 752 ASP A CA 1
ATOM 5108 C C . ASP A 1 753 ? 131.329 -94.041 -91.154 1.00 103.11 752 ASP A C 1
ATOM 5109 O O . ASP A 1 753 ? 132.129 -93.127 -91.352 1.00 107.33 752 ASP A O 1
ATOM 5114 N N . PRO A 1 754 ? 130.109 -93.826 -90.617 1.00 105.20 753 PRO A N 1
ATOM 5115 C CA . PRO A 1 754 ? 129.685 -92.468 -90.248 1.00 99.16 753 PRO A CA 1
ATOM 5116 C C . PRO A 1 754 ? 130.436 -91.871 -89.059 1.00 101.29 753 PRO A C 1
ATOM 5117 O O . PRO A 1 754 ? 130.022 -90.833 -88.541 1.00 105.92 753 PRO A O 1
ATOM 5121 N N . ASP A 1 755 ? 131.517 -92.519 -88.636 1.00 108.02 754 ASP A N 1
ATOM 5122 C CA . ASP A 1 755 ? 132.360 -92.008 -87.560 1.00 112.41 754 ASP A CA 1
ATOM 5123 C C . ASP A 1 755 ? 133.620 -91.306 -88.088 1.00 111.10 754 ASP A C 1
ATOM 5124 O O . ASP A 1 755 ? 134.500 -90.945 -87.311 1.00 115.64 754 ASP A O 1
ATOM 5129 N N . SER A 1 756 ? 133.688 -91.099 -89.403 1.00 111.46 755 SER A N 1
ATOM 5130 C CA . SER A 1 756 ? 134.916 -90.650 -90.062 1.00 113.73 755 SER A CA 1
ATOM 5131 C C . SER A 1 756 ? 134.956 -89.181 -90.443 1.00 122.80 755 SER A C 1
ATOM 5132 O O . SER A 1 756 ? 134.381 -88.782 -91.459 1.00 125.32 755 SER A O 1
ATOM 5135 N N . HIS A 1 757 ? 135.668 -88.388 -89.647 1.00 129.36 756 HIS A N 1
ATOM 5136 C CA . HIS A 1 757 ? 136.022 -87.023 -90.035 1.00 130.18 756 HIS A CA 1
ATOM 5137 C C . HIS A 1 757 ? 137.136 -87.088 -91.077 1.00 128.19 756 HIS A C 1
ATOM 5138 O O . HIS A 1 757 ? 137.583 -88.179 -91.450 1.00 124.53 756 HIS A O 1
ATOM 5145 N N . GLN A 1 758 ? 137.597 -85.933 -91.547 1.00 127.89 757 GLN A N 1
ATOM 5146 C CA . GLN A 1 758 ? 138.787 -85.924 -92.389 1.00 131.73 757 GLN A CA 1
ATOM 5147 C C . GLN A 1 758 ? 140.010 -86.153 -91.499 1.00 132.28 757 GLN A C 1
ATOM 5148 O O . GLN A 1 758 ? 141.031 -86.681 -91.943 1.00 130.06 757 GLN A O 1
ATOM 5152 N N . GLY A 1 759 ? 139.881 -85.780 -90.228 1.00 130.79 758 GLY A N 1
ATOM 5153 C CA . GLY A 1 759 ? 140.936 -85.974 -89.249 1.00 130.02 758 GLY A CA 1
ATOM 5154 C C . GLY A 1 759 ? 141.157 -87.429 -88.868 1.00 132.22 758 GLY A C 1
ATOM 5155 O O . GLY A 1 759 ? 142.225 -87.982 -89.121 1.00 131.28 758 GLY A O 1
ATOM 5156 N N . LYS A 1 760 ? 140.155 -88.051 -88.252 1.00 132.73 759 LYS A N 1
ATOM 5157 C CA . LYS A 1 760 ? 140.248 -89.462 -87.877 1.00 128.65 759 LYS A CA 1
ATOM 5158 C C . LYS A 1 760 ? 139.350 -90.324 -88.762 1.00 126.23 759 LYS A C 1
ATOM 5159 O O . LYS A 1 760 ? 138.205 -90.599 -88.411 1.00 125.18 759 LYS A O 1
ATOM 5161 N N . LEU A 1 761 ? 139.889 -90.751 -89.903 1.00 117.30 760 LEU A N 1
ATOM 5162 C CA . LEU A 1 761 ? 139.146 -91.517 -90.901 1.00 113.07 760 LEU A CA 1
ATOM 5163 C C . LEU A 1 761 ? 138.904 -92.983 -90.484 1.00 119.13 760 LEU A C 1
ATOM 5164 O O . LEU A 1 761 ? 139.788 -93.618 -89.906 1.00 119.84 760 LEU A O 1
ATOM 5167 N N . VAL A 1 762 ? 137.704 -93.506 -90.770 1.00 120.37 761 VAL A N 1
ATOM 5168 C CA . VAL A 1 762 ? 137.315 -94.890 -90.422 1.00 115.79 761 VAL A CA 1
ATOM 5169 C C . VAL A 1 762 ? 136.679 -95.633 -91.604 1.00 110.29 761 VAL A C 1
ATOM 5170 O O . VAL A 1 762 ? 135.907 -95.047 -92.361 1.00 112.34 761 VAL A O 1
ATOM 5174 N N . PHE A 1 763 ? 136.985 -96.920 -91.757 1.00 105.36 762 PHE A N 1
ATOM 5175 C CA . PHE A 1 763 ? 136.409 -97.714 -92.841 1.00 102.82 762 PHE A CA 1
ATOM 5176 C C . PHE A 1 763 ? 135.768 -98.996 -92.324 1.00 106.16 762 PHE A C 1
ATOM 5177 O O . PHE A 1 763 ? 136.094 -99.471 -91.229 1.00 101.25 762 PHE A O 1
ATOM 5185 N N . ASN A 1 764 ? 134.858 -99.547 -93.129 1.00 103.48 763 ASN A N 1
ATOM 5186 C CA . ASN A 1 764 ? 134.164 -100.786 -92.800 1.00 96.76 763 ASN A CA 1
ATOM 5187 C C . ASN A 1 764 ? 134.350 -101.842 -93.881 1.00 95.91 763 ASN A C 1
ATOM 5188 O O . ASN A 1 764 ? 134.250 -101.548 -95.070 1.00 91.67 763 ASN A O 1
ATOM 5193 N N . ARG A 1 765 ? 134.618 -103.072 -93.456 1.00 95.07 764 ARG A N 1
ATOM 5194 C CA . ARG A 1 765 ? 134.770 -104.193 -94.378 1.00 102.32 764 ARG A CA 1
ATOM 5195 C C . ARG A 1 765 ? 133.408 -104.597 -94.936 1.00 103.83 764 ARG A C 1
ATOM 5196 O O . ARG A 1 765 ? 132.690 -105.391 -94.330 1.00 101.00 764 ARG A O 1
ATOM 5202 N N . THR A 1 766 ? 133.057 -104.052 -96.095 1.00 103.48 765 THR A N 1
ATOM 5203 C CA . THR A 1 766 ? 131.753 -104.312 -96.700 1.00 99.67 765 THR A CA 1
ATOM 5204 C C . THR A 1 766 ? 131.618 -105.736 -97.249 1.00 99.48 765 THR A C 1
ATOM 5205 O O . THR A 1 766 ? 130.772 -106.504 -96.787 1.00 96.57 765 THR A O 1
ATOM 5209 N N . VAL A 1 767 ? 132.447 -106.084 -98.232 1.00 100.58 766 VAL A N 1
ATOM 5210 C CA . VAL A 1 767 ? 132.355 -107.395 -98.875 1.00 107.10 766 VAL A CA 1
ATOM 5211 C C . VAL A 1 767 ? 133.674 -107.890 -99.493 1.00 111.26 766 VAL A C 1
ATOM 5212 O O . VAL A 1 767 ? 134.515 -107.099 -99.930 1.00 107.29 766 VAL A O 1
ATOM 5214 N N . THR A 1 768 ? 133.829 -109.213 -99.525 1.00 118.36 767 THR A N 1
ATOM 5215 C CA . THR A 1 768 ? 134.961 -109.880 -100.173 1.00 121.01 767 THR A CA 1
ATOM 5216 C C . THR A 1 768 ? 134.878 -109.777 -101.696 1.00 127.67 767 THR A C 1
ATOM 5217 O O . THR A 1 768 ? 133.798 -109.556 -102.260 1.00 126.33 767 THR A O 1
ATOM 5221 N N . LEU A 1 769 ? 136.017 -109.959 -102.360 1.00 124.46 768 LEU A N 1
ATOM 5222 C CA . LEU A 1 769 ? 136.057 -109.986 -103.815 1.00 121.90 768 LEU A CA 1
ATOM 5223 C C . LEU A 1 769 ? 135.593 -111.338 -104.403 1.00 119.43 768 LEU A C 1
ATOM 5224 O O . LEU A 1 769 ? 135.349 -111.436 -105.604 1.00 116.43 768 LEU A O 1
ATOM 5226 N N . LYS A 1 770 ? 135.463 -112.369 -103.569 1.00 113.36 769 LYS A N 1
ATOM 5227 C CA . LYS A 1 770 ? 135.018 -113.685 -104.049 1.00 119.96 769 LYS A CA 1
ATOM 5228 C C . LYS A 1 770 ? 134.607 -114.593 -102.907 1.00 127.96 769 LYS A C 1
ATOM 5229 O O . LYS A 1 770 ? 134.819 -114.260 -101.744 1.00 127.74 769 LYS A O 1
ATOM 5231 N N . GLU A 1 771 ? 134.040 -115.749 -103.240 1.00 127.85 770 GLU A N 1
ATOM 5232 C CA . GLU A 1 771 ? 133.569 -116.678 -102.217 1.00 129.76 770 GLU A CA 1
ATOM 5233 C C . GLU A 1 771 ? 134.256 -118.050 -102.239 1.00 135.38 770 GLU A C 1
ATOM 5234 O O . GLU A 1 771 ? 135.269 -118.252 -101.566 1.00 132.92 770 GLU A O 1
ATOM 5236 N N . ASP A 1 772 ? 133.682 -118.978 -103.014 1.00 142.86 771 ASP A N 1
ATOM 5237 C CA . ASP A 1 772 ? 134.168 -120.361 -103.159 1.00 132.60 771 ASP A CA 1
ATOM 5238 C C . ASP A 1 772 ? 134.467 -121.026 -101.819 1.00 127.72 771 ASP A C 1
ATOM 5239 O O . ASP A 1 772 ? 133.933 -122.091 -101.512 1.00 126.59 771 ASP A O 1
#